Protein AF-0000000087155766 (afdb_homodimer)

Foldseek 3Di:
DDDLVVCVVQEVLSVLFDPVLSVLFRVQKDKDKDFAFDWPDAFQDQDQWWKFWQAAKKWKFAQDPVRQTDTQAMHGRNATDDLVCLVVVGTHHIIMTTNGIIMMMTGGSVSVVVCVVPPPSNVVLVVLQVVLSVVSNVLCVVAVVPADLLLLLLQRVLSNVPCSRHVPDDQKDQDALCRSCVNSVHHSVSSVVSVVVCVVVVQWDDDVRIIGGRNSPCSNVPPD/DDDLVVCVVQEVLSVLFDPVLSVLFRVQKDKDKDFAFDWPDAFQDQDQWWKFWQAAKKWKFAQDPVRQTDTQAMHGRNATDDLVCLVVVGTHHIIMTTNGIIMMMTGGSVSVVVCVVPPPSNVVLVVLQVVLSVVSNVLCVVPVVPADLLLLLLQRVLSNVPCSRHVPDDQKDQDALCRSCVNSVHHSVVSVVSVVVCVVVVQWDDDVRIIGGRNSPCSNVPPD

InterPro domains:
  IPR000595 Cyclic nucleotide-binding domain [PF00027] (32-118)
  IPR000595 Cyclic nucleotide-binding domain [PS50042] (29-133)
  IPR000595 Cyclic nucleotide-binding domain [cd00038] (15-127)
  IPR012318 Crp-type HTH domain [PF13545] (152-222)
  IPR012318 Crp-type HTH domain [PS51063] (147-217)
  IPR012318 Crp-type HTH domain [SM00419] (166-215)
  IPR014710 RmlC-like jelly roll fold [G3DSA:2.60.120.10] (6-143)
  IPR018490 Cyclic nucleotide-binding domain superfamily [SSF51206] (6-141)
  IPR036388 Winged helix-like DNA-binding domain superfamily [G3DSA:1.10.10.10] (147-222)
  IPR036390 Winged helix DNA-binding domain superfamily [SSF46785] (148-223)
  IPR050397 Global Transcriptional Regulators in Environmental Response [PTHR24567] (33-220)

Secondary structure (DSSP, 8-state):
---HHHHHHH-GGGGGS-HHHHHHHHHTEEEEEE-TT-EEE-TT----EEEEEEESEEEEEEE-TTSPEEEEEEEETT-EE-HHHHHHT----SEEEESS-EEEEEEEHHHHHHHHHH-HHHHHHHHHHHHHHHHHHHHHHHHTTT--HHHHHHHHHHHTT-TTTSTT--SEEE--HHHHHHHHTS-HHHHHHHHHHHHHTTSEEEETTEEEES-HHHHHTTT-/---HHHHHHH-GGGGGS-HHHHHHHHHTEEEEEE-TT-EEE-TT----EEEEEEESEEEEEEE-TTSPEEEEEEEETT-EE-HHHHHHT----SEEEESS-EEEEEEEHHHHHHHHHH-HHHHHHHHHHHHHHHHHHHHHHHHTTT--HHHHHHHHHHHTT-TTTSTT--SEEE--HHHHHHHHTS-HHHHHHHHHHHHHTTSEEEETTEEEES-HHHHHTTT-

Radius of gyration: 22.04 Å; Cα contacts (8 Å, |Δi|>4): 868; chains: 2; bounding box: 50×56×55 Å

Organism: NCBI:txid2511166

Solvent-accessible surface area (backbone atoms only — not comparable to full-atom values): 23008 Å² total; per-residue (Å²): 118,54,51,68,72,54,45,45,71,55,32,70,54,52,71,51,43,53,74,73,51,43,56,52,47,29,70,33,35,47,74,52,76,43,49,55,71,34,64,77,43,44,54,66,34,84,67,57,36,39,33,28,28,57,40,46,35,30,39,34,25,43,69,42,94,86,62,53,66,47,53,75,43,66,40,42,43,45,23,70,49,45,60,58,34,37,76,66,71,46,53,35,87,44,28,33,32,19,74,29,61,24,35,32,38,35,29,35,39,69,43,51,52,49,39,58,75,68,32,56,38,47,31,48,43,49,39,53,43,42,44,52,51,37,51,53,52,54,50,48,66,63,38,71,78,70,52,53,73,48,27,45,40,33,32,51,55,36,59,66,60,34,56,79,54,18,60,85,58,61,60,56,44,81,48,47,51,58,55,52,6,56,53,53,66,44,52,44,68,56,33,47,52,33,48,51,51,39,30,73,70,56,34,32,43,84,48,95,60,19,39,32,55,66,32,58,70,57,26,61,48,38,83,112,118,51,51,69,72,56,45,44,71,55,32,70,54,52,69,50,43,52,74,73,51,42,54,50,48,28,69,33,37,48,74,53,74,43,50,56,70,34,63,77,42,44,54,64,35,85,68,58,36,38,34,28,27,58,39,46,36,31,37,32,28,43,69,43,92,86,63,52,66,47,52,75,42,67,40,42,43,44,24,70,49,45,60,59,32,38,75,67,70,47,53,34,85,44,27,33,33,19,72,29,62,22,33,32,37,34,27,35,40,70,44,50,53,50,39,58,73,68,31,58,39,44,32,49,44,50,39,54,41,43,44,52,50,37,52,53,51,53,50,49,66,63,39,70,79,70,52,52,70,49,27,46,40,34,33,50,55,36,60,66,58,34,56,80,54,18,60,84,57,60,60,56,45,79,46,47,52,56,56,50,6,58,52,51,67,44,51,41,69,57,33,46,53,36,49,51,51,41,31,76,73,56,34,34,44,84,48,94,59,20,38,32,56,66,32,58,70,58,25,60,47,40,84,111

Sequence (448 aa):
MIAADYLKRIAVWSRELTEAEIEIARAGVSEKSYRANEFIFARGDNFQYWTGIVTGLARMGIVSRGGKAASFAGLTAGAWFGEGTVLKNELRRYDVVALRDTRLAMMDRRTFVWLFENSVGFNRFLVGQLNERLGQFIALLEYGRTLDATARLARSIASLFNPILYPDLTRHLEITQEEIGALSGISRQNANQCLKRLEREGLLRLEYGGVTIVDLERLRHYGEMIAADYLKRIAVWSRELTEAEIEIARAGVSEKSYRANEFIFARGDNFQYWTGIVTGLARMGIVSRGGKAASFAGLTAGAWFGEGTVLKNELRRYDVVALRDTRLAMMDRRTFVWLFENSVGFNRFLVGQLNERLGQFIALLEYGRTLDATARLARSIASLFNPILYPDLTRHLEITQEEIGALSGISRQNANQCLKRLEREGLLRLEYGGVTIVDLERLRHYGE

pLDDT: mean 90.8, std 8.08, range [59.38, 98.25]

Nearest PDB structures (foldseek):
  4cyd-assembly2_A  TM=7.818E-01  e=1.482E-14  Corynebacterium glutamicum
  7pza-assembly1_A  TM=7.416E-01  e=5.751E-15  Sinorhizobium meliloti 1021
  4cyd-assembly1_D  TM=7.753E-01  e=5.798E-13  Corynebacterium glutamicum
  3fx3-assembly1_A  TM=6.279E-01  e=1.402E-13  Ruegeria pomeroyi
  3h3z-assembly1_A  TM=6.154E-01  e=8.234E-14  Ruegeria pomeroyi DSS-3

Structure (mmCIF, N/CA/C/O backbone):
data_AF-0000000087155766-model_v1
#
loop_
_entity.id
_entity.type
_entity.pdbx_description
1 polymer 'Cyclic AMP receptor protein'
#
loop_
_atom_site.group_PDB
_atom_site.id
_atom_site.type_symbol
_atom_site.label_atom_id
_atom_site.label_alt_id
_atom_site.label_comp_id
_atom_site.label_asym_id
_atom_site.label_entity_id
_atom_site.label_seq_id
_atom_site.pdbx_PDB_ins_code
_atom_site.Cartn_x
_atom_site.Cartn_y
_atom_site.Cartn_z
_atom_site.occupancy
_atom_site.B_iso_or_equiv
_atom_site.auth_seq_id
_atom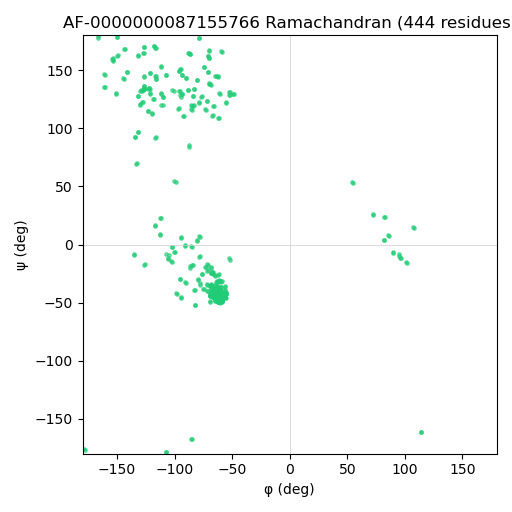_site.auth_comp_id
_atom_site.auth_asym_id
_atom_site.auth_atom_id
_atom_site.pdbx_PDB_model_num
ATOM 1 N N . MET A 1 1 ? 18.203 27.188 -1.888 1 83.5 1 MET A N 1
ATOM 2 C CA . MET A 1 1 ? 18.453 25.812 -1.494 1 83.5 1 MET A CA 1
ATOM 3 C C . MET A 1 1 ? 18.203 25.609 -0.003 1 83.5 1 MET A C 1
ATOM 5 O O . MET A 1 1 ? 18.609 26.438 0.813 1 83.5 1 MET A O 1
ATOM 9 N N . ILE A 1 2 ? 17.438 24.516 0.333 1 90.94 2 ILE A N 1
ATOM 10 C CA . ILE A 1 2 ? 17.062 24.312 1.731 1 90.94 2 ILE A CA 1
ATOM 11 C C . ILE A 1 2 ? 18.312 23.953 2.543 1 90.94 2 ILE A C 1
ATOM 13 O O . ILE A 1 2 ? 19.188 23.25 2.055 1 90.94 2 ILE A O 1
ATOM 17 N N . ALA A 1 3 ? 18.406 24.562 3.723 1 93.44 3 ALA A N 1
ATOM 18 C CA . ALA A 1 3 ? 19.516 24.25 4.609 1 93.44 3 ALA A CA 1
ATOM 19 C C . ALA A 1 3 ? 19.469 22.781 5.059 1 93.44 3 ALA A C 1
ATOM 21 O O . ALA A 1 3 ? 18.375 22.234 5.277 1 93.44 3 ALA A O 1
ATOM 22 N N . ALA A 1 4 ? 20.641 22.219 5.199 1 92.31 4 ALA A N 1
ATOM 23 C CA . ALA A 1 4 ? 20.734 20.797 5.559 1 92.31 4 ALA A CA 1
ATOM 24 C C . ALA A 1 4 ? 20.047 20.531 6.895 1 92.31 4 ALA A C 1
ATOM 26 O O . ALA A 1 4 ? 19.312 19.547 7.039 1 92.31 4 ALA A O 1
ATOM 27 N N . ASP A 1 5 ? 20.297 21.375 7.828 1 93.31 5 ASP A N 1
ATOM 28 C CA . ASP A 1 5 ? 19.703 21.203 9.156 1 93.31 5 ASP A CA 1
ATOM 29 C C . ASP A 1 5 ? 18.188 21.328 9.109 1 93.31 5 ASP A C 1
ATOM 31 O O . ASP A 1 5 ? 17.484 20.625 9.844 1 93.31 5 ASP A O 1
ATOM 35 N N . TYR A 1 6 ? 17.797 22.188 8.266 1 95 6 TYR A N 1
ATOM 36 C CA . TYR A 1 6 ? 16.344 22.344 8.102 1 95 6 TYR A CA 1
ATOM 37 C C . TYR A 1 6 ? 15.734 21.125 7.441 1 95 6 TYR A C 1
ATOM 39 O O . TYR A 1 6 ? 14.672 20.641 7.855 1 95 6 TYR A O 1
ATOM 47 N N . LEU A 1 7 ? 16.359 20.594 6.422 1 95.06 7 LEU A N 1
ATOM 48 C CA . LEU A 1 7 ? 15.891 19.375 5.762 1 95.06 7 LEU A CA 1
ATOM 49 C C . LEU A 1 7 ? 15.75 18.234 6.758 1 95.06 7 LEU A C 1
ATOM 51 O O . LEU A 1 7 ? 14.742 17.531 6.754 1 95.06 7 LEU A O 1
ATOM 55 N N . LYS A 1 8 ? 16.719 18.109 7.637 1 93.38 8 LYS A N 1
ATOM 56 C CA . LYS A 1 8 ? 16.703 17.047 8.625 1 93.38 8 LYS A CA 1
ATOM 57 C C . LYS A 1 8 ? 15.531 17.203 9.594 1 93.38 8 LYS A C 1
ATOM 59 O O . LYS A 1 8 ? 15.016 16.219 10.125 1 93.38 8 LYS A O 1
ATOM 64 N N . ARG A 1 9 ? 15.102 18.438 9.766 1 91.81 9 ARG A N 1
ATOM 65 C CA . ARG A 1 9 ? 13.992 18.719 10.68 1 91.81 9 ARG A CA 1
ATOM 66 C C . ARG A 1 9 ? 12.656 18.375 10.039 1 91.81 9 ARG A C 1
ATOM 68 O O . ARG A 1 9 ? 11.758 17.875 10.719 1 91.81 9 ARG A O 1
ATOM 75 N N . ILE A 1 10 ? 12.555 18.547 8.758 1 92.12 10 ILE A N 1
ATOM 76 C CA . ILE A 1 10 ? 11.242 18.438 8.148 1 92.12 10 ILE A CA 1
ATOM 77 C C . ILE A 1 10 ? 11.125 17.094 7.434 1 92.12 10 ILE A C 1
ATOM 79 O O . ILE A 1 10 ? 10.023 16.672 7.051 1 92.12 10 ILE A O 1
ATOM 83 N N . ALA A 1 11 ? 12.25 16.375 7.203 1 94.25 11 ALA A N 1
ATOM 84 C CA . ALA A 1 11 ? 12.281 15.125 6.445 1 94.25 11 ALA A CA 1
ATOM 85 C C . ALA A 1 11 ? 13.07 14.047 7.191 1 94.25 11 ALA A C 1
ATOM 87 O O . ALA A 1 11 ? 14.297 13.953 7.039 1 94.25 11 ALA A O 1
ATOM 88 N N . VAL A 1 12 ? 12.391 13.25 7.859 1 91.81 12 VAL A N 1
ATOM 89 C CA . VAL A 1 12 ? 13.023 12.258 8.719 1 91.81 12 VAL A CA 1
ATOM 90 C C . VAL A 1 12 ? 13.883 11.312 7.879 1 91.81 12 VAL A C 1
ATOM 92 O O . VAL A 1 12 ? 14.922 10.836 8.336 1 91.81 12 VAL A O 1
ATOM 95 N N . TRP A 1 13 ? 13.492 11.07 6.66 1 93.94 13 TRP A N 1
ATOM 96 C CA . TRP A 1 13 ? 14.242 10.18 5.777 1 93.94 13 TRP A CA 1
ATOM 97 C C . TRP A 1 13 ? 15.648 10.711 5.527 1 93.94 13 TRP A C 1
ATOM 99 O O . TRP A 1 13 ? 16.547 9.953 5.176 1 93.94 13 TRP A O 1
ATOM 109 N N . SER A 1 14 ? 15.859 12.031 5.641 1 95.44 14 SER A N 1
ATOM 110 C CA . SER A 1 14 ? 17.156 12.633 5.359 1 95.44 14 SER A CA 1
ATOM 111 C C . SER A 1 14 ? 18.188 12.227 6.402 1 95.44 14 SER A C 1
ATOM 113 O O . SER A 1 14 ? 19.391 12.281 6.148 1 95.44 14 SER A O 1
ATOM 115 N N . ARG A 1 15 ? 17.703 11.789 7.52 1 92.88 15 ARG A N 1
ATOM 116 C CA . ARG A 1 15 ? 18.594 11.375 8.602 1 92.88 15 ARG A CA 1
ATOM 117 C C . ARG A 1 15 ? 19.297 10.062 8.258 1 92.88 15 ARG A C 1
ATOM 119 O O . ARG A 1 15 ? 20.297 9.703 8.891 1 92.88 15 ARG A O 1
ATOM 126 N N . GLU A 1 16 ? 18.781 9.32 7.285 1 91.06 16 GLU A N 1
ATOM 127 C CA . GLU A 1 16 ? 19.328 8.039 6.855 1 91.06 16 GLU A CA 1
ATOM 128 C C . GLU A 1 16 ? 20.344 8.227 5.727 1 91.06 16 GLU A C 1
ATOM 130 O O . GLU A 1 16 ? 20.953 7.262 5.273 1 91.06 16 GLU A O 1
ATOM 135 N N . LEU A 1 17 ? 20.531 9.469 5.316 1 95.56 17 LEU A N 1
ATOM 136 C CA . LEU A 1 17 ? 21.359 9.734 4.148 1 95.56 17 LEU A CA 1
ATOM 137 C C . LEU A 1 17 ? 22.797 10.062 4.566 1 95.56 17 LEU A C 1
ATOM 139 O O . LEU A 1 17 ? 23.031 10.586 5.656 1 95.56 17 LEU A O 1
ATOM 143 N N . THR A 1 18 ? 23.734 9.734 3.684 1 95.44 18 THR A N 1
ATOM 144 C CA . THR A 1 18 ? 25.109 10.227 3.836 1 95.44 18 THR A CA 1
ATOM 145 C C . THR A 1 18 ? 25.172 11.727 3.564 1 95.44 18 THR A C 1
ATOM 147 O O . THR A 1 18 ? 24.25 12.305 3.004 1 95.44 18 THR A O 1
ATOM 150 N N . GLU A 1 19 ? 26.297 12.305 3.941 1 95.56 19 GLU A N 1
ATOM 151 C CA . GLU A 1 19 ? 26.469 13.734 3.711 1 95.56 19 GLU A CA 1
ATOM 152 C C . GLU A 1 19 ? 26.375 14.07 2.225 1 95.56 19 GLU A C 1
ATOM 154 O O . GLU A 1 19 ? 25.766 15.078 1.845 1 95.56 19 GLU A O 1
ATOM 159 N N . ALA A 1 20 ? 26.953 13.227 1.446 1 96.44 20 ALA A N 1
ATOM 160 C CA . ALA A 1 20 ? 26.906 13.438 0.001 1 96.44 20 ALA A CA 1
ATOM 161 C C . ALA A 1 20 ? 25.484 13.352 -0.52 1 96.44 20 ALA A C 1
ATOM 163 O O . ALA A 1 20 ? 25.078 14.141 -1.374 1 96.44 20 ALA A O 1
ATOM 164 N N . GLU A 1 21 ? 24.672 12.516 -0.028 1 96.69 21 GLU A N 1
ATOM 165 C CA . GLU A 1 21 ? 23.281 12.328 -0.434 1 96.69 21 GLU A CA 1
ATOM 166 C C . GLU A 1 21 ? 22.406 13.492 0.027 1 96.69 21 GLU A C 1
ATOM 168 O O . GLU A 1 21 ? 21.484 13.891 -0.676 1 96.69 21 GLU A O 1
ATOM 173 N N . ILE A 1 22 ? 22.766 14 1.174 1 97.12 22 ILE A N 1
ATOM 174 C CA . ILE A 1 22 ? 22.016 15.141 1.703 1 97.12 22 ILE A CA 1
ATOM 175 C C . ILE A 1 22 ? 22.172 16.344 0.772 1 97.12 22 ILE A C 1
ATOM 177 O O . ILE A 1 22 ? 21.219 17.078 0.529 1 97.12 22 ILE A O 1
ATOM 181 N N . GLU A 1 23 ? 23.344 16.453 0.301 1 96.94 23 GLU A N 1
ATOM 182 C CA . GLU A 1 23 ? 23.609 17.562 -0.606 1 96.94 23 GLU A CA 1
ATOM 183 C C . GLU A 1 23 ? 22.766 17.453 -1.877 1 96.94 23 GLU A C 1
ATOM 185 O O . GLU A 1 23 ? 22.219 18.438 -2.357 1 96.94 23 GLU A O 1
ATOM 190 N N . ILE A 1 24 ? 22.625 16.312 -2.338 1 96.69 24 ILE A N 1
ATOM 191 C CA . ILE A 1 24 ? 21.797 16.078 -3.518 1 96.69 24 ILE A CA 1
ATOM 192 C C . ILE A 1 24 ? 20.344 16.344 -3.188 1 96.69 24 ILE A C 1
ATOM 194 O O . ILE A 1 24 ? 19.641 17.031 -3.943 1 96.69 24 ILE A O 1
ATOM 198 N N . ALA A 1 25 ? 19.906 15.875 -2.059 1 97.69 25 ALA A N 1
ATOM 199 C CA . ALA A 1 25 ? 18.516 16.031 -1.634 1 97.69 25 ALA A CA 1
ATOM 200 C C . ALA A 1 25 ? 18.156 17.5 -1.468 1 97.69 25 ALA A C 1
ATOM 202 O O . ALA A 1 25 ? 17.125 17.953 -1.984 1 97.69 25 ALA A O 1
ATOM 203 N N . ARG A 1 26 ? 19 18.219 -0.761 1 96.75 26 ARG A N 1
ATOM 204 C CA . ARG A 1 26 ? 18.641 19.594 -0.432 1 96.75 26 ARG A CA 1
ATOM 205 C C . ARG A 1 26 ? 18.625 20.469 -1.683 1 96.75 26 ARG A C 1
ATOM 207 O O . ARG A 1 26 ? 17.859 21.438 -1.753 1 96.75 26 ARG A O 1
ATOM 214 N N . ALA A 1 27 ? 19.391 20.047 -2.695 1 96.56 27 ALA A N 1
ATOM 215 C CA . ALA A 1 27 ? 19.438 20.797 -3.947 1 96.56 27 ALA A CA 1
ATOM 216 C C . ALA A 1 27 ? 18.141 20.625 -4.738 1 96.56 27 ALA A C 1
ATOM 218 O O . ALA A 1 27 ? 17.797 21.453 -5.578 1 96.56 27 ALA A O 1
ATOM 219 N N . GLY A 1 28 ? 17.359 19.594 -4.457 1 97.5 28 GLY A N 1
ATOM 220 C CA . GLY A 1 28 ? 16.188 19.266 -5.25 1 97.5 28 GLY A CA 1
ATOM 221 C C . GLY A 1 28 ? 14.883 19.469 -4.5 1 97.5 28 GLY A C 1
ATOM 222 O O . GLY A 1 28 ? 13.812 19.109 -4.988 1 97.5 28 GLY A O 1
ATOM 223 N N . VAL A 1 29 ? 14.938 20.078 -3.309 1 97.88 29 VAL A N 1
ATOM 224 C CA . VAL A 1 29 ? 13.742 20.266 -2.49 1 97.88 29 VAL A CA 1
ATOM 225 C C . VAL A 1 29 ? 13.391 21.75 -2.424 1 97.88 29 VAL A C 1
ATOM 227 O O . VAL A 1 29 ? 14.258 22.594 -2.213 1 97.88 29 VAL A O 1
ATOM 230 N N . SER A 1 30 ? 12.195 22.078 -2.682 1 97.44 30 SER A N 1
ATOM 231 C CA . SER A 1 30 ? 11.633 23.406 -2.512 1 97.44 30 SER A CA 1
ATOM 232 C C . SER A 1 30 ? 10.367 23.375 -1.657 1 97.44 30 SER A C 1
ATOM 234 O O . SER A 1 30 ? 9.859 22.297 -1.335 1 97.44 30 SER A O 1
ATOM 236 N N . GLU A 1 31 ? 9.891 24.531 -1.269 1 97.5 31 GLU A N 1
ATOM 237 C CA . GLU A 1 31 ? 8.68 24.594 -0.447 1 97.5 31 GLU A CA 1
ATOM 238 C C . GLU A 1 31 ? 7.594 25.422 -1.129 1 97.5 31 GLU A C 1
ATOM 240 O O . GLU A 1 31 ? 7.891 26.344 -1.885 1 97.5 31 GLU A O 1
ATOM 245 N N . LYS A 1 32 ? 6.402 25.062 -0.909 1 97.69 32 LYS A N 1
ATOM 246 C CA . LYS A 1 32 ? 5.234 25.75 -1.435 1 97.69 32 LYS A CA 1
ATOM 247 C C . LYS A 1 32 ? 4.082 25.734 -0.436 1 97.69 32 LYS A C 1
ATOM 249 O O . LYS A 1 32 ? 3.869 24.719 0.245 1 97.69 32 LYS A O 1
ATOM 254 N N . SER A 1 33 ? 3.363 26.812 -0.381 1 98.12 33 SER A N 1
ATOM 255 C CA . SER A 1 33 ? 2.234 26.906 0.537 1 98.12 33 SER A CA 1
ATOM 256 C C . SER A 1 33 ? 0.906 26.844 -0.212 1 98.12 33 SER A C 1
ATOM 258 O O . SER A 1 33 ? 0.805 27.312 -1.348 1 98.12 33 SER A O 1
ATOM 260 N N . TYR A 1 34 ? -0.042 26.25 0.423 1 98.19 34 TYR A N 1
ATOM 261 C CA . TYR A 1 34 ? -1.419 26.156 -0.049 1 98.19 34 TYR A CA 1
ATOM 262 C C . TYR A 1 34 ? -2.396 26.656 1.012 1 98.19 34 TYR A C 1
ATOM 264 O O . TYR A 1 34 ? -2.205 26.406 2.203 1 98.19 34 TYR A O 1
ATOM 272 N N . ARG A 1 35 ? -3.457 27.297 0.547 1 97.88 35 ARG A N 1
ATOM 273 C CA . ARG A 1 35 ? -4.5 27.75 1.457 1 97.88 35 ARG A CA 1
ATOM 274 C C . ARG A 1 35 ? -5.527 26.656 1.717 1 97.88 35 ARG A C 1
ATOM 276 O O . ARG A 1 35 ? -5.59 25.672 0.979 1 97.88 35 ARG A O 1
ATOM 283 N N . ALA A 1 36 ? -6.258 26.875 2.721 1 95.38 36 ALA A N 1
ATOM 284 C CA . ALA A 1 36 ? -7.355 25.969 3.037 1 95.38 36 ALA A CA 1
ATOM 285 C C . ALA A 1 36 ? -8.258 25.766 1.826 1 95.38 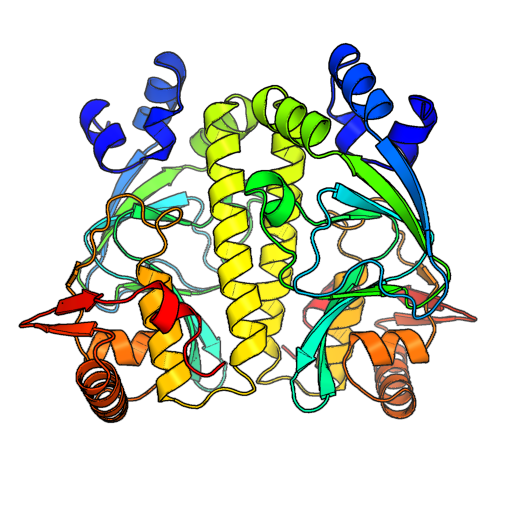36 ALA A C 1
ATOM 287 O O . ALA A 1 36 ? -8.594 26.719 1.123 1 95.38 36 ALA A O 1
ATOM 288 N N . ASN A 1 37 ? -8.469 24.469 1.547 1 93.44 37 ASN A N 1
ATOM 289 C CA . ASN A 1 37 ? -9.414 24.016 0.535 1 93.44 37 ASN A CA 1
ATOM 290 C C . ASN A 1 37 ? -8.82 24.078 -0.867 1 93.44 37 ASN A C 1
ATOM 292 O O . ASN A 1 37 ? -9.5 23.797 -1.853 1 93.44 37 ASN A O 1
ATOM 296 N N . GLU A 1 38 ? -7.562 24.438 -0.925 1 96.81 38 GLU A N 1
ATOM 297 C CA . GLU A 1 38 ? -6.898 24.391 -2.225 1 96.81 38 GLU A CA 1
ATOM 298 C C . GLU A 1 38 ? -6.453 22.969 -2.557 1 96.81 38 GLU A C 1
ATOM 300 O O . GLU A 1 38 ? -5.977 22.234 -1.684 1 96.81 38 GLU A O 1
ATOM 305 N N . PHE A 1 39 ? -6.598 22.625 -3.801 1 96.31 39 PHE A N 1
ATOM 306 C CA . PHE A 1 39 ? -6.031 21.359 -4.289 1 96.31 39 PHE A CA 1
ATOM 307 C C . PHE A 1 39 ? -4.516 21.469 -4.406 1 96.31 39 PHE A C 1
ATOM 309 O O . PHE A 1 39 ? -3.998 22.328 -5.121 1 96.31 39 PHE A O 1
ATOM 316 N N . ILE A 1 40 ? -3.895 20.688 -3.645 1 97.44 40 ILE A N 1
ATOM 317 C CA . ILE A 1 40 ? -2.465 20.531 -3.891 1 97.44 40 ILE A CA 1
ATOM 318 C C . ILE A 1 40 ? -2.242 19.938 -5.281 1 97.44 40 ILE A C 1
ATOM 320 O O . ILE A 1 40 ? -1.464 20.484 -6.074 1 97.44 40 ILE A O 1
ATOM 324 N N . PHE A 1 41 ? -2.963 18.859 -5.543 1 97.06 41 PHE A N 1
ATOM 325 C CA . PHE A 1 41 ? -3.131 18.328 -6.895 1 97.06 41 PHE A CA 1
ATOM 326 C C . PHE A 1 41 ? -4.441 17.562 -7.02 1 97.06 41 PHE A C 1
ATOM 328 O O . PHE A 1 41 ? -5.008 17.125 -6.02 1 97.06 41 PHE A O 1
ATOM 335 N N . ALA A 1 42 ? -4.863 17.469 -8.281 1 94.62 42 ALA A N 1
ATOM 336 C CA . ALA A 1 42 ? -6.066 16.719 -8.602 1 94.62 42 ALA A CA 1
ATOM 337 C C . ALA A 1 42 ? -5.723 15.453 -9.391 1 94.62 42 ALA A C 1
ATOM 339 O O . ALA A 1 42 ? -4.656 15.367 -10 1 94.62 42 ALA A O 1
ATOM 340 N N . ARG A 1 43 ? -6.586 14.523 -9.227 1 90.56 43 ARG A N 1
ATOM 341 C CA . ARG A 1 43 ? -6.453 13.344 -10.078 1 90.56 43 ARG A CA 1
ATOM 342 C C . ARG A 1 43 ? -6.289 13.742 -11.547 1 90.56 43 ARG A C 1
ATOM 344 O O . ARG A 1 43 ? -7.023 14.602 -12.047 1 90.56 43 ARG A O 1
ATOM 351 N N . GLY A 1 44 ? -5.266 13.172 -12.172 1 92.38 44 GLY A N 1
ATOM 352 C CA . GLY A 1 44 ? -5.027 13.469 -13.578 1 92.38 44 GLY A CA 1
ATOM 353 C C . GLY A 1 44 ? -3.994 14.562 -13.789 1 92.38 44 GLY A C 1
ATOM 354 O O . GLY A 1 44 ? -3.537 14.781 -14.914 1 92.38 44 GLY A O 1
ATOM 355 N N . ASP A 1 45 ? -3.615 15.266 -12.766 1 95.81 45 ASP A N 1
ATOM 356 C CA . ASP A 1 45 ? -2.611 16.312 -12.875 1 95.81 45 ASP A CA 1
ATOM 357 C C . ASP A 1 45 ? -1.223 15.727 -13.117 1 95.81 45 ASP A C 1
ATOM 359 O O . ASP A 1 45 ? -0.919 14.625 -12.648 1 95.81 45 ASP A O 1
ATOM 363 N N . ASN A 1 46 ? -0.474 16.484 -13.82 1 96.25 46 ASN A N 1
ATOM 364 C CA . ASN A 1 46 ? 0.956 16.203 -13.914 1 96.25 46 ASN A CA 1
ATOM 365 C C . ASN A 1 46 ? 1.729 16.875 -12.781 1 96.25 46 ASN A C 1
ATOM 367 O O . ASN A 1 46 ? 2.18 18.016 -12.914 1 96.25 46 ASN A O 1
ATOM 371 N N . PHE A 1 47 ? 1.812 16.328 -11.711 1 95.56 47 PHE A N 1
ATOM 372 C CA . PHE A 1 47 ? 2.49 16.781 -10.508 1 95.56 47 PHE A CA 1
ATOM 373 C C . PHE A 1 47 ? 3.637 15.852 -10.141 1 95.56 47 PHE A C 1
ATOM 375 O O . PHE A 1 47 ? 3.451 14.898 -9.383 1 95.56 47 PHE A O 1
ATOM 382 N N . GLN A 1 48 ? 4.855 16.141 -10.602 1 96.62 48 GLN A N 1
ATOM 383 C CA . GLN A 1 48 ? 5.992 15.219 -10.547 1 96.62 48 GLN A CA 1
ATOM 384 C C . GLN A 1 48 ? 6.918 15.562 -9.391 1 96.62 48 GLN A C 1
ATOM 386 O O . GLN A 1 48 ? 8.125 15.719 -9.578 1 96.62 48 GLN A O 1
ATOM 391 N N . TYR A 1 49 ? 6.293 15.617 -8.188 1 97.94 49 TYR A N 1
ATOM 392 C CA . TYR A 1 49 ? 7.043 15.867 -6.957 1 97.94 49 TYR A CA 1
ATOM 393 C C . TYR A 1 49 ? 6.699 14.828 -5.895 1 97.94 49 TYR A C 1
ATOM 395 O O . TYR A 1 49 ? 5.535 14.453 -5.742 1 97.94 49 TYR A O 1
ATOM 403 N N . TRP A 1 50 ? 7.746 14.305 -5.301 1 98.25 50 TRP A N 1
ATOM 404 C CA . TRP A 1 50 ? 7.535 13.648 -4.016 1 98.25 50 TRP A CA 1
ATOM 405 C C . TRP A 1 50 ? 7.371 14.68 -2.902 1 98.25 50 TRP A C 1
ATOM 407 O O . TRP A 1 50 ? 8.203 15.578 -2.756 1 98.25 50 TRP A O 1
ATOM 417 N N . THR A 1 51 ? 6.293 14.594 -2.115 1 97.62 51 THR A N 1
ATOM 418 C CA . THR A 1 51 ? 5.836 15.75 -1.351 1 97.62 51 THR A CA 1
ATOM 419 C C . THR A 1 51 ? 5.699 15.398 0.128 1 97.62 51 THR A C 1
ATOM 421 O O . THR A 1 51 ? 5.168 14.336 0.474 1 97.62 51 THR A O 1
ATOM 424 N N . GLY A 1 52 ? 6.219 16.266 0.932 1 97.06 52 GLY A N 1
ATOM 425 C CA . GLY A 1 52 ? 6.055 16.156 2.373 1 97.06 52 GLY A CA 1
ATOM 426 C C . GLY A 1 52 ? 5.277 17.328 2.969 1 97.06 52 GLY A C 1
ATOM 427 O O . GLY A 1 52 ? 5.41 18.469 2.518 1 97.06 52 GLY A O 1
ATOM 428 N N . ILE A 1 53 ? 4.5 17.031 3.967 1 96.94 53 ILE A N 1
ATOM 429 C CA . ILE A 1 53 ? 3.818 18.094 4.711 1 96.94 53 ILE A CA 1
ATOM 430 C C . ILE A 1 53 ? 4.742 18.625 5.797 1 96.94 53 ILE A C 1
ATOM 432 O O . ILE A 1 53 ? 5.129 17.906 6.715 1 96.94 53 ILE A O 1
ATOM 436 N N . VAL A 1 54 ? 5.082 19.844 5.668 1 96.69 54 VAL A N 1
ATOM 437 C CA . VAL A 1 54 ? 5.895 20.5 6.684 1 96.69 54 VAL A CA 1
ATOM 438 C C . VAL A 1 54 ? 5.008 20.969 7.84 1 96.69 54 VAL A C 1
ATOM 440 O O . VAL A 1 54 ? 5.285 20.656 9 1 96.69 54 VAL A O 1
ATOM 443 N N . THR A 1 55 ? 3.979 21.672 7.559 1 95.12 55 THR A N 1
ATOM 444 C CA . THR A 1 55 ? 2.926 22.078 8.484 1 95.12 55 THR A CA 1
ATOM 445 C C . THR A 1 55 ? 1.56 22.016 7.809 1 95.12 55 THR A C 1
ATOM 447 O O . THR A 1 55 ? 1.458 22.172 6.59 1 95.12 55 THR A O 1
ATOM 450 N N . GLY A 1 56 ? 0.58 21.703 8.672 1 94.75 56 GLY A N 1
ATOM 451 C CA . GLY A 1 56 ? -0.779 21.719 8.156 1 94.75 56 GLY A CA 1
ATOM 452 C C . GLY A 1 56 ? -1.424 20.344 8.141 1 94.75 56 GLY A C 1
ATOM 453 O O . GLY A 1 56 ? -1.081 19.484 8.953 1 94.75 56 GLY A O 1
ATOM 454 N N . LEU A 1 57 ? -2.496 20.266 7.32 1 94.62 57 LEU A N 1
ATOM 455 C CA . LEU A 1 57 ? -3.332 19.078 7.215 1 94.62 57 LEU A CA 1
ATOM 456 C C . LEU A 1 57 ? -3.947 18.969 5.824 1 94.62 57 LEU A C 1
ATOM 458 O O . LEU A 1 57 ? -4.465 19.953 5.289 1 94.62 57 LEU A O 1
ATOM 462 N N . ALA A 1 58 ? -3.785 17.797 5.273 1 95.5 58 ALA A N 1
ATOM 463 C CA . ALA A 1 58 ? -4.383 17.562 3.961 1 95.5 58 ALA A CA 1
ATOM 464 C C . ALA A 1 58 ? -5.152 16.25 3.939 1 95.5 58 ALA A C 1
ATOM 466 O O . ALA A 1 58 ? -5.012 15.422 4.848 1 95.5 58 ALA A O 1
ATOM 467 N N . ARG A 1 59 ? -5.969 16.156 2.975 1 93.31 59 ARG A N 1
ATOM 468 C CA . ARG A 1 59 ? -6.773 14.953 2.781 1 93.31 59 ARG A CA 1
ATOM 469 C C . ARG A 1 59 ? -6.504 14.328 1.415 1 93.31 59 ARG A C 1
ATOM 471 O O . ARG A 1 59 ? -6.469 15.031 0.402 1 93.31 59 ARG A O 1
ATOM 478 N N . MET A 1 60 ? -6.238 13.055 1.504 1 93.5 60 MET A N 1
ATOM 479 C CA . MET A 1 60 ? -6.125 12.25 0.29 1 93.5 60 MET A CA 1
ATOM 480 C C . MET A 1 60 ? -7.441 11.555 -0.023 1 93.5 60 MET A C 1
ATOM 482 O O . MET A 1 60 ? -8.047 10.945 0.859 1 93.5 60 MET A O 1
ATOM 486 N N . GLY A 1 61 ? -7.898 11.641 -1.292 1 89.06 61 GLY A N 1
ATOM 487 C CA . GLY A 1 61 ? -9.148 11 -1.656 1 89.06 61 GLY A CA 1
ATOM 488 C C . GLY A 1 61 ? -9.508 11.164 -3.121 1 89.06 61 GLY A C 1
ATOM 489 O O . GLY A 1 61 ? -8.656 11.539 -3.932 1 89.06 61 GLY A O 1
ATOM 490 N N . ILE A 1 62 ? -10.688 10.648 -3.414 1 82.38 62 ILE A N 1
ATOM 491 C CA . ILE A 1 62 ? -11.227 10.789 -4.762 1 82.38 62 ILE A CA 1
ATOM 492 C C . ILE A 1 62 ? -12.625 11.391 -4.703 1 82.38 62 ILE A C 1
ATOM 494 O O . ILE A 1 62 ? -13.391 11.109 -3.775 1 82.38 62 ILE A O 1
ATOM 498 N N . VAL A 1 63 ? -12.812 12.32 -5.551 1 72.38 63 VAL A N 1
ATOM 499 C CA . VAL A 1 63 ? -14.164 12.844 -5.723 1 72.38 63 VAL A CA 1
ATOM 500 C C . VAL A 1 63 ? -14.875 12.086 -6.844 1 72.38 63 VAL A C 1
ATOM 502 O O . VAL A 1 63 ? -14.367 12.016 -7.969 1 72.38 63 VAL A O 1
ATOM 505 N N . SER A 1 64 ? -15.914 11.258 -6.43 1 62.34 64 SER A N 1
ATOM 506 C CA . SER A 1 64 ? -16.672 10.531 -7.445 1 62.34 64 SER A CA 1
ATOM 507 C C . SER A 1 64 ? -17.328 11.484 -8.438 1 62.34 64 SER A C 1
ATOM 509 O O . SER A 1 64 ? -17.375 12.695 -8.203 1 62.34 64 SER A O 1
ATOM 511 N N . ARG A 1 65 ? -17.766 10.867 -9.555 1 60.19 65 ARG A N 1
ATOM 512 C CA . ARG A 1 65 ? -18.5 11.641 -10.562 1 60.19 65 ARG A CA 1
ATOM 513 C C . ARG A 1 65 ? -19.75 12.273 -9.969 1 60.19 65 ARG A C 1
ATOM 515 O O . ARG A 1 65 ? -20.156 13.352 -10.391 1 60.19 65 ARG A O 1
ATOM 522 N N . GLY A 1 66 ? -20.266 11.594 -9.047 1 61.34 66 GLY A N 1
ATOM 523 C CA . GLY A 1 66 ? -21.469 12.125 -8.43 1 61.34 66 GLY A CA 1
ATOM 524 C C . GLY A 1 66 ? -21.188 13.188 -7.391 1 61.34 66 GLY A C 1
ATOM 525 O O . GLY A 1 66 ? -22.109 13.695 -6.746 1 61.34 66 GLY A O 1
ATOM 526 N N . GLY A 1 67 ? -19.938 13.492 -7.27 1 62.44 67 GLY A N 1
ATOM 527 C CA . GLY A 1 67 ? -19.547 14.562 -6.367 1 62.44 67 GLY A CA 1
ATOM 528 C C . GLY A 1 67 ? -19.266 14.086 -4.957 1 62.44 67 GLY A C 1
ATOM 529 O O . GLY A 1 67 ? -18.906 14.883 -4.086 1 62.44 67 GLY A O 1
ATOM 530 N N . LYS A 1 68 ? -19.562 12.844 -4.742 1 65.81 68 LYS A N 1
ATOM 531 C CA . LYS A 1 68 ? -19.312 12.352 -3.393 1 65.81 68 LYS A CA 1
ATOM 532 C C . LYS A 1 68 ? -17.828 12.047 -3.191 1 65.81 68 LYS A C 1
ATOM 534 O O . LYS A 1 68 ? -17.219 11.305 -3.973 1 65.81 68 LYS A O 1
ATOM 539 N N . ALA A 1 69 ? -17.219 12.789 -2.115 1 65.19 69 ALA A N 1
ATOM 540 C CA . ALA A 1 69 ? -15.797 12.625 -1.84 1 65.19 69 ALA A CA 1
ATOM 541 C C . ALA A 1 69 ? -15.547 11.422 -0.938 1 65.19 69 ALA A C 1
ATOM 543 O O . ALA A 1 69 ? -16.266 11.219 0.052 1 65.19 69 ALA A O 1
ATOM 544 N N . ALA A 1 70 ? -14.812 10.492 -1.423 1 75.19 70 ALA A N 1
ATOM 545 C CA . ALA A 1 70 ? -14.32 9.414 -0.572 1 75.19 70 ALA A CA 1
ATOM 546 C C . ALA A 1 70 ? -12.906 9.703 -0.079 1 75.19 70 ALA A C 1
ATOM 548 O O . ALA A 1 70 ? -12 9.953 -0.88 1 75.19 70 ALA A O 1
ATOM 549 N N . SER A 1 71 ? -12.773 9.82 1.242 1 79.94 71 SER A N 1
ATOM 550 C CA . SER A 1 71 ? -11.469 10.07 1.852 1 79.94 71 SER A CA 1
ATOM 551 C C . SER A 1 71 ? -10.734 8.773 2.146 1 79.94 71 SER A C 1
ATOM 553 O O . SER A 1 71 ? -11.32 7.832 2.697 1 79.94 71 SER A O 1
ATOM 555 N N . PHE A 1 72 ? -9.484 8.781 1.749 1 81.81 72 PHE A N 1
ATOM 556 C CA . PHE A 1 72 ? -8.648 7.609 1.995 1 81.81 72 PHE A CA 1
ATOM 557 C C . PHE A 1 72 ? -7.793 7.809 3.242 1 81.81 72 PHE A C 1
ATOM 559 O O . PHE A 1 72 ? -7.633 6.887 4.043 1 81.81 72 PHE A O 1
ATOM 566 N N . ALA A 1 73 ? -7.254 9.008 3.33 1 87.75 73 ALA A N 1
ATOM 567 C CA . ALA A 1 73 ? -6.277 9.219 4.395 1 87.75 73 ALA A CA 1
ATOM 568 C C . ALA A 1 73 ? -6.094 10.703 4.688 1 87.75 73 ALA A C 1
ATOM 570 O O . ALA A 1 73 ? -6.176 11.539 3.783 1 87.75 73 ALA A O 1
ATOM 571 N N . GLY A 1 74 ? -5.848 10.969 5.965 1 92.19 74 GLY A N 1
ATOM 572 C CA . GLY A 1 74 ? -5.332 12.266 6.352 1 92.19 74 GLY A CA 1
ATOM 573 C C . GLY A 1 74 ? -3.814 12.336 6.355 1 92.19 74 GLY A C 1
ATOM 574 O O . GLY A 1 74 ? -3.146 11.352 6.695 1 92.19 74 GLY A O 1
ATOM 575 N N . LEU A 1 75 ? -3.35 13.453 5.953 1 94.44 75 LEU A N 1
ATOM 576 C CA . LEU A 1 75 ? -1.912 13.695 5.906 1 94.44 75 LEU A CA 1
ATOM 577 C C . LEU A 1 75 ? -1.529 14.875 6.801 1 94.44 75 LEU A C 1
ATOM 579 O O . LEU A 1 75 ? -1.948 16 6.555 1 94.44 75 LEU A O 1
ATOM 583 N N . THR A 1 76 ? -0.81 14.562 7.844 1 93.38 76 THR A N 1
ATOM 584 C CA . THR A 1 76 ? -0.367 15.609 8.758 1 93.38 76 THR A CA 1
ATOM 585 C C . THR A 1 76 ? 1.129 15.867 8.602 1 93.38 76 THR A C 1
ATOM 587 O O . THR A 1 76 ? 1.781 15.266 7.742 1 93.38 76 THR A O 1
ATOM 590 N N . ALA A 1 77 ? 1.629 16.781 9.406 1 92.94 77 ALA A N 1
ATOM 591 C CA . ALA A 1 77 ? 3.053 17.094 9.367 1 92.94 77 ALA A CA 1
ATOM 592 C C . ALA A 1 77 ? 3.904 15.844 9.492 1 92.94 77 ALA A C 1
ATOM 594 O O . ALA A 1 77 ? 3.635 14.977 10.328 1 92.94 77 ALA A O 1
ATOM 595 N N . GLY A 1 78 ? 4.906 15.758 8.547 1 92.5 78 GLY A N 1
ATOM 596 C CA . GLY A 1 78 ? 5.777 14.594 8.547 1 92.5 78 GLY A CA 1
ATOM 597 C C . GLY A 1 78 ? 5.418 13.578 7.473 1 92.5 78 GLY A C 1
ATOM 598 O O . GLY A 1 78 ? 6.227 12.711 7.141 1 92.5 78 GLY A O 1
ATOM 599 N N . ALA A 1 79 ? 4.273 13.727 6.965 1 94.19 79 ALA A N 1
ATOM 600 C CA . ALA A 1 79 ? 3.844 12.812 5.91 1 94.19 79 ALA A CA 1
ATOM 601 C C . ALA A 1 79 ? 4.613 13.062 4.617 1 94.19 79 ALA A C 1
ATOM 603 O O . ALA A 1 79 ? 4.867 14.211 4.25 1 94.19 79 ALA A O 1
ATOM 604 N N . TRP A 1 80 ? 4.992 12.031 3.963 1 96.12 80 TRP A N 1
ATOM 605 C CA . TRP A 1 80 ? 5.543 12.07 2.613 1 96.12 80 TRP A CA 1
ATOM 606 C C . TRP A 1 80 ? 4.781 11.133 1.685 1 96.12 80 TRP A C 1
ATOM 608 O O . TRP A 1 80 ? 4.43 10.016 2.074 1 96.12 80 TRP A O 1
ATOM 618 N N . PHE A 1 81 ? 4.492 11.633 0.45 1 95.38 81 PHE A N 1
ATOM 619 C CA . PHE A 1 81 ? 3.629 10.859 -0.436 1 95.38 81 PHE A CA 1
ATOM 620 C C . PHE A 1 81 ? 3.91 11.203 -1.896 1 95.38 81 PHE A C 1
ATOM 622 O O . PHE A 1 81 ? 4.504 12.234 -2.195 1 95.38 81 PHE A O 1
ATOM 629 N N . GLY A 1 82 ? 3.479 10.234 -2.791 1 95.31 82 GLY A N 1
ATOM 630 C CA . GLY A 1 82 ? 3.564 10.469 -4.223 1 95.31 82 GLY A CA 1
ATOM 631 C C . GLY A 1 82 ? 4.656 9.648 -4.895 1 95.31 82 GLY A C 1
ATOM 632 O O . GLY A 1 82 ? 5.012 9.914 -6.047 1 95.31 82 GLY A O 1
ATOM 633 N N . GLU A 1 83 ? 5.172 8.648 -4.215 1 94.94 83 GLU A N 1
ATOM 634 C CA . GLU A 1 83 ? 6.285 7.84 -4.711 1 94.94 83 GLU A CA 1
ATOM 635 C C . GLU A 1 83 ? 5.938 7.176 -6.039 1 94.94 83 GLU A C 1
ATOM 637 O O . GLU A 1 83 ? 6.742 7.188 -6.973 1 94.94 83 GLU A O 1
ATOM 642 N N . GLY A 1 84 ? 4.777 6.629 -6.039 1 92.81 84 GLY A N 1
ATOM 643 C CA . GLY A 1 84 ? 4.383 5.887 -7.227 1 92.81 84 GLY A CA 1
ATOM 644 C C . GLY A 1 84 ? 4.359 6.738 -8.484 1 92.81 84 GLY A C 1
ATOM 645 O O . GLY A 1 84 ? 4.906 6.348 -9.516 1 92.81 84 GLY A O 1
ATOM 646 N N . THR A 1 85 ? 3.764 7.879 -8.414 1 93.19 85 THR A N 1
ATOM 647 C CA . THR A 1 85 ? 3.664 8.812 -9.531 1 93.19 85 THR A CA 1
ATOM 648 C C . THR A 1 85 ? 5.051 9.227 -10.008 1 93.19 85 THR A C 1
ATOM 650 O O . THR A 1 85 ? 5.332 9.203 -11.211 1 93.19 85 THR A O 1
ATOM 653 N N . VAL A 1 86 ? 5.871 9.562 -9.102 1 95.75 86 VAL A N 1
ATOM 654 C CA . VAL A 1 86 ? 7.195 10.07 -9.445 1 95.75 86 VAL A CA 1
ATOM 655 C C . VAL A 1 86 ? 8.039 8.953 -10.047 1 95.75 86 VAL A C 1
ATOM 657 O O . VAL A 1 86 ? 8.758 9.172 -11.031 1 95.75 86 VAL A O 1
ATOM 660 N N . LEU A 1 87 ? 7.973 7.793 -9.461 1 93 87 LEU A N 1
ATOM 661 C CA . LEU A 1 87 ? 8.742 6.648 -9.93 1 93 87 LEU A CA 1
ATOM 662 C C . LEU A 1 87 ? 8.336 6.266 -11.352 1 93 87 LEU A C 1
ATOM 664 O O . LEU A 1 87 ? 9.195 5.977 -12.188 1 93 87 LEU A O 1
ATOM 668 N N . LYS A 1 88 ? 7.094 6.348 -11.656 1 90.88 88 LYS A N 1
ATOM 669 C CA . LYS A 1 88 ? 6.562 5.836 -12.914 1 90.88 88 LYS A CA 1
ATOM 670 C C . LYS A 1 88 ? 6.359 6.965 -13.922 1 90.88 88 LYS A C 1
ATOM 672 O O . LYS A 1 88 ? 6.031 6.715 -15.086 1 90.88 88 LYS A O 1
ATOM 677 N N . ASN A 1 89 ? 6.555 8.141 -13.445 1 94.06 89 ASN A N 1
ATOM 678 C CA . ASN A 1 89 ? 6.305 9.312 -14.281 1 94.06 89 ASN A CA 1
ATOM 679 C C . ASN A 1 89 ? 4.895 9.289 -14.867 1 94.06 89 ASN A C 1
ATOM 681 O O . ASN A 1 89 ? 4.719 9.414 -16.078 1 94.06 89 ASN A O 1
ATOM 685 N N . GLU A 1 90 ? 3.9 9.141 -14.008 1 92.38 90 GLU A N 1
ATOM 686 C CA . GLU A 1 90 ? 2.5 9.07 -14.414 1 92.38 90 GLU A CA 1
ATOM 687 C C . GLU A 1 90 ? 1.693 10.219 -13.82 1 92.38 90 GLU A C 1
ATOM 689 O O . GLU A 1 90 ? 2.205 10.984 -13 1 92.38 90 GLU A O 1
ATOM 694 N N . LEU A 1 91 ? 0.469 10.336 -14.281 1 94.25 91 LEU A N 1
ATOM 695 C CA . LEU A 1 91 ? -0.442 11.336 -13.734 1 94.25 91 LEU A CA 1
ATOM 696 C C . LEU A 1 91 ? -0.947 10.914 -12.359 1 94.25 91 LEU A C 1
ATOM 698 O O . LEU A 1 91 ? -0.987 9.727 -12.047 1 94.25 91 LEU A O 1
ATOM 702 N N . ARG A 1 92 ? -1.279 11.914 -11.562 1 94.44 92 ARG A N 1
ATOM 703 C CA . ARG A 1 92 ? -1.774 11.633 -10.219 1 94.44 92 ARG A CA 1
ATOM 704 C C . ARG A 1 92 ? -3.074 10.836 -10.273 1 94.44 92 ARG A C 1
ATOM 706 O O . ARG A 1 92 ? -3.938 11.102 -11.109 1 94.44 92 ARG A O 1
ATOM 713 N N . ARG A 1 93 ? -3.26 9.922 -9.328 1 86.38 93 ARG A N 1
ATOM 714 C CA . ARG A 1 93 ? -4.379 8.992 -9.352 1 86.38 93 ARG A CA 1
ATOM 715 C C . ARG A 1 93 ? -5.441 9.375 -8.32 1 86.38 93 ARG A C 1
ATOM 717 O O . ARG A 1 93 ? -6.527 8.797 -8.297 1 86.38 93 ARG A O 1
ATOM 724 N N . TYR A 1 94 ? -5.164 10.227 -7.488 1 89.88 94 TYR A N 1
ATOM 725 C CA . TYR A 1 94 ? -6.074 10.695 -6.449 1 89.88 94 TYR A CA 1
ATOM 726 C C . TYR A 1 94 ? -5.887 12.188 -6.195 1 89.88 94 TYR A C 1
ATOM 728 O O . TYR A 1 94 ? -4.941 12.797 -6.699 1 89.88 94 TYR A O 1
ATOM 736 N N . ASP A 1 95 ? -6.828 12.727 -5.449 1 93.38 95 ASP A N 1
ATOM 737 C CA . ASP A 1 95 ? -6.77 14.133 -5.074 1 93.38 95 ASP A CA 1
ATOM 738 C C . ASP A 1 95 ? -6.09 14.312 -3.719 1 93.38 95 ASP A C 1
ATOM 740 O O . ASP A 1 95 ? -6.211 13.461 -2.84 1 93.38 95 ASP A O 1
ATOM 744 N N . VAL A 1 96 ? -5.406 15.375 -3.594 1 96.12 96 VAL A N 1
ATOM 745 C CA . VAL A 1 96 ? -4.977 15.852 -2.281 1 96.12 96 VAL A CA 1
ATOM 746 C C . VAL A 1 96 ? -5.375 17.312 -2.1 1 96.12 96 VAL A C 1
ATOM 748 O O . VAL A 1 96 ? -5.02 18.156 -2.918 1 96.12 96 VAL A O 1
ATOM 751 N N . VAL A 1 97 ? -6.125 17.531 -1.058 1 95.44 97 VAL A N 1
ATOM 752 C CA . VAL A 1 97 ? -6.66 18.859 -0.778 1 95.44 97 VAL A CA 1
ATOM 753 C C . VAL A 1 97 ? -6.203 19.328 0.604 1 95.44 97 VAL A C 1
ATOM 755 O O . VAL A 1 97 ? -6.223 18.547 1.562 1 95.44 97 VAL A O 1
ATOM 758 N N . ALA A 1 98 ? -5.75 20.609 0.646 1 96.81 98 ALA A N 1
ATOM 759 C CA . ALA A 1 98 ? -5.422 21.188 1.947 1 96.81 98 ALA A CA 1
ATOM 760 C C . ALA A 1 98 ? -6.684 21.469 2.754 1 96.81 98 ALA A C 1
ATOM 762 O O . ALA A 1 98 ? -7.586 22.172 2.279 1 96.81 98 ALA A O 1
ATOM 763 N N . LEU A 1 99 ? -6.746 20.906 3.943 1 93.5 99 LEU A N 1
ATOM 764 C CA . LEU A 1 99 ? -7.898 21.172 4.793 1 93.5 99 LEU A CA 1
ATOM 765 C C . LEU A 1 99 ? -7.707 22.469 5.582 1 93.5 99 LEU A C 1
ATOM 767 O O . LEU A 1 99 ? -8.672 23.031 6.117 1 93.5 99 LEU A O 1
ATOM 771 N N . ARG A 1 100 ? -6.508 22.953 5.688 1 95.44 100 ARG A N 1
ATOM 772 C CA . ARG A 1 100 ? -6.082 24.234 6.238 1 95.44 100 ARG A CA 1
ATOM 773 C C . ARG A 1 100 ? -4.812 24.734 5.555 1 95.44 100 ARG A C 1
ATOM 775 O O . ARG A 1 100 ? -4.281 24.078 4.664 1 95.44 100 ARG A O 1
ATOM 782 N N . ASP A 1 101 ? -4.402 25.922 6.02 1 97.56 101 ASP A N 1
ATOM 783 C CA . ASP A 1 101 ? -3.139 26.391 5.461 1 97.56 101 ASP A CA 1
ATOM 784 C C . ASP A 1 101 ? -2.033 25.344 5.664 1 97.56 101 ASP A C 1
ATOM 786 O O . ASP A 1 101 ? -1.781 24.922 6.789 1 97.56 101 ASP A O 1
ATOM 790 N N . THR A 1 102 ? -1.426 24.906 4.527 1 97.81 102 THR A N 1
ATOM 791 C CA . THR A 1 102 ? -0.491 23.781 4.527 1 97.81 102 THR A CA 1
ATOM 792 C C . THR A 1 102 ? 0.782 24.141 3.766 1 97.81 102 THR A C 1
ATOM 794 O O . THR A 1 102 ? 0.718 24.703 2.672 1 97.81 102 THR A O 1
ATOM 797 N N . ARG A 1 103 ? 1.865 23.938 4.41 1 98.25 103 ARG A N 1
ATOM 798 C CA . ARG A 1 103 ? 3.17 24.094 3.779 1 98.25 103 ARG A CA 1
ATOM 799 C C . ARG A 1 103 ? 3.764 22.75 3.389 1 98.25 103 ARG A C 1
ATOM 801 O O . ARG A 1 103 ? 3.807 21.828 4.203 1 98.25 103 ARG A O 1
ATOM 808 N N . LEU A 1 104 ? 4.262 22.672 2.121 1 98.12 104 LEU A N 1
ATOM 809 C CA . LEU A 1 104 ? 4.785 21.422 1.586 1 98.12 104 LEU A CA 1
ATOM 810 C C . LEU A 1 104 ? 6.277 21.547 1.288 1 98.12 104 LEU A C 1
ATOM 812 O O . LEU A 1 104 ? 6.75 22.609 0.888 1 98.12 104 LEU A O 1
ATOM 816 N N . ALA A 1 105 ? 6.98 20.516 1.546 1 98.06 105 ALA A N 1
ATOM 817 C CA . ALA A 1 105 ? 8.273 20.281 0.917 1 98.06 105 ALA A CA 1
ATOM 818 C C . ALA A 1 105 ? 8.133 19.422 -0.336 1 98.06 105 ALA A C 1
ATOM 820 O O . ALA A 1 105 ? 7.488 18.359 -0.303 1 98.06 105 ALA A O 1
ATOM 821 N N . MET A 1 106 ? 8.703 19.859 -1.415 1 98 106 MET A N 1
ATOM 822 C CA . MET A 1 106 ? 8.555 19.188 -2.707 1 98 106 MET A CA 1
ATOM 823 C C . MET A 1 106 ? 9.906 18.797 -3.283 1 98 106 MET A C 1
ATOM 825 O O . MET A 1 106 ? 10.75 19.656 -3.543 1 98 106 MET A O 1
ATOM 829 N N . MET A 1 107 ? 10.125 17.547 -3.398 1 98.19 107 MET A N 1
ATOM 830 C CA . MET A 1 107 ? 11.328 17.047 -4.062 1 98.19 107 MET A CA 1
ATOM 831 C C . MET A 1 107 ? 11.055 16.75 -5.531 1 98.19 107 MET A C 1
ATOM 833 O O . MET A 1 107 ? 10.117 16 -5.852 1 98.19 107 MET A O 1
ATOM 837 N N . ASP A 1 108 ? 11.836 17.281 -6.395 1 97.88 108 ASP A N 1
ATOM 838 C CA . ASP A 1 108 ? 11.617 17.047 -7.82 1 97.88 108 ASP A CA 1
ATOM 839 C C . ASP A 1 108 ? 11.961 15.609 -8.203 1 97.88 108 ASP A C 1
ATOM 841 O O . ASP A 1 108 ? 12.68 14.922 -7.48 1 97.88 108 ASP A O 1
ATOM 845 N N . ARG A 1 109 ? 11.469 15.172 -9.344 1 97.81 109 ARG A N 1
ATOM 846 C CA . ARG A 1 109 ? 11.578 13.789 -9.805 1 97.81 109 ARG A CA 1
ATOM 847 C C . ARG A 1 109 ? 13.039 13.391 -10 1 97.81 109 ARG A C 1
ATOM 849 O O . ARG A 1 109 ? 13.438 12.289 -9.633 1 97.81 109 ARG A O 1
ATOM 856 N N . ARG A 1 110 ? 13.812 14.266 -10.547 1 97.56 110 ARG A N 1
ATOM 857 C CA . ARG A 1 110 ? 15.211 13.953 -10.82 1 97.56 110 ARG A CA 1
ATOM 858 C C . ARG A 1 110 ? 15.945 13.578 -9.539 1 97.56 110 ARG A C 1
ATOM 860 O O . ARG A 1 110 ? 16.656 12.562 -9.492 1 97.56 110 ARG A O 1
ATOM 867 N N . THR A 1 111 ? 15.781 14.391 -8.555 1 98.06 111 THR A N 1
ATOM 868 C CA . THR A 1 111 ? 16.422 14.148 -7.266 1 98.06 111 THR A CA 1
ATOM 869 C C . THR A 1 111 ? 15.891 12.867 -6.637 1 98.06 111 THR A C 1
ATOM 871 O O . THR A 1 111 ? 16.672 12.055 -6.137 1 98.06 111 THR A O 1
ATOM 874 N N . PHE A 1 112 ? 14.586 12.648 -6.684 1 98 112 PHE A N 1
ATOM 875 C CA . PHE A 1 112 ? 13.953 11.453 -6.129 1 98 112 PHE A CA 1
ATOM 876 C C . PHE A 1 112 ? 14.523 10.195 -6.777 1 98 112 PHE A C 1
ATOM 878 O O . PHE A 1 112 ? 14.938 9.266 -6.078 1 98 112 PHE A O 1
ATOM 885 N N . VAL A 1 113 ? 14.586 10.211 -8.094 1 96.88 113 VAL A N 1
ATOM 886 C CA . VAL A 1 113 ? 15.039 9.039 -8.836 1 96.88 113 VAL A CA 1
ATOM 887 C C . VAL A 1 113 ? 16.516 8.773 -8.531 1 96.88 113 VAL A C 1
ATOM 889 O O . VAL A 1 113 ? 16.922 7.621 -8.383 1 96.88 113 VAL A O 1
ATOM 892 N N . TRP A 1 114 ? 17.266 9.805 -8.422 1 97.25 114 TRP A N 1
ATOM 893 C CA . TRP A 1 114 ? 18.672 9.617 -8.086 1 97.25 114 TRP A CA 1
ATOM 894 C C . TRP A 1 114 ? 18.828 8.938 -6.734 1 97.25 114 TRP A C 1
ATOM 896 O O . TRP A 1 114 ? 19.578 7.965 -6.602 1 97.25 114 TRP A O 1
ATOM 906 N N . LEU A 1 115 ? 18.125 9.469 -5.723 1 96.75 115 LEU A N 1
ATOM 907 C CA . LEU A 1 115 ? 18.203 8.883 -4.387 1 96.75 115 LEU A CA 1
ATOM 908 C C . LEU A 1 115 ? 17.688 7.445 -4.402 1 96.75 115 LEU A C 1
ATOM 910 O O . LEU A 1 115 ? 18.281 6.566 -3.768 1 96.75 115 LEU A O 1
ATOM 914 N N . PHE A 1 116 ? 16.656 7.23 -5.133 1 96.06 116 PHE A N 1
ATOM 915 C CA . PHE A 1 116 ? 16.062 5.91 -5.27 1 96.06 116 PHE A CA 1
ATOM 916 C C . PHE A 1 116 ? 17.078 4.918 -5.844 1 96.06 116 PHE A C 1
ATOM 918 O O . PHE A 1 116 ? 17.141 3.771 -5.402 1 96.06 116 PHE A O 1
ATOM 925 N N . GLU A 1 117 ? 17.859 5.355 -6.707 1 93.62 117 GLU A N 1
ATOM 926 C CA . GLU A 1 117 ? 18.781 4.48 -7.418 1 93.62 117 GLU A CA 1
ATOM 927 C C . GLU A 1 117 ? 20.094 4.309 -6.645 1 93.62 117 GLU A C 1
ATOM 929 O O . GLU A 1 117 ? 20.812 3.322 -6.836 1 93.62 117 GLU A O 1
ATOM 934 N N . ASN A 1 118 ? 20.344 5.223 -5.715 1 93.12 118 ASN A N 1
ATOM 935 C CA . ASN A 1 118 ? 21.719 5.242 -5.227 1 93.12 118 ASN A CA 1
ATOM 936 C C . ASN A 1 118 ? 21.781 5.133 -3.705 1 93.12 118 ASN A C 1
ATOM 938 O O . ASN A 1 118 ? 22.828 4.84 -3.135 1 93.12 118 ASN A O 1
ATOM 942 N N . SER A 1 119 ? 20.703 5.387 -3.055 1 94.19 119 SER A N 1
ATOM 943 C CA . SER A 1 119 ? 20.766 5.5 -1.602 1 94.19 119 SER A CA 1
ATOM 944 C C . SER A 1 119 ? 20.062 4.332 -0.925 1 94.19 119 SER A C 1
ATOM 946 O O . SER A 1 119 ? 18.844 4.195 -1.027 1 94.19 119 SER A O 1
ATOM 948 N N . VAL A 1 120 ? 20.75 3.582 -0.143 1 90.25 120 VAL A N 1
ATOM 949 C CA . VAL A 1 120 ? 20.172 2.477 0.615 1 90.25 120 VAL A CA 1
ATOM 950 C C . VAL A 1 120 ? 19.266 3.023 1.715 1 90.25 120 VAL A C 1
ATOM 952 O O . VAL A 1 120 ? 18.156 2.525 1.917 1 90.25 120 VAL A O 1
ATOM 955 N N . GLY A 1 121 ? 19.797 4.047 2.365 1 93.06 121 GLY A N 1
ATOM 956 C CA . GLY A 1 121 ? 19.016 4.652 3.434 1 93.06 121 GLY A CA 1
ATOM 957 C C . GLY A 1 121 ? 17.688 5.219 2.961 1 93.06 121 GLY A C 1
ATOM 958 O O . GLY A 1 121 ? 16.672 5.051 3.625 1 93.06 121 GLY A O 1
ATOM 959 N N . PHE A 1 122 ? 17.719 5.812 1.798 1 95.81 122 PHE A N 1
ATOM 960 C CA . PHE A 1 122 ? 16.5 6.379 1.221 1 95.81 122 PHE A CA 1
ATOM 961 C C . PHE A 1 122 ? 15.492 5.285 0.909 1 95.81 122 PHE A C 1
ATOM 963 O O . PHE A 1 122 ? 14.312 5.41 1.246 1 95.81 122 PHE A O 1
ATOM 970 N N . ASN A 1 123 ? 15.945 4.215 0.383 1 94.75 123 ASN A N 1
ATOM 971 C CA . ASN A 1 123 ? 15.055 3.113 0.016 1 94.75 123 ASN A CA 1
ATOM 972 C C . ASN A 1 123 ? 14.484 2.422 1.25 1 94.75 123 ASN A C 1
ATOM 974 O O . ASN A 1 123 ? 13.344 1.966 1.234 1 94.75 123 ASN A O 1
ATOM 978 N N . ARG A 1 124 ? 15.273 2.34 2.246 1 92.38 124 ARG A N 1
ATOM 979 C CA . ARG A 1 124 ? 14.773 1.751 3.486 1 92.38 124 ARG A CA 1
ATOM 980 C C . ARG A 1 124 ? 13.602 2.559 4.043 1 92.38 124 ARG A C 1
ATOM 982 O O . ARG A 1 124 ? 12.602 1.99 4.48 1 92.38 124 ARG A O 1
ATOM 989 N N . PHE A 1 125 ? 13.766 3.844 3.986 1 93.62 125 PHE A N 1
ATOM 990 C CA . PHE A 1 125 ? 12.672 4.711 4.426 1 93.62 125 PHE A CA 1
ATOM 991 C C . PHE A 1 125 ? 11.438 4.504 3.561 1 93.62 125 PHE A C 1
ATOM 993 O O . PHE A 1 125 ? 10.328 4.367 4.082 1 93.62 125 PHE A O 1
ATOM 1000 N N . LEU A 1 126 ? 11.617 4.457 2.25 1 95.5 126 LEU A N 1
ATOM 1001 C CA . LEU A 1 126 ? 10.5 4.301 1.323 1 95.5 126 LEU A CA 1
ATOM 1002 C C . LEU A 1 126 ? 9.758 2.998 1.586 1 95.5 126 LEU A C 1
ATOM 1004 O O . LEU A 1 126 ? 8.523 2.973 1.586 1 95.5 126 LEU A O 1
ATOM 1008 N N . VAL A 1 127 ? 10.508 1.965 1.813 1 95 127 VAL A N 1
ATOM 1009 C CA . VAL A 1 127 ? 9.891 0.665 2.061 1 95 127 VAL A CA 1
ATOM 1010 C C . VAL A 1 127 ? 9.047 0.727 3.326 1 95 127 VAL A C 1
ATOM 1012 O O . VAL A 1 127 ? 7.891 0.284 3.332 1 95 127 VAL A O 1
ATOM 1015 N N . GLY A 1 128 ? 9.617 1.31 4.379 1 92.44 128 GLY A N 1
ATOM 1016 C CA . GLY A 1 128 ? 8.875 1.461 5.617 1 92.44 128 GLY A CA 1
ATOM 1017 C C . GLY A 1 128 ? 7.609 2.283 5.457 1 92.44 128 GLY A C 1
ATOM 1018 O O . GLY A 1 128 ? 6.543 1.89 5.938 1 92.44 128 GLY A O 1
ATOM 1019 N N . GLN A 1 129 ? 7.734 3.309 4.777 1 93.19 129 GLN A N 1
ATOM 1020 C CA . GLN A 1 129 ? 6.613 4.215 4.551 1 93.19 129 GLN A CA 1
ATOM 1021 C C . GLN A 1 129 ? 5.512 3.537 3.738 1 93.19 129 GLN A C 1
ATOM 1023 O O . GLN A 1 129 ? 4.336 3.594 4.105 1 93.19 129 GLN A O 1
ATOM 1028 N N . LEU A 1 130 ? 5.875 2.898 2.664 1 94.81 130 LEU A N 1
ATOM 1029 C CA . LEU A 1 130 ? 4.918 2.242 1.78 1 94.81 130 LEU A CA 1
ATOM 1030 C C . LEU A 1 130 ? 4.227 1.085 2.494 1 94.81 130 LEU A C 1
ATOM 1032 O O . LEU A 1 130 ? 3.021 0.88 2.328 1 94.81 130 LEU A O 1
ATOM 1036 N N . ASN A 1 131 ? 5.004 0.392 3.246 1 93.25 131 ASN A N 1
ATOM 1037 C CA . ASN A 1 131 ? 4.43 -0.713 4.004 1 93.25 131 ASN A CA 1
ATOM 1038 C C . ASN A 1 131 ? 3.373 -0.224 4.992 1 93.25 131 ASN A C 1
ATOM 1040 O O . ASN A 1 131 ? 2.307 -0.828 5.117 1 93.25 131 ASN A O 1
ATOM 1044 N N . GLU A 1 132 ? 3.701 0.83 5.68 1 92 132 GLU A N 1
ATOM 1045 C CA . GLU A 1 132 ? 2.76 1.362 6.66 1 92 132 GLU A CA 1
ATOM 1046 C C . GLU A 1 132 ? 1.517 1.931 5.98 1 92 132 GLU A C 1
ATOM 1048 O O . GLU A 1 132 ? 0.399 1.751 6.469 1 92 132 GLU A O 1
ATOM 1053 N N . ARG A 1 133 ? 1.717 2.586 4.934 1 92.81 133 ARG A N 1
ATOM 1054 C CA . ARG A 1 133 ? 0.59 3.123 4.18 1 92.81 133 ARG A CA 1
ATOM 1055 C C . ARG A 1 133 ? -0.291 2.004 3.639 1 92.81 133 ARG A C 1
ATOM 1057 O O . ARG A 1 133 ? -1.52 2.094 3.688 1 92.81 133 ARG A O 1
ATOM 1064 N N . LEU A 1 134 ? 0.32 1.021 3.117 1 91.5 134 LEU A N 1
ATOM 1065 C CA . LEU A 1 134 ? -0.422 -0.144 2.65 1 91.5 134 LEU A CA 1
ATOM 1066 C C . LEU A 1 134 ? -1.259 -0.743 3.777 1 91.5 134 LEU A C 1
ATOM 1068 O O . LEU A 1 134 ? -2.434 -1.062 3.58 1 91.5 134 LEU A O 1
ATOM 1072 N N . GLY A 1 135 ? -0.618 -0.877 4.961 1 88.25 135 GLY A N 1
ATOM 1073 C CA . GLY A 1 135 ? -1.361 -1.348 6.121 1 88.25 135 GLY A CA 1
ATOM 1074 C C . GLY A 1 135 ? -2.59 -0.509 6.422 1 88.25 135 GLY A C 1
ATOM 1075 O O . GLY A 1 135 ? -3.646 -1.047 6.758 1 88.25 135 GLY A O 1
ATOM 1076 N N . GLN A 1 136 ? -2.473 0.732 6.32 1 86.94 136 GLN A N 1
ATOM 1077 C CA . GLN A 1 136 ? -3.596 1.637 6.543 1 86.94 136 GLN A CA 1
ATOM 1078 C C . GLN A 1 136 ? -4.715 1.381 5.539 1 86.94 136 GLN A C 1
ATOM 1080 O O . GLN A 1 136 ? -5.895 1.366 5.906 1 86.94 136 GLN A O 1
ATOM 1085 N N . PHE A 1 137 ? -4.398 1.158 4.336 1 86.56 137 PHE A N 1
ATOM 1086 C CA . PHE A 1 137 ? -5.406 0.971 3.301 1 86.56 137 PHE A CA 1
ATOM 1087 C C . PHE A 1 137 ? -6.055 -0.403 3.418 1 86.56 137 PHE A C 1
ATOM 1089 O O . PHE A 1 137 ? -7.254 -0.553 3.166 1 86.56 137 PHE A O 1
ATOM 1096 N N . ILE A 1 138 ? -5.281 -1.391 3.752 1 84.31 138 ILE A N 1
ATOM 1097 C CA . ILE A 1 138 ? -5.84 -2.711 4.016 1 84.31 138 ILE A CA 1
ATOM 1098 C C . ILE A 1 138 ? -6.871 -2.621 5.145 1 84.31 138 ILE A C 1
ATOM 1100 O O . ILE A 1 138 ? -7.957 -3.197 5.051 1 84.31 138 ILE A O 1
ATOM 1104 N N . ALA A 1 139 ? -6.523 -1.842 6.148 1 82 139 ALA A N 1
ATOM 1105 C CA .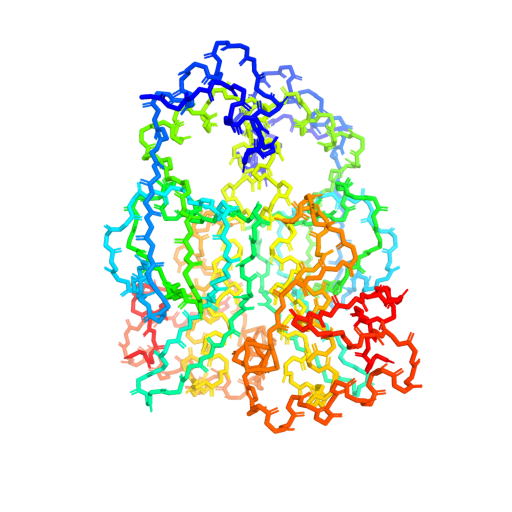 ALA A 1 139 ? -7.438 -1.659 7.277 1 82 139 ALA A CA 1
ATOM 1106 C C . ALA A 1 139 ? -8.727 -0.973 6.832 1 82 139 ALA A C 1
ATOM 1108 O O . ALA A 1 139 ? -9.812 -1.32 7.297 1 82 139 ALA A O 1
ATOM 1109 N N . LEU A 1 140 ? -8.648 -0.06 5.984 1 80.81 140 LEU A N 1
ATOM 1110 C CA . LEU A 1 140 ? -9.805 0.66 5.473 1 80.81 140 LEU A CA 1
ATOM 1111 C C . LEU A 1 140 ? -10.727 -0.275 4.695 1 80.81 140 LEU A C 1
ATOM 1113 O O . LEU A 1 140 ? -11.953 -0.129 4.742 1 80.81 140 LEU A O 1
ATOM 1117 N N . LEU A 1 141 ? -10.164 -1.146 3.945 1 78 141 LEU A N 1
ATOM 1118 C CA . LEU A 1 141 ? -10.945 -2.104 3.172 1 78 141 LEU A CA 1
ATOM 1119 C C . LEU A 1 141 ? -11.656 -3.094 4.09 1 78 141 LEU A C 1
ATOM 1121 O O . LEU A 1 141 ? -12.758 -3.545 3.787 1 78 141 LEU A O 1
ATOM 1125 N N . GLU A 1 142 ? -11.031 -3.426 5.156 1 72.75 142 GLU A N 1
ATOM 1126 C CA . GLU A 1 142 ? -11.602 -4.363 6.117 1 72.75 142 GLU A CA 1
ATOM 1127 C C . GLU A 1 142 ? -12.797 -3.756 6.84 1 72.75 142 GLU A C 1
ATOM 1129 O O . GLU A 1 142 ? -13.828 -4.414 7.016 1 72.75 142 GLU A O 1
ATOM 1134 N N . TYR A 1 143 ? -12.672 -2.555 7.352 1 65.44 143 TYR A N 1
ATOM 1135 C CA . TYR A 1 143 ? -13.641 -1.986 8.273 1 65.44 143 TYR A CA 1
ATOM 1136 C C . TYR A 1 143 ? -14.727 -1.221 7.527 1 65.44 143 TYR A C 1
ATOM 1138 O O . TYR A 1 143 ? -15.836 -1.04 8.039 1 65.44 143 TYR A O 1
ATOM 1146 N N . GLY A 1 144 ? -14.359 -0.651 6.484 1 59.41 144 GLY A N 1
ATOM 1147 C CA . GLY A 1 144 ? -15.352 0.176 5.809 1 59.41 144 GLY A CA 1
ATOM 1148 C C . GLY A 1 144 ? -16.656 -0.55 5.535 1 59.41 144 GLY A C 1
ATOM 1149 O O . GLY A 1 144 ? -17.719 0.065 5.516 1 59.41 144 GLY A O 1
ATOM 1150 N N . ARG A 1 145 ? -16.656 -1.781 5.703 1 60.84 145 ARG A N 1
ATOM 1151 C CA . ARG A 1 145 ? -17.875 -2.496 5.348 1 60.84 145 ARG A CA 1
ATOM 1152 C C . ARG A 1 145 ? -18.625 -2.953 6.594 1 60.84 145 ARG A C 1
ATOM 1154 O O . ARG A 1 145 ? -19.828 -3.23 6.539 1 60.84 145 ARG A O 1
ATOM 1161 N N . THR A 1 146 ? -17.938 -2.764 7.676 1 67.56 146 THR A N 1
ATOM 1162 C CA . THR A 1 146 ? -18.594 -3.463 8.773 1 67.56 146 THR A CA 1
ATOM 1163 C C . THR A 1 146 ? -18.656 -2.584 10.023 1 67.56 146 THR A C 1
ATOM 1165 O O . THR A 1 146 ? -19.406 -2.865 10.953 1 67.56 146 THR A O 1
ATOM 1168 N N . LEU A 1 147 ? -17.984 -1.475 10 1 78.62 147 LEU A N 1
ATOM 1169 C CA . LEU A 1 147 ? -17.875 -0.7 11.227 1 78.62 147 LEU A CA 1
ATOM 1170 C C . LEU A 1 147 ? -18.922 0.403 11.273 1 78.62 147 LEU A C 1
ATOM 1172 O O . LEU A 1 147 ? -19.328 0.925 10.234 1 78.62 147 LEU A O 1
ATOM 1176 N N . ASP A 1 148 ? -19.312 0.687 12.461 1 87.12 148 ASP A N 1
ATOM 1177 C CA . ASP A 1 148 ? -20.188 1.842 12.625 1 87.12 148 ASP A CA 1
ATOM 1178 C C . ASP A 1 148 ? -19.406 3.146 12.578 1 87.12 148 ASP A C 1
ATOM 1180 O O . ASP A 1 148 ? -18.172 3.129 12.453 1 87.12 148 ASP A O 1
ATOM 1184 N N . ALA A 1 149 ? -20.094 4.258 12.672 1 87.06 149 ALA A N 1
ATOM 1185 C CA . ALA A 1 149 ? -19.5 5.578 12.492 1 87.06 149 ALA A CA 1
ATOM 1186 C C . ALA A 1 149 ? -18.453 5.855 13.562 1 87.06 149 ALA A C 1
ATOM 1188 O O . ALA A 1 149 ? -17.391 6.422 13.273 1 87.06 149 ALA A O 1
ATOM 1189 N N . THR A 1 150 ? -18.75 5.43 14.781 1 93.31 150 THR A N 1
ATOM 1190 C CA . THR A 1 150 ? -17.812 5.684 15.875 1 93.31 150 THR A CA 1
ATOM 1191 C C . THR A 1 150 ? -16.531 4.895 15.688 1 93.31 150 THR A C 1
ATOM 1193 O O . THR A 1 150 ? -15.43 5.426 15.883 1 93.31 150 THR A O 1
ATOM 1196 N N . ALA A 1 151 ? -16.703 3.699 15.297 1 91.12 151 ALA A N 1
ATOM 1197 C CA . ALA A 1 151 ? -15.539 2.85 15.055 1 91.12 151 ALA A CA 1
ATOM 1198 C C . ALA A 1 151 ? -14.711 3.373 13.883 1 91.12 151 ALA A C 1
ATOM 1200 O O . ALA A 1 151 ? -13.477 3.389 13.945 1 91.12 151 ALA A O 1
ATOM 1201 N N . ARG A 1 152 ? -15.367 3.797 12.867 1 86.38 152 ARG A N 1
ATOM 1202 C CA . ARG A 1 152 ? -14.664 4.344 11.711 1 86.38 152 ARG A CA 1
ATOM 1203 C C . ARG A 1 152 ? -13.891 5.602 12.086 1 86.38 152 ARG A C 1
ATOM 1205 O O . ARG A 1 152 ? -12.734 5.773 11.68 1 86.38 152 ARG A O 1
ATOM 1212 N N . LEU A 1 153 ? -14.516 6.426 12.828 1 91.38 153 LEU A N 1
ATOM 1213 C CA . LEU A 1 153 ? -13.859 7.652 13.258 1 91.38 153 LEU A CA 1
ATOM 1214 C C . LEU A 1 153 ? -12.664 7.344 14.164 1 91.38 153 LEU A C 1
ATOM 1216 O O . LEU A 1 153 ? -11.602 7.949 14.023 1 91.38 153 LEU A O 1
ATOM 1220 N N . ALA A 1 154 ? -12.867 6.402 15.07 1 93.25 154 ALA A N 1
ATOM 1221 C CA . ALA A 1 154 ? -11.789 6.004 15.977 1 93.25 154 ALA A CA 1
ATOM 1222 C C . ALA A 1 154 ? -10.562 5.531 15.203 1 93.25 154 ALA A C 1
ATOM 1224 O O . ALA A 1 154 ? -9.445 5.961 15.477 1 93.25 154 ALA A O 1
ATOM 1225 N N . ARG A 1 155 ? -10.797 4.777 14.25 1 89.25 155 ARG A N 1
ATOM 1226 C CA . ARG A 1 155 ? -9.711 4.227 13.453 1 89.25 155 ARG A CA 1
ATOM 1227 C C . ARG A 1 155 ? -9.07 5.305 12.586 1 89.25 155 ARG A C 1
ATOM 1229 O O . ARG A 1 155 ? -7.855 5.297 12.375 1 89.25 155 ARG A O 1
ATOM 1236 N N . SER A 1 156 ? -9.906 6.152 12.047 1 88.25 156 SER A N 1
ATOM 1237 C CA . SER A 1 156 ? -9.391 7.266 11.258 1 88.25 156 SER A CA 1
ATOM 1238 C C . SER A 1 156 ? -8.461 8.141 12.086 1 88.25 156 SER A C 1
ATOM 1240 O O . SER A 1 156 ? -7.375 8.516 11.625 1 88.25 156 SER A O 1
ATOM 1242 N N . ILE A 1 157 ? -8.859 8.414 13.281 1 91.44 157 ILE A N 1
ATOM 1243 C CA . ILE A 1 157 ? -8.047 9.242 14.164 1 91.44 157 ILE A CA 1
ATOM 1244 C C . ILE A 1 157 ? -6.754 8.508 14.508 1 91.44 157 ILE A C 1
ATOM 1246 O O . ILE A 1 157 ? -5.668 9.094 14.477 1 91.44 157 ILE A O 1
ATOM 1250 N N . ALA A 1 158 ? -6.902 7.242 14.828 1 91.62 158 ALA A N 1
ATOM 1251 C CA . ALA A 1 158 ? -5.727 6.449 15.18 1 91.62 158 ALA A CA 1
ATOM 1252 C C . ALA A 1 158 ? -4.691 6.473 14.062 1 91.62 158 ALA A C 1
ATOM 1254 O O . ALA A 1 158 ? -3.488 6.527 14.32 1 91.62 158 ALA A O 1
ATOM 1255 N N . SER A 1 159 ? -5.168 6.492 12.836 1 90.06 159 SER A N 1
ATOM 1256 C CA . SER A 1 159 ? -4.277 6.43 11.68 1 90.06 159 SER A CA 1
ATOM 1257 C C . SER A 1 159 ? -3.428 7.688 11.57 1 90.06 159 SER A C 1
ATOM 1259 O O . SER A 1 159 ? -2.318 7.652 11.031 1 90.06 159 SER A O 1
ATOM 1261 N N . LEU A 1 160 ? -3.875 8.781 12.141 1 90.12 160 LEU A N 1
ATOM 1262 C CA . LEU A 1 160 ? -3.152 10.047 12.078 1 90.12 160 LEU A CA 1
ATOM 1263 C C . LEU A 1 160 ? -1.991 10.055 13.07 1 90.12 160 LEU A C 1
ATOM 1265 O O . LEU A 1 160 ? -1.118 10.93 13 1 90.12 160 LEU A O 1
ATOM 1269 N N . PHE A 1 161 ? -1.988 9.047 13.914 1 89.06 161 PHE A N 1
ATOM 1270 C CA . PHE A 1 161 ? -0.946 8.992 14.93 1 89.06 161 PHE A CA 1
ATOM 1271 C C . PHE A 1 161 ? -0.002 7.82 14.672 1 89.06 161 PHE A C 1
ATOM 1273 O O . PHE A 1 161 ? 0.655 7.336 15.594 1 89.06 161 PHE A O 1
ATOM 1280 N N . ASN A 1 162 ? 0.025 7.387 13.43 1 87.12 162 ASN A N 1
ATOM 1281 C CA . ASN A 1 162 ? 0.969 6.344 13.047 1 87.12 162 ASN A CA 1
ATOM 1282 C C . ASN A 1 162 ? 2.414 6.824 13.156 1 87.12 162 ASN A C 1
ATOM 1284 O O . ASN A 1 162 ? 2.814 7.758 12.461 1 87.12 162 ASN A O 1
ATOM 1288 N N . PRO A 1 163 ? 3.225 6.215 13.961 1 83.38 163 PRO A N 1
ATOM 1289 C CA . PRO A 1 163 ? 4.555 6.758 14.234 1 83.38 163 PRO A CA 1
ATOM 1290 C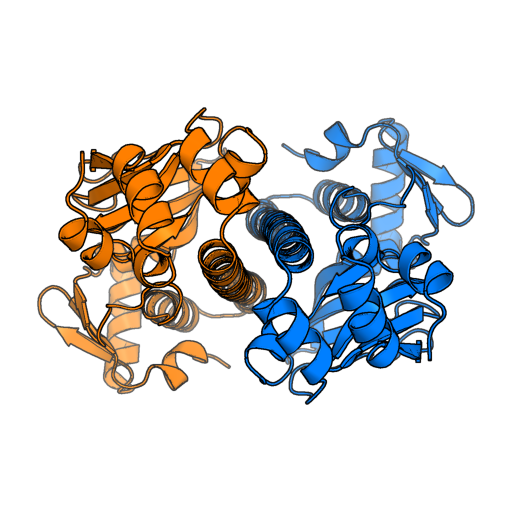 C . PRO A 1 163 ? 5.508 6.625 13.047 1 83.38 163 PRO A C 1
ATOM 1292 O O . PRO A 1 163 ? 6.512 7.336 12.969 1 83.38 163 PRO A O 1
ATOM 1295 N N . ILE A 1 164 ? 5.273 5.758 12.195 1 83.62 164 ILE A N 1
ATOM 1296 C CA . ILE A 1 164 ? 6.145 5.578 11.031 1 83.62 164 ILE A CA 1
ATOM 1297 C C . ILE A 1 164 ? 5.777 6.59 9.953 1 83.62 164 ILE A C 1
ATOM 1299 O O . ILE A 1 164 ? 6.656 7.223 9.359 1 83.62 164 ILE A O 1
ATOM 1303 N N . LEU A 1 165 ? 4.523 6.824 9.789 1 88.25 165 LEU A N 1
ATOM 1304 C CA . LEU A 1 165 ? 4.062 7.746 8.758 1 88.25 165 LEU A CA 1
ATOM 1305 C C . LEU A 1 165 ? 4.211 9.195 9.219 1 88.25 165 LEU A C 1
ATOM 1307 O O . LEU A 1 165 ? 4.426 10.086 8.398 1 88.25 165 LEU A O 1
ATOM 1311 N N . TYR A 1 166 ? 4.086 9.297 10.609 1 87.5 166 TYR A N 1
ATOM 1312 C CA . TYR A 1 166 ? 4.156 10.625 11.211 1 87.5 166 TYR A CA 1
ATOM 1313 C C . TYR A 1 166 ? 5.078 10.625 12.422 1 87.5 166 TYR A C 1
ATOM 1315 O O . TYR A 1 166 ? 4.621 10.766 13.555 1 87.5 166 TYR A O 1
ATOM 1323 N N . PRO A 1 167 ? 6.344 10.469 12.242 1 77.31 167 PRO A N 1
ATOM 1324 C CA . PRO A 1 167 ? 7.297 10.18 13.32 1 77.31 167 PRO A CA 1
ATOM 1325 C C . PRO A 1 167 ? 7.367 11.305 14.359 1 77.31 167 PRO A C 1
ATOM 1327 O O . PRO A 1 167 ? 7.707 11.055 15.516 1 77.31 167 PRO A O 1
ATOM 1330 N N . ASP A 1 168 ? 7.18 12.523 14.086 1 76.81 168 ASP A N 1
ATOM 1331 C CA . ASP A 1 168 ? 7.398 13.594 15.047 1 76.81 168 ASP A CA 1
ATOM 1332 C C . ASP A 1 168 ? 6.105 13.961 15.773 1 76.81 168 ASP A C 1
ATOM 1334 O O . ASP A 1 168 ? 6.09 14.859 16.609 1 76.81 168 ASP A O 1
ATOM 1338 N N . LEU A 1 169 ? 5.16 13.172 15.477 1 75.38 169 LEU A N 1
ATOM 1339 C CA . LEU A 1 169 ? 3.887 13.484 16.125 1 75.38 169 LEU A CA 1
ATOM 1340 C C . LEU A 1 169 ? 3.826 12.898 17.531 1 75.38 169 LEU A C 1
ATOM 1342 O O . LEU A 1 169 ? 4.273 11.766 17.75 1 75.38 169 LEU A O 1
ATOM 1346 N N . THR A 1 170 ? 3.377 13.781 18.406 1 80.38 170 THR A N 1
ATOM 1347 C CA . THR A 1 170 ? 3.111 13.367 19.781 1 80.38 170 THR A CA 1
ATOM 1348 C C . THR A 1 170 ? 1.712 12.766 19.906 1 80.38 170 THR A C 1
ATOM 1350 O O . THR A 1 170 ? 1.08 12.438 18.891 1 80.38 170 THR A O 1
ATOM 1353 N N . ARG A 1 171 ? 1.262 12.586 21.094 1 85.94 171 ARG A N 1
ATOM 1354 C CA . ARG A 1 171 ? -0.078 12.07 21.344 1 85.94 171 ARG A CA 1
ATOM 1355 C C . ARG A 1 171 ? -1.131 13.156 21.156 1 85.94 171 ARG A C 1
ATOM 1357 O O . ARG A 1 171 ? -2.314 12.93 21.406 1 85.94 171 ARG A O 1
ATOM 1364 N N . HIS A 1 172 ? -0.667 14.297 20.688 1 89.81 172 HIS A N 1
ATOM 1365 C CA . HIS A 1 172 ? -1.58 15.414 20.469 1 89.81 172 HIS A CA 1
ATOM 1366 C C . HIS A 1 172 ? -1.566 15.875 19.016 1 89.81 172 HIS A C 1
ATOM 1368 O O . HIS A 1 172 ? -0.501 15.969 18.406 1 89.81 172 HIS A O 1
ATOM 1374 N N . LEU A 1 173 ? -2.748 16.047 18.547 1 89.31 173 LEU A N 1
ATOM 1375 C CA . LEU A 1 173 ? -2.895 16.578 17.188 1 89.31 173 LEU A CA 1
ATOM 1376 C C . LEU A 1 173 ? -3.865 17.75 17.156 1 89.31 173 LEU A C 1
ATOM 1378 O O . LEU A 1 173 ? -4.98 17.656 17.688 1 89.31 173 LEU A O 1
ATOM 1382 N N . GLU A 1 174 ? -3.352 18.875 16.719 1 90.31 174 GLU A N 1
ATOM 1383 C CA . GLU A 1 174 ? -4.25 19.984 16.453 1 90.31 174 GLU A CA 1
ATOM 1384 C C . GLU A 1 174 ? -5.176 19.688 15.281 1 90.31 174 GLU A C 1
ATOM 1386 O O . GLU A 1 174 ? -4.723 19.594 14.141 1 90.31 174 GLU A O 1
ATOM 1391 N N . ILE A 1 175 ? -6.449 19.531 15.594 1 90.56 175 ILE A N 1
ATOM 1392 C CA . ILE A 1 175 ? -7.426 19.188 14.57 1 90.56 175 ILE A CA 1
ATOM 1393 C C . ILE A 1 175 ? -8.828 19.516 15.055 1 90.56 175 ILE A C 1
ATOM 1395 O O . ILE A 1 175 ? -9.164 19.281 16.219 1 90.56 175 ILE A O 1
ATOM 1399 N N . THR A 1 176 ? -9.594 20.109 14.219 1 90.12 176 THR A N 1
ATOM 1400 C CA . THR A 1 176 ? -10.953 20.5 14.586 1 90.12 176 THR A CA 1
ATOM 1401 C C . THR A 1 176 ? -11.93 19.344 14.328 1 90.12 176 THR A C 1
ATOM 1403 O O . THR A 1 176 ? -11.594 18.391 13.633 1 90.12 176 THR A O 1
ATOM 1406 N N . GLN A 1 177 ? -13.078 19.438 14.883 1 89.62 177 GLN A N 1
ATOM 1407 C CA . GLN A 1 177 ? -14.125 18.453 14.648 1 89.62 177 GLN A CA 1
ATOM 1408 C C . GLN A 1 177 ? -14.555 18.453 13.18 1 89.62 177 GLN A C 1
ATOM 1410 O O . GLN A 1 177 ? -14.922 17.406 12.641 1 89.62 177 GLN A O 1
ATOM 1415 N N . GLU A 1 178 ? -14.461 19.609 12.648 1 89.38 178 GLU A N 1
ATOM 1416 C CA . GLU A 1 178 ? -14.773 19.719 11.227 1 89.38 178 GLU A CA 1
ATOM 1417 C C . GLU A 1 178 ? -13.766 18.953 10.375 1 89.38 178 GLU A C 1
ATOM 1419 O O . GLU A 1 178 ? -14.148 18.219 9.461 1 89.38 178 GLU A O 1
ATOM 1424 N N . GLU A 1 179 ? -12.578 19.109 10.688 1 90.31 179 GLU A N 1
ATOM 1425 C CA . GLU A 1 179 ? -11.516 18.406 9.969 1 90.31 179 GLU A CA 1
ATOM 1426 C C . GLU A 1 179 ? -11.586 16.906 10.188 1 90.31 179 GLU A C 1
ATOM 1428 O O . GLU A 1 179 ? -11.406 16.125 9.242 1 90.31 179 GLU A O 1
ATOM 1433 N N . ILE A 1 180 ? -11.883 16.469 11.367 1 89.75 180 ILE A N 1
ATOM 1434 C CA . ILE A 1 180 ? -12.039 15.055 11.672 1 89.75 180 ILE A CA 1
ATOM 1435 C C . ILE A 1 180 ? -13.211 14.484 10.875 1 89.75 180 ILE A C 1
ATOM 1437 O O . ILE A 1 180 ? -13.109 13.391 10.312 1 89.75 180 ILE A O 1
ATOM 1441 N N . GLY A 1 181 ? -14.266 15.203 10.898 1 88 181 GLY A N 1
ATOM 1442 C CA . GLY A 1 181 ? -15.406 14.797 10.102 1 88 181 GLY A CA 1
ATOM 1443 C C . GLY A 1 181 ? -15.07 14.617 8.625 1 88 181 GLY A C 1
ATOM 1444 O O . GLY A 1 181 ? -15.43 13.609 8.023 1 88 181 GLY A O 1
ATOM 1445 N N . ALA A 1 182 ? -14.367 15.578 8.094 1 85.56 182 ALA A N 1
ATOM 1446 C CA . ALA A 1 182 ? -13.969 15.539 6.691 1 85.56 182 ALA A CA 1
ATOM 1447 C C . ALA A 1 182 ? -13.102 14.32 6.402 1 85.56 182 ALA A C 1
ATOM 1449 O O . ALA A 1 182 ? -13.273 13.656 5.375 1 85.56 182 ALA A O 1
ATOM 1450 N N . LEU A 1 183 ? -12.266 13.953 7.301 1 85.94 183 LEU A N 1
ATOM 1451 C CA . LEU A 1 183 ? -11.344 12.828 7.113 1 85.94 183 LEU A CA 1
ATOM 1452 C C . LEU A 1 183 ? -12.07 11.5 7.266 1 85.94 183 LEU A C 1
ATOM 1454 O O . LEU A 1 183 ? -11.68 10.5 6.664 1 85.94 183 LEU A O 1
ATOM 1458 N N . SER A 1 184 ? -13.141 11.508 7.984 1 84.69 184 SER A N 1
ATOM 1459 C CA . SER A 1 184 ? -13.844 10.266 8.281 1 84.69 184 SER A CA 1
ATOM 1460 C C . SER A 1 184 ? -15.086 10.109 7.406 1 84.69 184 SER A C 1
ATOM 1462 O O . SER A 1 184 ? -15.812 9.125 7.523 1 84.69 184 SER A O 1
ATOM 1464 N N . GLY A 1 185 ? -15.312 11.094 6.621 1 80.38 185 GLY A N 1
ATOM 1465 C CA . GLY A 1 185 ? -16.453 11.031 5.719 1 80.38 185 GLY A CA 1
ATOM 1466 C C . GLY A 1 185 ? -17.781 11.195 6.422 1 80.38 185 GLY A C 1
ATOM 1467 O O . GLY A 1 185 ? -18.781 10.578 6.035 1 80.38 185 GLY A O 1
ATOM 1468 N N . ILE A 1 186 ? -17.828 11.836 7.523 1 85.38 186 ILE A N 1
ATOM 1469 C CA . ILE A 1 186 ? -19.062 12.086 8.25 1 85.38 186 ILE A CA 1
ATOM 1470 C C . ILE A 1 186 ? -19.188 13.578 8.547 1 85.38 186 ILE A C 1
ATOM 1472 O O . ILE A 1 186 ? -18.234 14.344 8.352 1 85.38 186 ILE A O 1
ATOM 1476 N N . SER A 1 187 ? -20.406 13.938 8.914 1 89.69 187 SER A N 1
ATOM 1477 C CA . SER A 1 187 ? -20.641 15.344 9.219 1 89.69 187 SER A CA 1
ATOM 1478 C C . SER A 1 187 ? -19.953 15.758 10.516 1 89.69 187 SER A C 1
ATOM 1480 O O . SER A 1 187 ? -19.641 14.906 11.352 1 89.69 187 SER A O 1
ATOM 1482 N N . ARG A 1 188 ? -19.766 17.062 10.672 1 90.5 188 ARG A N 1
ATOM 1483 C CA . ARG A 1 188 ? -19.188 17.625 11.898 1 90.5 188 ARG A CA 1
ATOM 1484 C C . ARG A 1 188 ? -20.016 17.219 13.117 1 90.5 188 ARG A C 1
ATOM 1486 O O . ARG A 1 188 ? -19.453 16.891 14.164 1 90.5 188 ARG A O 1
ATOM 1493 N N . GLN A 1 189 ? -21.266 17.234 12.938 1 93.31 189 GLN A N 1
ATOM 1494 C CA . GLN A 1 189 ? -22.172 16.891 14.039 1 93.31 189 GLN A CA 1
ATOM 1495 C C . GLN A 1 189 ? -21.984 15.445 14.477 1 93.31 189 GLN A C 1
ATOM 1497 O O . GLN A 1 189 ? -21.891 15.156 15.664 1 93.31 189 GLN A O 1
ATOM 1502 N N . ASN A 1 190 ? -21.969 14.594 13.555 1 93.94 190 ASN A N 1
ATOM 1503 C CA . ASN A 1 190 ? -21.734 13.18 13.844 1 93.94 190 ASN A CA 1
ATOM 1504 C C . ASN A 1 190 ? -20.359 12.938 14.438 1 93.94 190 ASN A C 1
ATOM 1506 O O . ASN A 1 190 ? -20.203 12.148 15.367 1 93.94 190 ASN A O 1
ATOM 1510 N N . ALA A 1 191 ? -19.438 13.648 13.891 1 94.12 191 ALA A N 1
ATOM 1511 C CA . ALA A 1 191 ? -18.078 13.539 14.406 1 94.12 191 ALA A CA 1
ATOM 1512 C C . ALA A 1 191 ? -18.016 13.93 15.883 1 94.12 191 ALA A C 1
ATOM 1514 O O . ALA A 1 191 ? -17.359 13.25 16.672 1 94.12 191 ALA A O 1
ATOM 1515 N N . ASN A 1 192 ? -18.703 14.969 16.188 1 94.5 192 ASN A N 1
ATOM 1516 C CA . ASN A 1 192 ? -18.734 15.43 17.578 1 94.5 192 ASN A CA 1
ATOM 1517 C C . ASN A 1 192 ? -19.328 14.375 18.5 1 94.5 192 ASN A C 1
ATOM 1519 O O . ASN A 1 192 ? -18.812 14.156 19.594 1 94.5 192 ASN A O 1
ATOM 1523 N N . GLN A 1 193 ? -20.328 13.773 18.016 1 96.38 193 GLN A N 1
ATOM 1524 C CA . GLN A 1 193 ? -20.969 12.734 18.828 1 96.38 193 GLN A CA 1
ATOM 1525 C C . GLN A 1 193 ? -20.031 11.547 19.016 1 96.38 193 GLN A C 1
ATOM 1527 O O . GLN A 1 193 ? -19.922 11.023 20.141 1 96.38 193 GLN A O 1
ATOM 1532 N N . CYS A 1 194 ? -19.438 11.164 18 1 96.81 194 CYS A N 1
ATOM 1533 C CA . CYS A 1 194 ? -18.5 10.047 18.062 1 96.81 194 CYS A CA 1
ATOM 1534 C C . CYS A 1 194 ? -17.328 10.375 18.984 1 96.81 194 CYS A C 1
ATOM 1536 O O . CYS A 1 194 ? -16.922 9.539 19.797 1 96.81 194 CYS A O 1
ATOM 1538 N N . LEU A 1 195 ? -16.875 11.562 18.875 1 96.19 195 LEU A N 1
ATOM 1539 C CA . LEU A 1 195 ? -15.727 11.992 19.672 1 96.19 195 LEU A CA 1
ATOM 1540 C C . LEU A 1 195 ? -16.078 12.016 21.156 1 96.19 195 LEU A C 1
ATOM 1542 O O . LEU A 1 195 ? -15.266 11.602 22 1 96.19 195 LEU A O 1
ATOM 1546 N N . LYS A 1 196 ? -17.219 12.477 21.469 1 96.81 196 LYS A N 1
ATOM 1547 C CA . LYS A 1 196 ? -17.656 12.508 22.859 1 96.81 196 LYS A CA 1
ATOM 1548 C C . LYS A 1 196 ? -17.766 11.102 23.422 1 96.81 196 LYS A C 1
ATOM 1550 O O . LYS A 1 196 ? -17.406 10.867 24.578 1 96.81 196 LYS A O 1
ATOM 1555 N N . ARG A 1 197 ? -18.25 10.266 22.641 1 97.31 197 ARG A N 1
ATOM 1556 C CA . ARG A 1 197 ? -18.344 8.867 23.062 1 97.31 197 ARG A CA 1
ATOM 1557 C C . ARG A 1 197 ? -16.953 8.289 23.344 1 97.31 197 ARG A C 1
ATOM 1559 O O . ARG A 1 197 ? -16.734 7.668 24.391 1 97.31 197 ARG A O 1
ATOM 1566 N N . LEU A 1 198 ? -16.062 8.508 22.438 1 97.19 198 LEU A N 1
ATOM 1567 C CA . LEU A 1 198 ? -14.703 8 22.578 1 97.19 198 LEU A CA 1
ATOM 1568 C C . LEU A 1 198 ? -14.016 8.617 23.797 1 97.19 198 LEU A C 1
ATOM 1570 O O . LEU A 1 198 ? -13.234 7.945 24.484 1 97.19 198 LEU A O 1
ATOM 1574 N N . GLU A 1 199 ? -14.328 9.867 24.047 1 97.38 199 GLU A N 1
ATOM 1575 C CA . GLU A 1 199 ? -13.789 10.539 25.234 1 97.38 199 GLU A CA 1
ATOM 1576 C C . GLU A 1 199 ? -14.344 9.938 26.516 1 97.38 199 GLU A C 1
ATOM 1578 O O . GLU A 1 199 ? -13.602 9.68 27.469 1 97.38 199 GLU A O 1
ATOM 1583 N N . ARG A 1 200 ? -15.609 9.688 26.547 1 97.31 200 ARG A N 1
ATOM 1584 C CA . ARG A 1 200 ? -16.25 9.078 27.703 1 97.31 200 ARG A CA 1
ATOM 1585 C C . ARG A 1 200 ? -15.68 7.699 28 1 97.31 200 ARG A C 1
ATOM 1587 O O . ARG A 1 200 ? -15.547 7.297 29.156 1 97.31 200 ARG A O 1
ATOM 1594 N N . GLU A 1 201 ? -15.281 7.066 26.953 1 97.25 201 GLU A N 1
ATOM 1595 C CA . GLU A 1 201 ? -14.734 5.719 27.078 1 97.25 201 GLU A CA 1
ATOM 1596 C C . GLU A 1 201 ? -13.242 5.758 27.406 1 97.25 201 GLU A C 1
ATOM 1598 O O . GLU A 1 201 ? -12.602 4.711 27.531 1 97.25 201 GLU A O 1
ATOM 1603 N N . GLY A 1 202 ? -12.688 6.961 27.5 1 96.81 202 GLY A N 1
ATOM 1604 C CA . GLY A 1 202 ? -11.32 7.148 27.969 1 96.81 202 GLY A CA 1
ATOM 1605 C C . GLY A 1 202 ? -10.281 6.926 26.875 1 96.81 202 GLY A C 1
ATOM 1606 O O . GLY A 1 202 ? -9.125 6.617 27.172 1 96.81 202 GLY A O 1
ATOM 1607 N N . LEU A 1 203 ? -10.641 7.062 25.609 1 96.94 203 LEU A N 1
ATOM 1608 C CA . LEU A 1 203 ? -9.719 6.746 24.531 1 96.94 203 LEU A CA 1
ATOM 1609 C C . LEU A 1 203 ? -8.984 7.996 24.047 1 96.94 203 LEU A C 1
ATOM 1611 O O . LEU A 1 203 ? -7.879 7.902 23.516 1 96.94 203 LEU A O 1
ATOM 1615 N N . LEU A 1 204 ? -9.664 9.109 24.188 1 96.81 204 LEU A N 1
ATOM 1616 C CA . LEU A 1 204 ? -9.062 10.383 23.797 1 96.81 204 LEU A CA 1
ATOM 1617 C C . LEU A 1 204 ? -9.602 11.523 24.656 1 96.81 204 LEU A C 1
ATOM 1619 O O . LEU A 1 204 ? -10.531 11.336 25.438 1 96.81 204 LEU A O 1
ATOM 1623 N N . ARG A 1 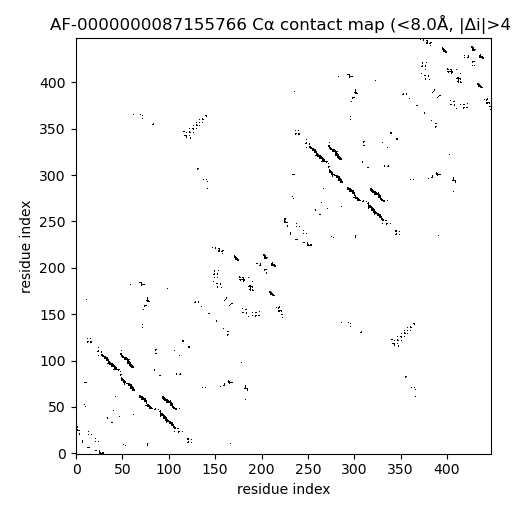205 ? -8.883 12.648 24.656 1 96.25 205 ARG A N 1
ATOM 1624 C CA . ARG A 1 205 ? -9.312 13.891 25.297 1 96.25 205 ARG A CA 1
ATOM 1625 C C . ARG A 1 205 ? -9.461 15.008 24.281 1 96.25 205 ARG A C 1
ATOM 1627 O O . ARG A 1 205 ? -8.57 15.234 23.453 1 96.25 205 ARG A O 1
ATOM 1634 N N . LEU A 1 206 ? -10.641 15.555 24.312 1 93.56 206 LEU A N 1
ATOM 1635 C CA . LEU A 1 206 ? -10.883 16.719 23.453 1 93.56 206 LEU A CA 1
ATOM 1636 C C . LEU A 1 206 ? -10.383 18 24.125 1 93.56 206 LEU A C 1
ATOM 1638 O O . LEU A 1 206 ? -10.688 18.25 25.297 1 93.56 206 LEU A O 1
ATOM 1642 N N . GLU A 1 207 ? -9.508 18.609 23.484 1 89.44 207 GLU A N 1
ATOM 1643 C CA . GLU A 1 207 ? -8.977 19.875 23.953 1 89.44 207 GLU A CA 1
ATOM 1644 C C . GLU A 1 207 ? -9.281 21 22.969 1 89.44 207 GLU A C 1
ATOM 1646 O O . GLU A 1 207 ? -9.781 20.75 21.859 1 89.44 207 GLU A O 1
ATOM 1651 N N . TYR A 1 208 ? -9.023 22.188 23.469 1 84.75 208 TYR A N 1
ATOM 1652 C CA . TYR A 1 208 ? -9.242 23.328 22.562 1 84.75 208 TYR A CA 1
ATOM 1653 C C . TYR A 1 208 ? -8.344 23.234 21.344 1 84.75 208 TYR A C 1
ATOM 1655 O O . TYR A 1 208 ? -7.113 23.297 21.469 1 84.75 208 TYR A O 1
ATOM 1663 N N . GLY A 1 209 ? -8.93 22.969 20.312 1 83 209 GLY A N 1
ATOM 1664 C CA . GLY A 1 209 ? -8.25 23 19.031 1 83 209 GLY A CA 1
ATOM 1665 C C . GLY A 1 209 ? -7.523 21.703 18.703 1 83 209 GLY A C 1
ATOM 1666 O O . GLY A 1 209 ? -6.703 21.656 17.781 1 83 209 GLY A O 1
ATOM 1667 N N . GLY A 1 210 ? -7.809 20.719 19.594 1 91.88 210 GLY A N 1
ATOM 1668 C CA . GLY A 1 210 ? -7.062 19.516 19.25 1 91.88 210 GLY A CA 1
ATOM 1669 C C . GLY A 1 210 ? -7.562 18.281 19.984 1 91.88 210 GLY A C 1
ATOM 1670 O O . GLY A 1 210 ? -8.586 18.328 20.672 1 91.88 210 GLY A O 1
ATOM 1671 N N . VAL A 1 211 ? -6.926 17.172 19.656 1 93.62 211 VAL A N 1
ATOM 1672 C CA . VAL A 1 211 ? -7.258 15.883 20.266 1 93.62 211 VAL A CA 1
ATOM 1673 C C . VAL A 1 211 ? -5.996 15.234 20.828 1 93.62 211 VAL A C 1
ATOM 1675 O O . VAL A 1 211 ? -4.934 15.281 20.203 1 93.62 211 VAL A O 1
ATOM 1678 N N . THR A 1 212 ? -6.109 14.766 22.047 1 95 212 THR A N 1
ATOM 1679 C CA . THR A 1 212 ? -5.035 14 22.672 1 95 212 THR A CA 1
ATOM 1680 C C . THR A 1 212 ? -5.434 12.539 22.828 1 95 212 THR A C 1
ATOM 1682 O O . THR A 1 212 ? -6.5 12.234 23.375 1 95 212 THR A O 1
ATOM 1685 N N . ILE A 1 213 ? -4.57 11.68 22.328 1 94.44 213 ILE A N 1
ATOM 1686 C CA . ILE A 1 213 ? -4.875 10.258 22.391 1 94.44 213 ILE A CA 1
ATOM 1687 C C . ILE A 1 213 ? -4.465 9.703 23.75 1 94.44 213 ILE A C 1
ATOM 1689 O O . ILE A 1 213 ? -3.342 9.93 24.203 1 94.44 213 ILE A O 1
ATOM 1693 N N . VAL A 1 214 ? -5.336 9.062 24.375 1 95.69 214 VAL A N 1
ATOM 1694 C CA . VAL A 1 214 ? -5.094 8.445 25.688 1 95.69 214 VAL A CA 1
ATOM 1695 C C . VAL A 1 214 ? -4.695 6.984 25.5 1 95.69 214 VAL A C 1
ATOM 1697 O O . VAL A 1 214 ? -3.723 6.52 26.094 1 95.69 214 VAL A O 1
ATOM 1700 N N . ASP A 1 215 ? -5.391 6.246 24.672 1 95.31 215 ASP A N 1
ATOM 1701 C CA . ASP A 1 215 ? -5.129 4.836 24.406 1 95.31 215 ASP A CA 1
ATOM 1702 C C . ASP A 1 215 ? -5.16 4.547 22.906 1 95.31 215 ASP A C 1
ATOM 1704 O O . ASP A 1 215 ? -6.207 4.195 22.359 1 95.31 215 ASP A O 1
ATOM 1708 N N . LEU A 1 216 ? -3.979 4.621 22.312 1 92.06 216 LEU A N 1
ATOM 1709 C CA . LEU A 1 216 ? -3.863 4.488 20.875 1 92.06 216 LEU A CA 1
ATOM 1710 C C . LEU A 1 216 ? -4.188 3.064 20.422 1 92.06 216 LEU A C 1
ATOM 1712 O O . LEU A 1 216 ? -4.832 2.861 19.391 1 92.06 216 LEU A O 1
ATOM 1716 N N . GLU A 1 217 ? -3.77 2.135 21.188 1 90.12 217 GLU A N 1
ATOM 1717 C CA . GLU A 1 217 ? -3.992 0.736 20.828 1 90.12 217 GLU A CA 1
ATOM 1718 C C . GLU A 1 217 ? -5.48 0.402 20.812 1 90.12 217 GLU A C 1
ATOM 1720 O O . GLU A 1 217 ? -5.961 -0.25 19.875 1 90.12 217 GLU A O 1
ATOM 1725 N N . ARG A 1 218 ? -6.16 0.889 21.766 1 93.06 218 ARG A N 1
ATOM 1726 C CA . ARG A 1 218 ? -7.598 0.648 21.797 1 93.06 218 ARG A CA 1
ATOM 1727 C C . ARG A 1 218 ? -8.305 1.381 20.672 1 93.06 218 ARG A C 1
ATOM 1729 O O . ARG A 1 218 ? -9.281 0.875 20.109 1 93.06 218 ARG A O 1
ATOM 1736 N N . LEU A 1 219 ? -7.832 2.537 20.328 1 93.19 219 LEU A N 1
ATOM 1737 C CA . LEU A 1 219 ? -8.414 3.293 19.219 1 93.19 219 LEU A CA 1
ATOM 1738 C C . LEU A 1 219 ? -8.219 2.562 17.891 1 93.19 219 LEU A C 1
ATOM 1740 O O . LEU A 1 219 ? -9.141 2.49 17.078 1 93.19 219 LEU A O 1
ATOM 1744 N N . ARG A 1 220 ? -7.121 1.947 17.719 1 88.62 220 ARG A N 1
ATOM 1745 C CA . ARG A 1 220 ? -6.75 1.257 16.484 1 88.62 220 ARG A CA 1
ATOM 1746 C C . ARG A 1 220 ? -7.625 0.027 16.266 1 88.62 220 ARG A C 1
ATOM 1748 O O . ARG A 1 220 ? -7.832 -0.396 15.117 1 88.62 220 ARG A O 1
ATOM 1755 N N . HIS A 1 221 ? -8.141 -0.457 17.359 1 87.38 221 HIS A N 1
ATOM 1756 C CA . HIS A 1 221 ? -8.922 -1.691 17.281 1 87.38 221 HIS A CA 1
ATOM 1757 C C . HIS A 1 221 ? -10.367 -1.459 17.688 1 87.38 221 HIS A C 1
ATOM 1759 O O . HIS A 1 221 ? -11.086 -2.41 18 1 87.38 221 HIS A O 1
ATOM 1765 N N . TYR A 1 222 ? -10.68 -0.218 17.688 1 90.56 222 TYR A N 1
ATOM 1766 C CA . TYR A 1 222 ? -12.031 0.111 18.125 1 90.56 222 TYR A CA 1
ATOM 1767 C C . TYR A 1 222 ? -13.078 -0.552 17.234 1 90.56 222 TYR A C 1
ATOM 1769 O O . TYR A 1 222 ? -12.977 -0.5 16.016 1 90.56 222 TYR A O 1
ATOM 1777 N N . GLY A 1 223 ? -13.984 -1.195 17.922 1 83.88 223 GLY A N 1
ATOM 1778 C CA . GLY A 1 223 ? -15.062 -1.846 17.188 1 83.88 223 GLY A CA 1
ATOM 1779 C C . GLY A 1 223 ? -14.789 -3.311 16.906 1 83.88 223 GLY A C 1
ATOM 1780 O O . GLY A 1 223 ? -15.617 -3.994 16.297 1 83.88 223 GLY A O 1
ATOM 1781 N N . GLU A 1 224 ? -13.594 -3.775 17.156 1 77.75 224 GLU A N 1
ATOM 1782 C CA . GLU A 1 224 ? -13.289 -5.188 16.953 1 77.75 224 GLU A CA 1
ATOM 1783 C C . GLU A 1 224 ? -13.852 -6.047 18.078 1 77.75 224 GLU A C 1
ATOM 1785 O O . GLU A 1 224 ? -14.008 -5.574 19.203 1 77.75 224 GLU A O 1
ATOM 1790 N N . MET B 1 1 ? 19.453 -26.422 -0.387 1 83.31 1 MET B N 1
ATOM 1791 C CA . MET B 1 1 ? 19.609 -25.031 -0.82 1 83.31 1 MET B CA 1
ATOM 1792 C C . MET B 1 1 ? 19.188 -24.859 -2.277 1 83.31 1 MET B C 1
ATOM 1794 O O . MET B 1 1 ? 19.531 -25.688 -3.123 1 83.31 1 MET B O 1
ATOM 1798 N N . ILE B 1 2 ? 18.359 -23.797 -2.541 1 90.88 2 ILE B N 1
ATOM 1799 C CA . ILE B 1 2 ? 17.844 -23.625 -3.893 1 90.88 2 ILE B CA 1
ATOM 1800 C C . ILE B 1 2 ? 18.969 -23.219 -4.836 1 90.88 2 ILE B C 1
ATOM 1802 O O . ILE B 1 2 ? 19.875 -22.469 -4.445 1 90.88 2 ILE B O 1
ATOM 1806 N N . ALA B 1 3 ? 18.953 -23.812 -6.012 1 93.5 3 ALA B N 1
ATOM 1807 C CA . ALA B 1 3 ? 19.953 -23.453 -7.016 1 93.5 3 ALA B CA 1
ATOM 1808 C C . ALA B 1 3 ? 19.781 -22 -7.453 1 93.5 3 ALA B C 1
ATOM 1810 O O . ALA B 1 3 ? 18.656 -21.5 -7.543 1 93.5 3 ALA B O 1
ATOM 1811 N N . ALA B 1 4 ? 20.906 -21.375 -7.723 1 92.31 4 ALA B N 1
ATOM 1812 C CA . ALA B 1 4 ? 20.891 -19.953 -8.086 1 92.31 4 ALA B CA 1
ATOM 1813 C C . ALA B 1 4 ? 20.047 -19.719 -9.336 1 92.31 4 ALA B C 1
ATOM 1815 O O . ALA B 1 4 ? 19.266 -18.766 -9.398 1 92.31 4 ALA B O 1
ATOM 1816 N N . ASP B 1 5 ? 20.234 -20.562 -10.305 1 93.31 5 ASP B N 1
ATOM 1817 C CA . ASP B 1 5 ? 19.5 -20.406 -11.555 1 93.31 5 ASP B CA 1
ATOM 1818 C C . ASP B 1 5 ? 18 -20.609 -11.344 1 93.31 5 ASP B C 1
ATOM 1820 O O . ASP B 1 5 ? 17.188 -19.953 -12 1 93.31 5 ASP B O 1
ATOM 1824 N N . TYR B 1 6 ? 17.734 -21.484 -10.461 1 95.06 6 TYR B N 1
ATOM 1825 C CA . TYR B 1 6 ? 16.344 -21.719 -10.141 1 95.06 6 TYR B CA 1
ATOM 1826 C C . TYR B 1 6 ? 15.742 -20.516 -9.414 1 95.06 6 TYR B C 1
ATOM 1828 O O . TYR B 1 6 ? 14.625 -20.094 -9.703 1 95.06 6 TYR B O 1
ATOM 1836 N N . LEU B 1 7 ? 16.453 -19.953 -8.469 1 95.06 7 LEU B N 1
ATOM 1837 C CA . LEU B 1 7 ? 16.016 -18.766 -7.758 1 95.06 7 LEU B CA 1
ATOM 1838 C C . LEU B 1 7 ? 15.703 -17.641 -8.727 1 95.06 7 LEU B C 1
ATOM 1840 O O . LEU B 1 7 ? 14.672 -16.969 -8.609 1 95.06 7 LEU B O 1
ATOM 1844 N N . LYS B 1 8 ? 16.547 -17.469 -9.711 1 93.38 8 LYS B N 1
ATOM 1845 C CA . LYS B 1 8 ? 16.375 -16.406 -10.695 1 93.38 8 LYS B CA 1
ATOM 1846 C C . LYS B 1 8 ? 15.109 -16.625 -11.523 1 93.38 8 LYS B C 1
ATOM 1848 O O . LYS B 1 8 ? 14.492 -15.664 -11.984 1 93.38 8 LYS B O 1
ATOM 1853 N N . ARG B 1 9 ? 14.719 -17.875 -11.633 1 91.75 9 ARG B N 1
ATOM 1854 C CA . ARG B 1 9 ? 13.539 -18.219 -12.414 1 91.75 9 ARG B CA 1
ATOM 1855 C C . ARG B 1 9 ? 12.258 -17.922 -11.633 1 91.75 9 ARG B C 1
ATOM 1857 O O . ARG B 1 9 ? 11.266 -17.469 -12.195 1 91.75 9 ARG B O 1
ATOM 1864 N N . ILE B 1 10 ? 12.312 -18.109 -10.359 1 92.06 10 ILE B N 1
ATOM 1865 C CA . ILE B 1 10 ? 11.07 -18.047 -9.602 1 92.06 10 ILE B CA 1
ATOM 1866 C C . ILE B 1 10 ? 10.969 -16.703 -8.875 1 92.06 10 ILE B C 1
ATOM 1868 O O . ILE B 1 10 ? 9.906 -16.344 -8.367 1 92.06 10 ILE B O 1
ATOM 1872 N N . ALA B 1 11 ? 12.086 -15.938 -8.766 1 94.12 11 ALA B N 1
ATOM 1873 C CA . ALA B 1 11 ? 12.148 -14.688 -8.016 1 94.12 11 ALA B CA 1
ATOM 1874 C C . ALA B 1 11 ? 12.805 -13.578 -8.836 1 94.12 11 ALA B C 1
ATOM 1876 O O . ALA B 1 11 ? 14.023 -13.43 -8.828 1 94.12 11 ALA B O 1
ATOM 1877 N N . VAL B 1 12 ? 12.016 -12.805 -9.438 1 91.81 12 VAL B N 1
ATOM 1878 C CA . VAL B 1 12 ? 12.508 -11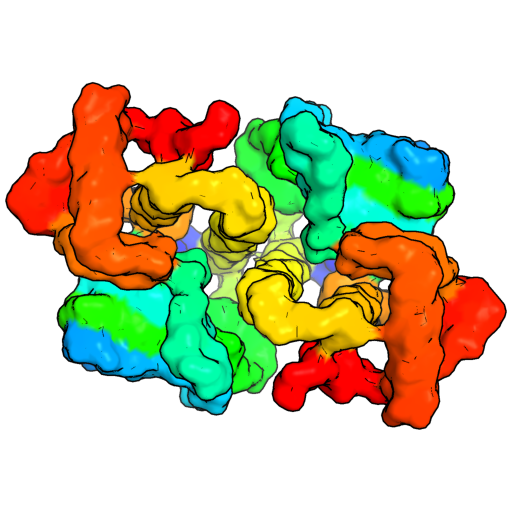.789 -10.359 1 91.81 12 VAL B CA 1
ATOM 1879 C C . VAL B 1 12 ? 13.406 -10.805 -9.625 1 91.81 12 VAL B C 1
ATOM 1881 O O . VAL B 1 12 ? 14.367 -10.281 -10.195 1 91.81 12 VAL B O 1
ATOM 1884 N N . TRP B 1 13 ? 13.148 -10.578 -8.359 1 93.88 13 TRP B N 1
ATOM 1885 C CA . TRP B 1 13 ? 13.945 -9.656 -7.559 1 93.88 13 TRP B CA 1
ATOM 1886 C C . TRP B 1 13 ? 15.391 -10.125 -7.469 1 93.88 13 TRP B C 1
ATOM 1888 O O . TRP B 1 13 ? 16.297 -9.328 -7.215 1 93.88 13 TRP B O 1
ATOM 1898 N N . SER B 1 14 ? 15.648 -11.43 -7.605 1 95.44 14 SER B N 1
ATOM 1899 C CA . SER B 1 14 ? 17 -11.969 -7.473 1 95.44 14 SER B CA 1
ATOM 1900 C C . SER B 1 14 ? 17.891 -11.516 -8.625 1 95.44 14 SER B C 1
ATOM 1902 O O . SER B 1 14 ? 19.125 -11.523 -8.508 1 95.44 14 SER B O 1
ATOM 1904 N N . ARG B 1 15 ? 17.25 -11.109 -9.688 1 92.88 15 ARG B N 1
ATOM 1905 C CA . ARG B 1 15 ? 18 -10.664 -10.859 1 92.88 15 ARG B CA 1
ATOM 1906 C C . ARG B 1 15 ? 18.672 -9.32 -10.602 1 92.88 15 ARG B C 1
ATOM 1908 O O . ARG B 1 15 ? 19.578 -8.922 -11.336 1 92.88 15 ARG B O 1
ATOM 1915 N N . GLU B 1 16 ? 18.234 -8.594 -9.57 1 91.06 16 GLU B N 1
ATOM 1916 C CA . GLU B 1 16 ? 18.781 -7.289 -9.203 1 91.06 16 GLU B CA 1
ATOM 1917 C C . GLU B 1 16 ? 19.922 -7.426 -8.188 1 91.06 16 GLU B C 1
ATOM 1919 O O . GLU B 1 16 ? 20.531 -6.43 -7.801 1 91.06 16 GLU B O 1
ATOM 1924 N N . LEU B 1 17 ? 20.203 -8.656 -7.812 1 95.56 17 LEU B N 1
ATOM 1925 C CA . LEU B 1 17 ? 21.172 -8.883 -6.746 1 95.56 17 LEU B CA 1
ATOM 1926 C C . LEU B 1 17 ? 22.562 -9.141 -7.32 1 95.56 17 LEU B C 1
ATOM 1928 O O . LEU B 1 17 ? 22.688 -9.648 -8.438 1 95.56 17 LEU B O 1
ATOM 1932 N N . THR B 1 18 ? 23.578 -8.781 -6.562 1 95.44 18 THR B N 1
ATOM 1933 C CA . THR B 1 18 ? 24.938 -9.211 -6.871 1 95.44 18 THR B CA 1
ATOM 1934 C C . THR B 1 18 ? 25.109 -10.703 -6.609 1 95.44 18 THR B C 1
ATOM 1936 O O . THR B 1 18 ? 24.266 -11.32 -5.953 1 95.44 18 THR B O 1
ATOM 1939 N N . GLU B 1 19 ? 26.203 -11.242 -7.098 1 95.56 19 GLU B N 1
ATOM 1940 C CA . GLU B 1 19 ? 26.453 -12.656 -6.891 1 95.56 19 GLU B CA 1
ATOM 1941 C C . GLU B 1 19 ? 26.547 -12.992 -5.406 1 95.56 19 GLU B C 1
ATOM 1943 O O . GLU B 1 19 ? 26.031 -14.023 -4.961 1 95.56 19 GLU B O 1
ATOM 1948 N N . ALA B 1 20 ? 27.188 -12.125 -4.688 1 96.38 20 ALA B N 1
ATOM 1949 C CA . ALA B 1 20 ? 27.312 -12.328 -3.248 1 96.38 20 ALA B CA 1
ATOM 1950 C C . ALA B 1 20 ? 25.953 -12.305 -2.568 1 96.38 20 ALA B C 1
ATOM 1952 O O . ALA B 1 20 ? 25.672 -13.109 -1.677 1 96.38 20 ALA B O 1
ATOM 1953 N N . GLU B 1 21 ? 25.062 -11.508 -2.969 1 96.69 21 GLU B N 1
ATOM 1954 C CA . GLU B 1 21 ? 23.719 -11.375 -2.41 1 96.69 21 GLU B CA 1
ATOM 1955 C C . GLU B 1 21 ? 22.844 -12.578 -2.773 1 96.69 21 GLU B C 1
ATOM 1957 O O . GLU B 1 21 ? 22.031 -13.023 -1.972 1 96.69 21 GLU B O 1
ATOM 1962 N N . ILE B 1 22 ? 23.078 -13.07 -3.959 1 97.12 22 ILE B N 1
ATOM 1963 C CA . ILE B 1 22 ? 22.344 -14.242 -4.406 1 97.12 22 ILE B CA 1
ATOM 1964 C C . ILE B 1 22 ? 22.656 -15.438 -3.502 1 97.12 22 ILE B C 1
ATOM 1966 O O . ILE B 1 22 ? 21.766 -16.219 -3.154 1 97.12 22 ILE B O 1
ATOM 1970 N N . GLU B 1 23 ? 23.891 -15.492 -3.162 1 96.94 23 GLU B N 1
ATOM 1971 C CA . GLU B 1 23 ? 24.297 -16.594 -2.293 1 96.94 23 GLU B CA 1
ATOM 1972 C C . GLU B 1 23 ? 23.609 -16.516 -0.937 1 96.94 23 GLU B C 1
ATOM 1974 O O . GLU B 1 23 ? 23.156 -17.531 -0.4 1 96.94 23 GLU B O 1
ATOM 1979 N N . ILE B 1 24 ? 23.453 -15.391 -0.452 1 96.69 24 ILE B N 1
ATOM 1980 C CA . ILE B 1 24 ? 22.766 -15.18 0.812 1 96.69 24 ILE B CA 1
ATOM 1981 C C . ILE B 1 24 ? 21.281 -15.523 0.647 1 96.69 24 ILE B C 1
ATOM 1983 O O . ILE B 1 24 ? 20.703 -16.234 1.473 1 96.69 24 ILE B O 1
ATOM 1987 N N . ALA B 1 25 ? 20.703 -15.07 -0.422 1 97.62 25 ALA B N 1
ATOM 1988 C CA . ALA B 1 25 ? 19.281 -15.281 -0.688 1 97.62 25 ALA B CA 1
ATOM 1989 C C . ALA B 1 25 ? 18.969 -16.766 -0.816 1 97.62 25 ALA B C 1
ATOM 1991 O O . ALA B 1 25 ? 18.031 -17.266 -0.192 1 97.62 25 ALA B O 1
ATOM 1992 N N . ARG B 1 26 ? 19.75 -17.453 -1.622 1 96.75 26 ARG B N 1
ATOM 1993 C CA . ARG B 1 26 ? 19.438 -18.844 -1.913 1 96.75 26 ARG B CA 1
ATOM 1994 C C . ARG B 1 26 ? 19.594 -19.719 -0.669 1 96.75 26 ARG B C 1
ATOM 1996 O O . ARG B 1 26 ? 18.891 -20.719 -0.514 1 96.75 26 ARG B O 1
ATOM 2003 N N . ALA B 1 27 ? 20.453 -19.25 0.256 1 96.56 27 ALA B N 1
ATOM 2004 C CA . ALA B 1 27 ? 20.672 -20 1.493 1 96.56 27 ALA B CA 1
ATOM 2005 C C . ALA B 1 27 ? 19.469 -19.875 2.426 1 96.56 27 ALA B C 1
ATOM 2007 O O . ALA B 1 27 ? 19.266 -20.719 3.299 1 96.56 27 ALA B O 1
ATOM 2008 N N . GLY B 1 28 ? 18.625 -18.891 2.236 1 97.5 28 GLY B N 1
ATOM 2009 C CA . GLY B 1 28 ? 17.531 -18.609 3.156 1 97.5 28 GLY B CA 1
ATOM 2010 C C . GLY B 1 28 ? 16.156 -18.875 2.557 1 97.5 28 GLY B C 1
ATOM 2011 O O . GLY B 1 28 ? 15.133 -18.562 3.164 1 97.5 28 GLY B O 1
ATOM 2012 N N . VAL B 1 29 ? 16.109 -19.484 1.369 1 97.88 29 VAL B N 1
ATOM 2013 C CA . VAL B 1 29 ? 14.836 -19.719 0.69 1 97.88 29 VAL B CA 1
ATOM 2014 C C . VAL B 1 29 ? 14.547 -21.219 0.657 1 97.88 29 VAL B C 1
ATOM 2016 O O . VAL B 1 29 ? 15.43 -22.031 0.344 1 97.88 29 VAL B O 1
ATOM 2019 N N . SER B 1 30 ? 13.406 -21.594 1.046 1 97.44 30 SER B N 1
ATOM 2020 C CA . SER B 1 30 ? 12.891 -22.953 0.938 1 97.44 30 SER B CA 1
ATOM 2021 C C . SER B 1 30 ? 11.539 -22.984 0.231 1 97.44 30 SER B C 1
ATOM 2023 O O . SER B 1 30 ? 10.953 -21.938 -0.024 1 97.44 30 SER B O 1
ATOM 2025 N N . GLU B 1 31 ? 11.062 -24.172 -0.104 1 97.5 31 GLU B N 1
ATOM 2026 C CA . GLU B 1 31 ? 9.781 -24.297 -0.786 1 97.5 31 GLU B CA 1
ATOM 2027 C C . GLU B 1 31 ? 8.812 -25.156 0.011 1 97.5 31 GLU B C 1
ATOM 2029 O O . GLU B 1 31 ? 9.234 -26.078 0.727 1 97.5 31 GLU B O 1
ATOM 2034 N N . LYS B 1 32 ? 7.598 -24.859 -0.079 1 97.62 32 LYS B N 1
ATOM 2035 C CA . LYS B 1 32 ? 6.531 -25.609 0.573 1 97.62 32 LYS B CA 1
ATOM 2036 C C . LYS B 1 32 ? 5.273 -25.641 -0.29 1 97.62 32 LYS B C 1
ATOM 2038 O O . LYS B 1 32 ? 4.934 -24.641 -0.937 1 97.62 32 LYS B O 1
ATOM 2043 N N . SER B 1 33 ? 4.602 -26.75 -0.266 1 98.12 33 SER B N 1
ATOM 2044 C CA . SER B 1 33 ? 3.381 -26.906 -1.052 1 98.12 33 SER B CA 1
ATOM 2045 C C . SER B 1 33 ? 2.145 -26.906 -0.159 1 98.12 33 SER B C 1
ATOM 2047 O O . SER B 1 33 ? 2.191 -27.375 0.978 1 98.12 33 SER B O 1
ATOM 2049 N N . TYR B 1 34 ? 1.1 -26.359 -0.684 1 98.19 34 TYR B N 1
ATOM 2050 C CA . TYR B 1 34 ? -0.218 -26.328 -0.06 1 98.19 34 TYR B CA 1
ATOM 2051 C C . TYR B 1 34 ? -1.282 -26.875 -1.008 1 98.19 34 TYR B C 1
ATOM 2053 O O . TYR B 1 34 ? -1.233 -26.625 -2.215 1 98.19 34 TYR B O 1
ATOM 2061 N N . ARG B 1 35 ? -2.266 -27.562 -0.425 1 97.81 35 ARG B N 1
ATOM 2062 C CA . ARG B 1 35 ? -3.379 -28.062 -1.215 1 97.81 35 ARG B CA 1
ATOM 2063 C C . ARG B 1 35 ? -4.48 -27.031 -1.351 1 97.81 35 ARG B C 1
ATOM 2065 O O . ARG B 1 35 ? -4.512 -26.047 -0.603 1 97.81 35 ARG B O 1
ATOM 2072 N N . ALA B 1 36 ? -5.297 -27.281 -2.275 1 95.19 36 ALA B N 1
ATOM 2073 C CA . ALA B 1 36 ? -6.465 -26.422 -2.465 1 95.19 36 ALA B CA 1
ATOM 2074 C C . ALA B 1 36 ? -7.238 -26.25 -1.159 1 95.19 36 ALA B C 1
ATOM 2076 O O . ALA B 1 36 ? -7.438 -27.219 -0.42 1 95.19 36 ALA B O 1
ATOM 2077 N N . ASN B 1 37 ? -7.477 -24.969 -0.86 1 93.25 37 ASN B N 1
ATOM 2078 C CA . ASN B 1 37 ? -8.328 -24.562 0.25 1 93.25 37 ASN B CA 1
ATOM 2079 C C . ASN B 1 37 ? -7.578 -24.594 1.577 1 93.25 37 ASN B C 1
ATOM 2081 O O . ASN B 1 37 ? -8.156 -24.328 2.631 1 93.25 37 ASN B O 1
ATOM 2085 N N . GLU B 1 38 ? -6.309 -24.891 1.499 1 96.69 38 GLU B N 1
ATOM 2086 C CA . GLU B 1 38 ? -5.508 -24.812 2.719 1 96.69 38 GLU B CA 1
ATOM 2087 C C . GLU B 1 38 ? -5.094 -23.359 3.006 1 96.69 38 GLU B C 1
ATOM 2089 O O . GLU B 1 38 ? -4.746 -22.625 2.09 1 96.69 38 GLU B O 1
ATOM 2094 N N . PHE B 1 39 ? -5.109 -23.016 4.262 1 96.25 39 PHE B N 1
ATOM 2095 C CA . PHE B 1 39 ? -4.551 -21.75 4.691 1 96.25 39 PHE B CA 1
ATOM 2096 C C . PHE B 1 39 ? -3.027 -21.781 4.637 1 96.25 39 PHE B C 1
ATOM 2098 O O . PHE B 1 39 ? -2.395 -22.609 5.281 1 96.25 39 PHE B O 1
ATOM 2105 N N . ILE B 1 40 ? -2.531 -20.969 3.811 1 97.38 40 ILE B N 1
ATOM 2106 C CA . ILE B 1 40 ? -1.092 -20.75 3.895 1 97.38 40 ILE B CA 1
ATOM 2107 C C . ILE B 1 40 ? -0.741 -20.141 5.254 1 97.38 40 ILE B C 1
ATOM 2109 O O . ILE B 1 40 ? 0.145 -20.641 5.953 1 97.38 40 ILE B O 1
ATOM 2113 N N . PHE B 1 41 ? -1.48 -19.094 5.605 1 97.06 41 PHE B N 1
ATOM 2114 C CA . PHE B 1 41 ? -1.519 -18.578 6.969 1 97.06 41 PHE B CA 1
ATOM 2115 C C . PHE B 1 41 ? -2.84 -17.859 7.242 1 97.06 41 PHE B C 1
ATOM 2117 O O . PHE B 1 41 ? -3.533 -17.453 6.312 1 97.06 41 PHE B O 1
ATOM 2124 N N . ALA B 1 42 ? -3.119 -17.781 8.539 1 94.56 42 ALA B N 1
ATOM 2125 C CA . ALA B 1 42 ? -4.312 -17.078 8.992 1 94.56 42 ALA B CA 1
ATOM 2126 C C . ALA B 1 42 ? -3.939 -15.805 9.75 1 94.56 42 ALA B C 1
ATOM 2128 O O . ALA B 1 42 ? -2.814 -15.672 10.234 1 94.56 42 ALA B O 1
ATOM 2129 N N . ARG B 1 43 ? -4.852 -14.922 9.688 1 90.5 43 ARG B N 1
ATOM 2130 C CA . ARG B 1 43 ? -4.676 -13.742 10.531 1 90.5 43 ARG B CA 1
ATOM 2131 C C . ARG B 1 43 ? -4.328 -14.133 11.961 1 90.5 43 ARG B C 1
ATOM 2133 O O . ARG B 1 43 ? -4.957 -15.023 12.539 1 90.5 43 ARG B O 1
ATOM 2140 N N . GLY B 1 44 ? -3.275 -13.516 12.469 1 92.31 44 GLY B N 1
ATOM 2141 C CA . GLY B 1 44 ? -2.861 -13.805 13.828 1 92.31 44 GLY B CA 1
ATOM 2142 C C . GLY B 1 44 ? -1.766 -14.844 13.914 1 92.31 44 GLY B C 1
ATOM 2143 O O . GLY B 1 44 ? -1.173 -15.047 14.977 1 92.31 44 GLY B O 1
ATOM 2144 N N . ASP B 1 45 ? -1.481 -15.523 12.859 1 95.75 45 ASP B N 1
ATOM 2145 C CA . ASP B 1 45 ? -0.425 -16.531 12.844 1 95.75 45 ASP B CA 1
ATOM 2146 C C . ASP B 1 45 ? 0.954 -15.883 12.93 1 95.75 45 ASP B C 1
ATOM 2148 O O . ASP B 1 45 ? 1.152 -14.773 12.438 1 95.75 45 ASP B O 1
ATOM 2152 N N . ASN B 1 46 ? 1.817 -16.609 13.539 1 96.12 46 ASN B N 1
ATOM 2153 C CA . ASN B 1 46 ? 3.234 -16.266 13.461 1 96.12 46 ASN B CA 1
ATOM 2154 C C . ASN B 1 46 ? 3.9 -16.906 12.242 1 96.12 46 ASN B C 1
ATOM 2156 O O . ASN B 1 46 ? 4.395 -18.031 12.312 1 96.12 46 ASN B O 1
ATOM 2160 N N . PHE B 1 47 ? 3.859 -16.344 11.18 1 95.5 47 PHE B N 1
ATOM 2161 C CA . PHE B 1 47 ? 4.418 -16.766 9.898 1 95.5 47 PHE B CA 1
ATOM 2162 C C . PHE B 1 47 ? 5.473 -15.781 9.414 1 95.5 47 PHE B C 1
ATOM 2164 O O . PHE B 1 47 ? 5.164 -14.844 8.68 1 95.5 47 PHE B O 1
ATOM 2171 N N . GLN B 1 48 ? 6.75 -16 9.75 1 96.5 48 GLN B N 1
ATOM 2172 C CA . GLN B 1 48 ? 7.828 -15.039 9.578 1 96.5 48 GLN B CA 1
ATOM 2173 C C . GLN B 1 48 ? 8.633 -15.336 8.312 1 96.5 48 GLN B C 1
ATOM 2175 O O . GLN B 1 48 ? 9.859 -15.43 8.367 1 96.5 48 GLN B O 1
ATOM 2180 N N . TYR B 1 49 ? 7.879 -15.422 7.195 1 97.94 49 TYR B N 1
ATOM 2181 C CA . TYR B 1 49 ? 8.492 -15.633 5.891 1 97.94 49 TYR B CA 1
ATOM 2182 C C . TYR B 1 49 ? 7.98 -14.617 4.875 1 97.94 49 TYR B C 1
ATOM 2184 O O . TYR B 1 49 ? 6.789 -14.297 4.855 1 97.94 49 TYR B O 1
ATOM 2192 N N . TRP B 1 50 ? 8.93 -14.039 4.172 1 98.25 50 TRP B N 1
ATOM 2193 C CA . TRP B 1 50 ? 8.539 -13.398 2.918 1 98.25 50 TRP B CA 1
ATOM 2194 C C . TRP B 1 50 ? 8.297 -14.438 1.83 1 98.25 50 TRP B C 1
ATOM 2196 O O . TRP B 1 50 ? 9.141 -15.305 1.587 1 98.25 50 TRP B O 1
ATOM 2206 N N . THR B 1 51 ? 7.141 -14.398 1.165 1 97.69 51 THR B N 1
ATOM 2207 C CA . THR B 1 51 ? 6.648 -15.578 0.458 1 97.69 51 THR B CA 1
ATOM 2208 C C . THR B 1 51 ? 6.332 -15.242 -0.996 1 97.69 51 THR B C 1
ATOM 2210 O O . THR B 1 51 ? 5.715 -14.211 -1.28 1 97.69 51 THR B O 1
ATOM 2213 N N . GLY B 1 52 ? 6.789 -16.094 -1.849 1 97 52 GLY B N 1
ATOM 2214 C CA . GLY B 1 52 ? 6.461 -16 -3.262 1 97 52 GLY B CA 1
ATOM 2215 C C . GLY B 1 52 ? 5.672 -17.203 -3.768 1 97 52 GLY B C 1
ATOM 2216 O O . GLY B 1 52 ? 5.902 -18.328 -3.332 1 97 52 GLY B O 1
ATOM 2217 N N . ILE B 1 53 ? 4.781 -16.953 -4.668 1 96.88 53 ILE B N 1
ATOM 2218 C CA . ILE B 1 53 ? 4.07 -18.031 -5.336 1 96.88 53 ILE B CA 1
ATOM 2219 C C . ILE B 1 53 ? 4.891 -18.531 -6.523 1 96.88 53 ILE B C 1
ATOM 2221 O O . ILE B 1 53 ? 5.145 -17.781 -7.469 1 96.88 53 ILE B O 1
ATOM 2225 N N . VAL B 1 54 ? 5.293 -19.734 -6.445 1 96.56 54 VAL B N 1
ATOM 2226 C CA . VAL B 1 54 ? 6.016 -20.359 -7.547 1 96.56 54 VAL B CA 1
ATOM 2227 C C . VAL B 1 54 ? 5.027 -20.859 -8.602 1 96.56 54 VAL B C 1
ATOM 2229 O O . VAL B 1 54 ? 5.152 -20.531 -9.781 1 96.56 54 VAL B O 1
ATOM 2232 N N . THR B 1 55 ? 4.074 -21.609 -8.203 1 94.94 55 THR B N 1
ATOM 2233 C CA . THR B 1 55 ? 2.945 -22.062 -9.008 1 94.94 55 THR B CA 1
ATOM 2234 C C . THR B 1 55 ? 1.662 -22.078 -8.18 1 94.94 55 THR B C 1
ATOM 2236 O O . THR B 1 55 ? 1.705 -22.219 -6.961 1 94.94 55 THR B O 1
ATOM 2239 N N . GLY B 1 56 ? 0.578 -21.812 -8.93 1 94.62 56 GLY B N 1
ATOM 2240 C CA . GLY B 1 56 ? -0.713 -21.891 -8.266 1 94.62 56 GLY B CA 1
ATOM 2241 C C . GLY B 1 56 ? -1.412 -20.547 -8.172 1 94.62 56 GLY B C 1
ATOM 2242 O O . GLY B 1 56 ? -1.195 -19.672 -9.008 1 94.62 56 GLY B O 1
ATOM 2243 N N . LEU B 1 57 ? -2.391 -20.5 -7.242 1 94.38 57 LEU B N 1
ATOM 2244 C CA . LEU B 1 57 ? -3.26 -19.344 -7.039 1 94.38 57 LEU B CA 1
ATOM 2245 C C . LEU B 1 57 ? -3.721 -19.266 -5.586 1 94.38 57 LEU B C 1
ATOM 2247 O O . LEU B 1 57 ? -4.145 -20.266 -5.008 1 94.38 57 LEU B O 1
ATOM 2251 N N . ALA B 1 58 ? -3.551 -18.094 -5.055 1 95.25 58 ALA B N 1
ATOM 2252 C CA . ALA B 1 58 ? -4.012 -17.891 -3.686 1 95.25 58 ALA B CA 1
ATOM 2253 C C . ALA B 1 58 ? -4.832 -16.609 -3.576 1 95.25 58 ALA B C 1
ATOM 2255 O O . ALA B 1 58 ? -4.832 -15.781 -4.492 1 95.25 58 ALA B O 1
ATOM 2256 N N . ARG B 1 59 ? -5.535 -16.547 -2.527 1 93.12 59 ARG B N 1
ATOM 2257 C CA . ARG B 1 59 ? -6.367 -15.375 -2.24 1 93.12 59 ARG B CA 1
ATOM 2258 C C . ARG B 1 59 ? -5.977 -14.742 -0.91 1 93.12 59 ARG B C 1
ATOM 2260 O O . ARG B 1 59 ? -5.793 -15.438 0.088 1 93.12 59 ARG B O 1
ATOM 2267 N N . MET B 1 60 ? -5.793 -13.453 -1.02 1 93.19 60 MET B N 1
ATOM 2268 C CA . MET B 1 60 ? -5.582 -12.648 0.179 1 93.19 60 MET B CA 1
ATOM 2269 C C . MET B 1 60 ? -6.887 -12.008 0.639 1 93.19 60 MET B C 1
ATOM 2271 O O . MET B 1 60 ? -7.617 -11.43 -0.167 1 93.19 60 MET B O 1
ATOM 2275 N N . GLY B 1 61 ? -7.195 -12.117 1.945 1 88.75 61 GLY B N 1
ATOM 2276 C CA . GLY B 1 61 ? -8.43 -11.531 2.449 1 88.75 61 GLY B CA 1
ATOM 2277 C C . GLY B 1 61 ? -8.602 -11.695 3.947 1 88.75 61 GLY B C 1
ATOM 2278 O O . GLY B 1 61 ? -7.645 -12.023 4.652 1 88.75 61 GLY B O 1
ATOM 2279 N N . ILE B 1 62 ? -9.758 -11.227 4.379 1 82.12 62 ILE B N 1
ATOM 2280 C CA . ILE B 1 62 ? -10.133 -11.375 5.781 1 82.12 62 ILE B CA 1
ATOM 2281 C C . ILE B 1 62 ? -11.508 -12.031 5.883 1 82.12 62 ILE B C 1
ATOM 2283 O O . ILE B 1 62 ? -12.383 -11.789 5.051 1 82.12 62 ILE B O 1
ATOM 2287 N N . VAL B 1 63 ? -11.555 -12.969 6.734 1 72 63 VAL B N 1
ATOM 2288 C CA . VAL B 1 63 ? -12.859 -13.547 7.062 1 72 63 VAL B CA 1
ATOM 2289 C C . VAL B 1 63 ? -13.461 -12.812 8.258 1 72 63 VAL B C 1
ATOM 2291 O O . VAL B 1 63 ? -12.836 -12.719 9.32 1 72 63 VAL B O 1
ATOM 2294 N N . SER B 1 64 ? -14.57 -12.031 7.961 1 62.19 64 SER B N 1
ATOM 2295 C CA . SER B 1 64 ? -15.227 -11.32 9.055 1 62.19 64 SER B CA 1
ATOM 2296 C C . SER B 1 64 ? -15.727 -12.297 10.117 1 62.19 64 SER B C 1
ATOM 2298 O O . SER B 1 64 ? -15.766 -13.508 9.891 1 62.19 64 SER B O 1
ATOM 2300 N N . ARG B 1 65 ? -16.078 -11.695 11.266 1 60.09 65 ARG B N 1
ATOM 2301 C CA . ARG B 1 65 ? -16.656 -12.484 12.352 1 60.09 65 ARG B CA 1
ATOM 2302 C C . ARG B 1 65 ? -17.938 -13.164 11.906 1 60.09 65 ARG B C 1
ATOM 2304 O O . ARG B 1 65 ? -18.266 -14.258 12.383 1 60.09 65 ARG B O 1
ATOM 2311 N N . GLY B 1 66 ? -18.594 -12.5 11.062 1 61.16 66 GLY B N 1
ATOM 2312 C CA . GLY B 1 66 ? -19.844 -13.086 10.594 1 61.16 66 GLY B CA 1
ATOM 2313 C C . GLY B 1 66 ? -19.641 -14.141 9.523 1 61.16 66 GLY B C 1
ATOM 2314 O O . GLY B 1 66 ? -20.609 -14.68 8.984 1 61.16 66 GLY B O 1
ATOM 2315 N N . GLY B 1 67 ? -18.406 -14.414 9.25 1 62.22 67 GLY B N 1
ATOM 2316 C CA . GLY B 1 67 ? -18.078 -15.469 8.305 1 62.22 67 GLY B CA 1
ATOM 2317 C C . GLY B 1 67 ? -17.984 -14.984 6.875 1 62.22 67 GLY B C 1
ATOM 2318 O O . GLY B 1 67 ? -17.688 -15.766 5.969 1 62.22 67 GLY B O 1
ATOM 2319 N N . LYS B 1 68 ? -18.344 -13.75 6.711 1 65 68 LYS B N 1
ATOM 2320 C CA . LYS B 1 68 ? -18.25 -13.258 5.34 1 65 68 LYS B CA 1
ATOM 2321 C C . LYS B 1 68 ? -16.812 -12.906 4.973 1 65 68 LYS B C 1
ATOM 2323 O O . LYS B 1 68 ? -16.156 -12.141 5.684 1 65 68 LYS B O 1
ATOM 2328 N N . ALA B 1 69 ? -16.328 -13.617 3.818 1 64.5 69 ALA B N 1
ATOM 2329 C CA . ALA B 1 69 ? -14.953 -13.398 3.381 1 64.5 69 ALA B CA 1
ATOM 2330 C C . ALA B 1 69 ? -14.852 -12.188 2.463 1 64.5 69 ALA B C 1
ATOM 2332 O O . ALA B 1 69 ? -15.68 -12.008 1.565 1 64.5 69 ALA B O 1
ATOM 2333 N N . ALA B 1 70 ? -14.094 -11.234 2.865 1 74.88 70 ALA B N 1
ATOM 2334 C CA . ALA B 1 70 ? -13.742 -10.133 1.968 1 74.88 70 ALA B CA 1
ATOM 2335 C C . ALA B 1 70 ? -12.383 -10.367 1.318 1 74.88 70 ALA B C 1
ATOM 2337 O O . ALA B 1 70 ? -11.383 -10.586 2.012 1 74.88 70 ALA B O 1
ATOM 2338 N N . SER B 1 71 ? -12.391 -10.5 -0.006 1 79.5 71 SER B N 1
ATOM 2339 C CA . SER B 1 71 ? -11.156 -10.703 -0.759 1 79.5 71 SER B CA 1
ATOM 2340 C C . SER B 1 71 ? -10.523 -9.367 -1.141 1 79.5 71 SER B C 1
ATOM 2342 O O . SER B 1 71 ? -11.203 -8.469 -1.63 1 79.5 71 SER B O 1
ATOM 2344 N N . PHE B 1 72 ? -9.227 -9.32 -0.885 1 81.38 72 PHE B N 1
ATOM 2345 C CA . PHE B 1 72 ? -8.477 -8.109 -1.22 1 81.38 72 PHE B CA 1
ATOM 2346 C C . PHE B 1 72 ? -7.754 -8.273 -2.553 1 81.38 72 PHE B C 1
ATOM 2348 O O . PHE B 1 72 ? -7.715 -7.348 -3.361 1 81.38 72 PHE B O 1
ATOM 2355 N N . ALA B 1 73 ? -7.176 -9.469 -2.711 1 87.38 73 ALA B N 1
ATOM 2356 C CA . ALA B 1 73 ? -6.316 -9.633 -3.879 1 87.38 73 ALA B CA 1
ATOM 2357 C C . ALA B 1 73 ? -6.102 -11.109 -4.195 1 87.38 73 ALA B C 1
ATOM 2359 O O . ALA B 1 73 ? -6.051 -11.945 -3.289 1 87.38 73 ALA B O 1
ATOM 2360 N N . GLY B 1 74 ? -5.984 -11.359 -5.488 1 91.81 74 GLY B N 1
ATOM 2361 C CA . GLY B 1 74 ? -5.453 -12.641 -5.934 1 91.81 74 GLY B CA 1
ATOM 2362 C C . GLY B 1 74 ? -3.947 -12.641 -6.102 1 91.81 74 GLY B C 1
ATOM 2363 O O . GLY B 1 74 ? -3.365 -11.633 -6.516 1 91.81 74 GLY B O 1
ATOM 2364 N N . LEU B 1 75 ? -3.389 -13.734 -5.758 1 94.19 75 LEU B N 1
ATOM 2365 C CA . LEU B 1 75 ? -1.944 -13.914 -5.867 1 94.19 75 LEU B CA 1
ATOM 2366 C C . LEU B 1 75 ? -1.609 -15.07 -6.801 1 94.19 75 LEU B C 1
ATOM 2368 O O . LEU B 1 75 ? -1.943 -16.219 -6.512 1 94.19 75 LEU B O 1
ATOM 2372 N N . THR B 1 76 ? -1.03 -14.734 -7.922 1 93.12 76 THR B N 1
ATOM 2373 C CA . THR B 1 76 ? -0.646 -15.758 -8.883 1 93.12 76 THR B CA 1
ATOM 2374 C C . THR B 1 76 ? 0.869 -15.945 -8.898 1 93.12 76 THR B C 1
ATOM 2376 O O . THR B 1 76 ? 1.586 -15.312 -8.125 1 93.12 76 THR B O 1
ATOM 2379 N N . ALA B 1 77 ? 1.317 -16.828 -9.758 1 92.75 77 ALA B N 1
ATOM 2380 C CA . ALA B 1 77 ? 2.75 -17.094 -9.883 1 92.75 77 ALA B CA 1
ATOM 2381 C C . ALA B 1 77 ? 3.523 -15.797 -10.094 1 92.75 77 ALA B C 1
ATOM 2383 O O . ALA B 1 77 ? 3.125 -14.945 -10.898 1 92.75 77 ALA B O 1
ATOM 2384 N N . GLY B 1 78 ? 4.617 -15.664 -9.266 1 92.25 78 GLY B N 1
ATOM 2385 C CA . GLY B 1 78 ? 5.434 -14.469 -9.352 1 92.25 78 GLY B CA 1
ATOM 2386 C C . GLY B 1 78 ? 5.145 -13.461 -8.25 1 92.25 78 GLY B C 1
ATOM 2387 O O . GLY B 1 78 ? 5.941 -12.555 -8.016 1 92.25 78 GLY B O 1
ATOM 2388 N N . ALA B 1 79 ? 4.078 -13.648 -7.621 1 94 79 ALA B N 1
ATOM 2389 C CA . ALA B 1 79 ? 3.725 -12.75 -6.523 1 94 79 ALA B CA 1
ATOM 2390 C C . ALA B 1 7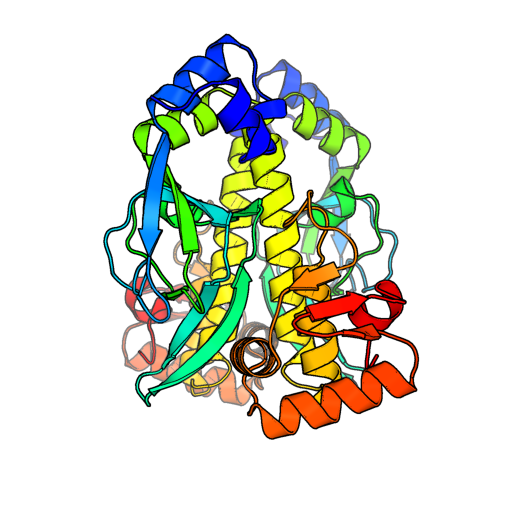9 ? 4.645 -12.969 -5.324 1 94 79 ALA B C 1
ATOM 2392 O O . ALA B 1 79 ? 4.984 -14.102 -4.988 1 94 79 ALA B O 1
ATOM 2393 N N . TRP B 1 80 ? 5.051 -11.914 -4.719 1 96.12 80 TRP B N 1
ATOM 2394 C CA . TRP B 1 80 ? 5.75 -11.93 -3.438 1 96.12 80 TRP B CA 1
ATOM 2395 C C . TRP B 1 80 ? 5.059 -11.023 -2.428 1 96.12 80 TRP B C 1
ATOM 2397 O O . TRP B 1 80 ? 4.617 -9.922 -2.771 1 96.12 80 TRP B O 1
ATOM 2407 N N . PHE B 1 81 ? 4.926 -11.539 -1.165 1 95.38 81 PHE B N 1
ATOM 2408 C CA . PHE B 1 81 ? 4.137 -10.805 -0.186 1 95.38 81 PHE B CA 1
ATOM 2409 C C . PHE B 1 81 ? 4.594 -11.125 1.231 1 95.38 81 PHE B C 1
ATOM 2411 O O . PHE B 1 81 ? 5.27 -12.133 1.458 1 95.38 81 PHE B O 1
ATOM 2418 N N . GLY B 1 82 ? 4.223 -10.188 2.176 1 95.31 82 GLY B N 1
ATOM 2419 C CA . GLY B 1 82 ? 4.477 -10.414 3.592 1 95.31 82 GLY B CA 1
ATOM 2420 C C . GLY B 1 82 ? 5.594 -9.547 4.141 1 95.31 82 GLY B C 1
ATOM 2421 O O . GLY B 1 82 ? 6.094 -9.789 5.242 1 95.31 82 GLY B O 1
ATOM 2422 N N . GLU B 1 83 ? 5.984 -8.516 3.408 1 94.88 83 GLU B N 1
ATOM 2423 C CA . GLU B 1 83 ? 7.109 -7.66 3.777 1 94.88 83 GLU B CA 1
ATOM 2424 C C . GLU B 1 83 ? 6.883 -7.012 5.141 1 94.88 83 GLU B C 1
ATOM 2426 O O . GLU B 1 83 ? 7.785 -6.992 5.98 1 94.88 83 GLU B O 1
ATOM 2431 N N . GLY B 1 84 ? 5.699 -6.516 5.277 1 92.81 84 GLY B N 1
ATOM 2432 C CA . GLY B 1 84 ? 5.41 -5.797 6.508 1 92.81 84 GLY B CA 1
ATOM 2433 C C . GLY B 1 84 ? 5.562 -6.648 7.75 1 92.81 84 GLY B C 1
ATOM 2434 O O . GLY B 1 84 ? 6.203 -6.234 8.719 1 92.81 84 GLY B O 1
ATOM 2435 N N . THR B 1 85 ? 5.023 -7.824 7.738 1 93.19 85 THR B N 1
ATOM 2436 C CA . THR B 1 85 ? 5.094 -8.758 8.852 1 93.19 85 THR B CA 1
ATOM 2437 C C . THR B 1 85 ? 6.543 -9.109 9.18 1 93.19 85 THR B C 1
ATOM 2439 O O . THR B 1 85 ? 6.953 -9.07 10.336 1 93.19 85 THR B O 1
ATOM 2442 N N . VAL B 1 86 ? 7.281 -9.398 8.18 1 95.75 86 VAL B N 1
ATOM 2443 C CA . VAL B 1 86 ? 8.656 -9.844 8.375 1 95.75 86 VAL B CA 1
ATOM 2444 C C . VAL B 1 86 ? 9.508 -8.688 8.883 1 95.75 86 VAL B C 1
ATOM 2446 O O . VAL B 1 86 ? 10.336 -8.867 9.781 1 95.75 86 VAL B O 1
ATOM 2449 N N . LEU B 1 87 ? 9.32 -7.531 8.312 1 93 87 LEU B N 1
ATOM 2450 C CA . LEU B 1 87 ? 10.086 -6.352 8.703 1 93 87 LEU B CA 1
ATOM 2451 C C . LEU B 1 87 ? 9.82 -5.988 10.156 1 93 87 LEU B C 1
ATOM 2453 O O . LEU B 1 87 ? 10.75 -5.66 10.898 1 93 87 LEU B O 1
ATOM 2457 N N . LYS B 1 88 ? 8.617 -6.121 10.594 1 91 88 LYS B N 1
ATOM 2458 C CA . LYS B 1 88 ? 8.211 -5.633 11.906 1 91 88 LYS B CA 1
ATOM 2459 C C . LYS B 1 88 ? 8.172 -6.77 12.93 1 91 88 LYS B C 1
ATOM 2461 O O . LYS B 1 88 ? 7.957 -6.535 14.117 1 91 88 LYS B O 1
ATOM 2466 N N . ASN B 1 89 ? 8.367 -7.934 12.422 1 94 89 ASN B N 1
ATOM 2467 C CA . ASN B 1 89 ? 8.273 -9.109 13.281 1 94 89 ASN B CA 1
ATOM 2468 C C . ASN B 1 89 ? 6.938 -9.164 14.016 1 94 89 ASN B C 1
ATOM 2470 O O . ASN B 1 89 ? 6.902 -9.297 15.242 1 94 89 ASN B O 1
ATOM 2474 N N . GLU B 1 90 ? 5.848 -9.062 13.273 1 92.38 90 GLU B N 1
ATOM 2475 C CA . GLU B 1 90 ? 4.5 -9.055 13.828 1 92.38 90 GLU B CA 1
ATOM 2476 C C . GLU B 1 90 ? 3.688 -10.242 13.328 1 92.38 90 GLU B C 1
ATOM 2478 O O . GLU B 1 90 ? 4.137 -10.984 12.445 1 92.38 90 GLU B O 1
ATOM 2483 N N . LEU B 1 91 ? 2.525 -10.414 13.922 1 94.12 91 LEU B N 1
ATOM 2484 C CA . LEU B 1 91 ? 1.604 -11.453 13.477 1 94.12 91 LEU B CA 1
ATOM 2485 C C . LEU B 1 91 ? 0.931 -11.062 12.164 1 94.12 91 LEU B C 1
ATOM 2487 O O . LEU B 1 91 ? 0.802 -9.875 11.859 1 94.12 91 LEU B O 1
ATOM 2491 N N . ARG B 1 92 ? 0.557 -12.078 11.406 1 94.38 92 ARG B N 1
ATOM 2492 C CA . ARG B 1 92 ? -0.099 -11.812 10.125 1 94.38 92 ARG B CA 1
ATOM 2493 C C . ARG B 1 92 ? -1.418 -11.078 10.328 1 94.38 92 ARG B C 1
ATOM 2495 O O . ARG B 1 92 ? -2.168 -11.383 11.258 1 94.38 92 ARG B O 1
ATOM 2502 N N . ARG B 1 93 ? -1.747 -10.188 9.414 1 86.25 93 ARG B N 1
ATOM 2503 C CA . ARG B 1 93 ? -2.898 -9.297 9.57 1 86.25 93 ARG B CA 1
ATOM 2504 C C . ARG B 1 93 ? -4.047 -9.734 8.672 1 86.25 93 ARG B C 1
ATOM 2506 O O . ARG B 1 93 ? -5.156 -9.203 8.773 1 86.25 93 ARG B O 1
ATOM 2513 N N . TYR B 1 94 ? -3.822 -10.57 7.805 1 89.69 94 TYR B N 1
ATOM 2514 C CA . TYR B 1 94 ? -4.824 -11.078 6.875 1 89.69 94 TYR B CA 1
ATOM 2515 C C . TYR B 1 94 ? -4.602 -12.555 6.594 1 89.69 94 TYR B C 1
ATOM 2517 O O . TYR B 1 94 ? -3.582 -13.125 6.988 1 89.69 94 TYR B O 1
ATOM 2525 N N . ASP B 1 95 ? -5.605 -13.133 5.957 1 93.25 95 ASP B N 1
ATOM 2526 C CA . ASP B 1 95 ? -5.527 -14.539 5.578 1 93.25 95 ASP B CA 1
ATOM 2527 C C . ASP B 1 95 ? -5.004 -14.695 4.152 1 93.25 95 ASP B C 1
ATOM 2529 O O . ASP B 1 95 ? -5.27 -13.852 3.291 1 93.25 95 ASP B O 1
ATOM 2533 N N . VAL B 1 96 ? -4.277 -15.734 3.949 1 96.06 96 VAL B N 1
ATOM 2534 C CA . VAL B 1 96 ? -3.979 -16.188 2.594 1 96.06 96 VAL B CA 1
ATOM 2535 C C . VAL B 1 96 ? -4.328 -17.672 2.457 1 96.06 96 VAL B C 1
ATOM 2537 O O . VAL B 1 96 ? -3.852 -18.5 3.23 1 96.06 96 VAL B O 1
ATOM 2540 N N . VAL B 1 97 ? -5.188 -17.938 1.501 1 95.31 97 VAL B N 1
ATOM 2541 C CA . VAL B 1 97 ? -5.688 -19.281 1.277 1 95.31 97 VAL B CA 1
ATOM 2542 C C . VAL B 1 97 ? -5.367 -19.719 -0.148 1 95.31 97 VAL B C 1
ATOM 2544 O O . VAL B 1 97 ? -5.523 -18.953 -1.095 1 95.31 97 VAL B O 1
ATOM 2547 N N . ALA B 1 98 ? -4.855 -20.984 -0.244 1 96.62 98 ALA B N 1
ATOM 2548 C CA . ALA B 1 98 ? -4.648 -21.547 -1.576 1 96.62 98 ALA B CA 1
ATOM 2549 C C . ALA B 1 98 ? -5.98 -21.891 -2.238 1 96.62 98 ALA B C 1
ATOM 2551 O O . ALA B 1 98 ? -6.789 -22.625 -1.67 1 96.62 98 ALA B O 1
ATOM 2552 N N . LEU B 1 99 ? -6.203 -21.328 -3.41 1 93.19 99 LEU B N 1
ATOM 2553 C CA . LEU B 1 99 ? -7.43 -21.656 -4.129 1 93.19 99 LEU B CA 1
ATOM 2554 C C . LEU B 1 99 ? -7.27 -22.938 -4.934 1 93.19 99 LEU B C 1
ATOM 2556 O O . LEU B 1 99 ? -8.258 -23.531 -5.355 1 93.19 99 LEU B O 1
ATOM 2560 N N . ARG B 1 100 ? -6.074 -23.375 -5.18 1 95.12 100 ARG B N 1
ATOM 2561 C CA . ARG B 1 100 ? -5.656 -24.625 -5.777 1 95.12 100 ARG B CA 1
ATOM 2562 C C . ARG B 1 100 ? -4.297 -25.062 -5.242 1 95.12 100 ARG B C 1
ATOM 2564 O O . ARG B 1 100 ? -3.701 -24.375 -4.41 1 95.12 100 ARG B O 1
ATOM 2571 N N . ASP B 1 101 ? -3.891 -26.234 -5.754 1 97.5 101 ASP B N 1
ATOM 2572 C CA . ASP B 1 101 ? -2.553 -26.641 -5.34 1 97.5 101 ASP B CA 1
ATOM 2573 C C . ASP B 1 101 ? -1.522 -25.562 -5.66 1 97.5 101 ASP B C 1
ATOM 2575 O O . ASP B 1 101 ? -1.419 -25.109 -6.805 1 97.5 101 ASP B O 1
ATOM 2579 N N . THR B 1 102 ? -0.796 -25.078 -4.602 1 97.75 102 THR B N 1
ATOM 2580 C CA . THR B 1 102 ? 0.079 -23.922 -4.699 1 97.75 102 THR B CA 1
ATOM 2581 C C . THR B 1 102 ? 1.443 -24.219 -4.086 1 97.75 102 THR B C 1
ATOM 2583 O O . THR B 1 102 ? 1.529 -24.781 -2.992 1 97.75 102 THR B O 1
ATOM 2586 N N . ARG B 1 103 ? 2.439 -23.953 -4.848 1 98.19 103 ARG B N 1
ATOM 2587 C CA . ARG B 1 103 ? 3.812 -24.062 -4.363 1 98.19 103 ARG B CA 1
ATOM 2588 C C . ARG B 1 103 ? 4.379 -22.688 -4.039 1 98.19 103 ARG B C 1
ATOM 2590 O O . ARG B 1 103 ? 4.281 -21.75 -4.844 1 98.19 103 ARG B O 1
ATOM 2597 N N . LEU B 1 104 ? 5.016 -22.594 -2.836 1 98.06 104 LEU B N 1
ATOM 2598 C CA . LEU B 1 104 ? 5.535 -21.312 -2.357 1 98.06 104 LEU B CA 1
ATOM 2599 C C . LEU B 1 104 ? 7.055 -21.359 -2.238 1 98.06 104 LEU B C 1
ATOM 2601 O O . LEU B 1 104 ? 7.629 -22.406 -1.91 1 98.06 104 LEU B O 1
ATOM 2605 N N . ALA B 1 105 ? 7.672 -20.297 -2.562 1 98.06 105 ALA B N 1
ATOM 2606 C CA . ALA B 1 105 ? 9.023 -20 -2.086 1 98.06 105 ALA B CA 1
ATOM 2607 C C . ALA B 1 105 ? 8.984 -19.141 -0.824 1 98.06 105 ALA B C 1
ATOM 2609 O O . ALA B 1 105 ? 8.297 -18.125 -0.783 1 98.06 105 ALA B O 1
ATOM 2610 N N . MET B 1 106 ? 9.688 -19.547 0.185 1 97.94 106 MET B N 1
ATOM 2611 C CA . MET B 1 106 ? 9.648 -18.891 1.488 1 97.94 106 MET B CA 1
ATOM 2612 C C . MET B 1 106 ? 11.047 -18.438 1.909 1 97.94 106 MET B C 1
ATOM 2614 O O . MET B 1 106 ? 11.953 -19.266 2.068 1 97.94 106 MET B O 1
ATOM 2618 N N . MET B 1 107 ? 11.219 -17.172 2.004 1 98.19 107 MET B N 1
ATOM 2619 C CA . MET B 1 107 ? 12.469 -16.625 2.529 1 98.19 107 MET B CA 1
ATOM 2620 C C . MET B 1 107 ? 12.344 -16.328 4.02 1 98.19 107 MET B C 1
ATOM 2622 O O . MET B 1 107 ? 11.422 -15.633 4.445 1 98.19 107 MET B O 1
ATOM 2626 N N . ASP B 1 108 ? 13.25 -16.812 4.789 1 97.88 108 ASP B N 1
ATOM 2627 C CA . ASP B 1 108 ? 13.188 -16.594 6.234 1 97.88 108 ASP B CA 1
ATOM 2628 C C . ASP B 1 108 ? 13.5 -15.141 6.582 1 97.88 108 ASP B C 1
ATOM 2630 O O . ASP B 1 108 ? 14.094 -14.422 5.781 1 97.88 108 ASP B O 1
ATOM 2634 N N . ARG B 1 109 ? 13.125 -14.727 7.777 1 97.81 109 ARG B N 1
ATOM 2635 C CA . ARG B 1 109 ? 13.227 -13.344 8.219 1 97.81 109 ARG B CA 1
ATOM 2636 C C . ARG B 1 109 ? 14.68 -12.875 8.25 1 97.81 109 ARG B C 1
ATOM 2638 O O . ARG B 1 109 ? 14.984 -11.75 7.844 1 97.81 109 ARG B O 1
ATOM 2645 N N . ARG B 1 110 ? 15.555 -13.711 8.703 1 97.56 110 ARG B N 1
ATOM 2646 C CA . ARG B 1 110 ? 16.953 -13.328 8.812 1 97.56 110 ARG B CA 1
ATOM 2647 C C . ARG B 1 110 ? 17.531 -12.922 7.457 1 97.56 110 ARG B C 1
ATOM 2649 O O . ARG B 1 110 ? 18.172 -11.883 7.332 1 97.56 110 ARG B O 1
ATOM 2656 N N . THR B 1 111 ? 17.281 -13.75 6.492 1 98.06 111 THR B N 1
ATOM 2657 C CA . THR B 1 111 ? 17.75 -13.484 5.141 1 98.06 111 THR B CA 1
ATOM 2658 C C . THR B 1 111 ? 17.109 -12.227 4.574 1 98.06 111 THR B C 1
ATOM 2660 O O . THR B 1 111 ? 17.781 -11.375 3.992 1 98.06 111 THR B O 1
ATOM 2663 N N . PHE B 1 112 ? 15.805 -12.062 4.773 1 98 112 PHE B N 1
ATOM 2664 C CA . PHE B 1 112 ? 15.062 -10.898 4.301 1 98 112 PHE B CA 1
ATOM 2665 C C . PHE B 1 112 ? 15.641 -9.617 4.883 1 98 112 PHE B C 1
ATOM 2667 O O . PHE B 1 112 ? 15.93 -8.672 4.145 1 98 112 PHE B O 1
ATOM 2674 N N . VAL B 1 113 ? 15.852 -9.633 6.18 1 96.88 113 VAL B N 1
ATOM 2675 C CA . VAL B 1 113 ? 16.344 -8.438 6.871 1 96.88 113 VAL B CA 1
ATOM 2676 C C . VAL B 1 113 ? 17.75 -8.109 6.402 1 96.88 113 VAL B C 1
ATOM 2678 O O . VAL B 1 113 ? 18.094 -6.938 6.215 1 96.88 113 VAL B O 1
ATOM 2681 N N . TRP B 1 114 ? 18.531 -9.102 6.207 1 97.25 114 TRP B N 1
ATOM 2682 C CA . TRP B 1 114 ? 19.875 -8.859 5.715 1 97.25 114 TRP B CA 1
ATOM 2683 C C . TRP B 1 114 ? 19.844 -8.172 4.355 1 97.25 114 TRP B C 1
ATOM 2685 O O . TRP B 1 114 ? 20.531 -7.168 4.141 1 97.25 114 TRP B O 1
ATOM 2695 N N . LEU B 1 115 ? 19.062 -8.734 3.428 1 96.69 115 LEU B N 1
ATOM 2696 C CA . LEU B 1 115 ? 18.969 -8.141 2.098 1 96.69 115 LEU B CA 1
ATOM 2697 C C . LEU B 1 115 ? 18.391 -6.73 2.172 1 96.69 115 LEU B C 1
ATOM 2699 O O . LEU B 1 115 ? 18.875 -5.828 1.479 1 96.69 115 LEU B O 1
ATOM 2703 N N . PHE B 1 116 ? 17.438 -6.57 3.014 1 95.94 116 PHE B N 1
ATOM 2704 C CA . PHE B 1 116 ? 16.797 -5.273 3.227 1 95.94 116 PHE B CA 1
ATOM 2705 C C . PHE B 1 116 ? 17.828 -4.238 3.688 1 95.94 116 PHE B C 1
ATOM 2707 O O . PHE B 1 116 ? 17.797 -3.092 3.238 1 95.94 116 PHE B O 1
ATOM 2714 N N . GLU B 1 117 ? 18.719 -4.637 4.449 1 93.62 117 GLU B N 1
ATOM 2715 C CA . GLU B 1 117 ? 19.688 -3.719 5.051 1 93.62 117 GLU B CA 1
ATOM 2716 C C . GLU B 1 117 ? 20.875 -3.49 4.133 1 93.62 117 GLU B C 1
ATOM 2718 O O . GLU B 1 117 ? 21.562 -2.473 4.242 1 93.62 117 GLU B O 1
ATOM 2723 N N . ASN B 1 118 ? 21.078 -4.398 3.186 1 93.19 118 ASN B N 1
ATOM 2724 C CA . ASN B 1 118 ? 22.391 -4.359 2.543 1 93.19 118 ASN B CA 1
ATOM 2725 C C . ASN B 1 118 ? 22.266 -4.254 1.024 1 93.19 118 ASN B C 1
ATOM 2727 O O . ASN B 1 118 ? 23.234 -3.922 0.34 1 93.19 118 ASN B O 1
ATOM 2731 N N . SER B 1 119 ? 21.141 -4.543 0.498 1 94.19 119 SER B N 1
ATOM 2732 C CA . SER B 1 119 ? 21.047 -4.66 -0.954 1 94.19 119 SER B CA 1
ATOM 2733 C C . SER B 1 119 ? 20.203 -3.527 -1.541 1 94.19 119 SER B C 1
ATOM 2735 O O . SER B 1 119 ? 19 -3.447 -1.298 1 94.19 119 SER B O 1
ATOM 2737 N N . VAL B 1 120 ? 20.766 -2.75 -2.393 1 90.19 120 VAL B N 1
ATOM 2738 C CA . VAL B 1 120 ? 20.062 -1.674 -3.076 1 90.19 120 VAL B CA 1
ATOM 2739 C C . VAL B 1 120 ? 19.062 -2.264 -4.066 1 90.19 120 VAL B C 1
ATOM 2741 O O . VAL B 1 120 ? 17.922 -1.816 -4.141 1 90.19 120 VAL B O 1
ATOM 2744 N N . GLY B 1 121 ? 19.562 -3.266 -4.77 1 93 121 GLY B N 1
ATOM 2745 C CA . GLY B 1 121 ? 18.703 -3.908 -5.75 1 93 121 GLY B CA 1
ATOM 2746 C C . GLY B 1 121 ? 17.469 -4.535 -5.133 1 93 121 GLY B C 1
ATOM 2747 O O . GLY B 1 121 ? 16.359 -4.418 -5.672 1 93 121 GLY B O 1
ATOM 2748 N N . PHE B 1 122 ? 17.641 -5.125 -3.984 1 95.75 122 PHE B N 1
ATOM 2749 C CA . PHE B 1 122 ? 16.531 -5.746 -3.277 1 95.75 122 PHE B CA 1
ATOM 2750 C C . PHE B 1 122 ? 15.516 -4.699 -2.848 1 95.75 122 PHE B C 1
ATOM 2752 O O . PHE B 1 122 ? 14.312 -4.879 -3.051 1 95.75 122 PHE B O 1
ATOM 2759 N N . ASN B 1 123 ? 15.969 -3.602 -2.369 1 94.75 123 ASN B N 1
ATOM 2760 C CA . ASN B 1 123 ? 15.086 -2.541 -1.901 1 94.75 123 ASN B CA 1
ATOM 2761 C C . ASN B 1 123 ? 14.344 -1.88 -3.059 1 94.75 123 ASN B C 1
ATOM 2763 O O . ASN B 1 123 ? 13.188 -1.479 -2.912 1 94.75 123 ASN B O 1
ATOM 2767 N N . ARG B 1 124 ? 15 -1.763 -4.141 1 92.38 124 ARG B N 1
ATOM 2768 C CA . ARG B 1 124 ? 14.336 -1.201 -5.312 1 92.38 124 ARG B CA 1
ATOM 2769 C C . ARG B 1 124 ? 13.156 -2.062 -5.734 1 92.38 124 ARG B C 1
ATOM 2771 O O . ARG B 1 124 ? 12.078 -1.541 -6.051 1 92.38 124 ARG B O 1
ATOM 2778 N N . PHE B 1 125 ? 13.375 -3.342 -5.703 1 93.5 125 PHE B N 1
ATOM 2779 C CA . PHE B 1 125 ? 12.281 -4.258 -6.016 1 93.5 125 PHE B CA 1
ATOM 2780 C C . PHE B 1 125 ? 11.148 -4.105 -5.016 1 93.5 125 PHE B C 1
ATOM 2782 O O . PHE B 1 125 ? 9.977 -4.02 -5.402 1 93.5 125 PHE B O 1
ATOM 2789 N N . LEU B 1 126 ? 11.477 -4.055 -3.732 1 95.38 126 LEU B N 1
ATOM 2790 C CA . LEU B 1 126 ? 10.469 -3.947 -2.684 1 95.38 126 LEU B CA 1
ATOM 2791 C C . LEU B 1 126 ? 9.633 -2.682 -2.855 1 95.38 126 LEU B C 1
ATOM 2793 O O . LEU B 1 126 ? 8.406 -2.713 -2.717 1 95.38 126 LEU B O 1
ATOM 2797 N N . VAL B 1 127 ? 10.312 -1.602 -3.166 1 95 127 VAL B N 1
ATOM 2798 C CA . VAL B 1 127 ? 9.609 -0.332 -3.338 1 95 127 VAL B CA 1
ATOM 2799 C C . VAL B 1 127 ? 8.633 -0.434 -4.504 1 95 127 VAL B C 1
ATOM 2801 O O . VAL B 1 127 ? 7.469 -0.044 -4.379 1 95 127 VAL B O 1
ATOM 2804 N N . GLY B 1 128 ? 9.117 -0.996 -5.613 1 92.38 128 GLY B N 1
ATOM 2805 C CA . GLY B 1 128 ? 8.25 -1.183 -6.766 1 92.38 128 GLY B CA 1
ATOM 2806 C C . GLY B 1 128 ? 7.047 -2.061 -6.469 1 92.38 128 GLY B C 1
ATOM 2807 O O . GLY B 1 128 ? 5.918 -1.72 -6.828 1 92.38 128 GLY B O 1
ATOM 2808 N N . GLN B 1 129 ? 7.285 -3.08 -5.805 1 93.12 129 GLN B N 1
ATOM 2809 C CA . GLN B 1 129 ? 6.238 -4.035 -5.453 1 93.12 129 GLN B CA 1
ATOM 2810 C C . GLN B 1 129 ? 5.207 -3.404 -4.523 1 93.12 129 GLN B C 1
ATOM 2812 O O . GLN B 1 129 ? 4.004 -3.516 -4.758 1 93.12 129 GLN B O 1
ATOM 2817 N N . LEU B 1 130 ? 5.66 -2.752 -3.496 1 94.81 130 LEU B N 1
ATOM 2818 C CA . LEU B 1 130 ? 4.777 -2.135 -2.512 1 94.81 130 LEU B CA 1
ATOM 2819 C C . LEU B 1 130 ? 3.959 -1.013 -3.141 1 94.81 130 LEU B C 1
ATOM 2821 O O . LEU B 1 130 ? 2.771 -0.862 -2.844 1 94.81 130 LEU B O 1
ATOM 2825 N N . ASN B 1 131 ? 4.621 -0.284 -3.975 1 93.25 131 ASN B N 1
ATOM 2826 C CA . ASN B 1 131 ? 3.914 0.789 -4.664 1 93.25 131 ASN B CA 1
ATOM 2827 C C . ASN B 1 131 ? 2.779 0.248 -5.531 1 93.25 131 ASN B C 1
ATOM 2829 O O . ASN B 1 131 ? 1.68 0.804 -5.539 1 93.25 131 ASN B O 1
ATOM 2833 N N . GLU B 1 132 ? 3.082 -0.792 -6.246 1 91.88 132 GLU B N 1
ATOM 2834 C CA . GLU B 1 132 ? 2.062 -1.37 -7.121 1 91.88 132 GLU B CA 1
ATOM 2835 C C . GLU B 1 132 ? 0.929 -1.989 -6.309 1 91.88 132 GLU B C 1
ATOM 2837 O O . GLU B 1 132 ? -0.242 -1.862 -6.672 1 91.88 132 GLU B O 1
ATOM 2842 N N . ARG B 1 133 ? 1.259 -2.631 -5.289 1 92.62 133 ARG B N 1
ATOM 2843 C CA . ARG B 1 133 ? 0.246 -3.213 -4.414 1 92.62 133 ARG B CA 1
ATOM 2844 C C . ARG B 1 133 ? -0.619 -2.129 -3.779 1 92.62 133 ARG B C 1
ATOM 2846 O O . ARG B 1 133 ? -1.841 -2.273 -3.693 1 92.62 133 ARG B O 1
ATOM 2853 N N . LEU B 1 134 ? 0.007 -1.113 -3.324 1 91.5 134 LEU B N 1
ATOM 2854 C CA . LEU B 1 134 ? -0.729 0.021 -2.777 1 91.5 134 LEU B CA 1
ATOM 2855 C C . LEU B 1 134 ? -1.709 0.578 -3.805 1 91.5 134 LEU B C 1
ATOM 2857 O O . LEU B 1 134 ? -2.867 0.851 -3.479 1 91.5 134 LEU B O 1
ATOM 2861 N N . GLY B 1 135 ? -1.209 0.73 -5.055 1 88.19 135 GLY B N 1
ATOM 2862 C CA . GLY B 1 135 ? -2.092 1.163 -6.125 1 88.19 135 GLY B CA 1
ATOM 2863 C C . GLY B 1 135 ? -3.311 0.274 -6.293 1 88.19 135 GLY B C 1
ATOM 2864 O O . GLY B 1 135 ? -4.418 0.765 -6.516 1 88.19 135 GLY B O 1
ATOM 2865 N N . GLN B 1 136 ? -3.131 -0.966 -6.199 1 86.75 136 GLN B N 1
ATOM 2866 C CA . GLN B 1 136 ? -4.234 -1.917 -6.297 1 86.75 136 GLN B CA 1
ATOM 2867 C C . GLN B 1 136 ? -5.246 -1.703 -5.176 1 86.75 136 GLN B C 1
ATOM 2869 O O . GLN B 1 136 ? -6.457 -1.741 -5.41 1 86.75 136 GLN B O 1
ATOM 2874 N N . PHE B 1 137 ? -4.809 -1.458 -4.02 1 86.44 137 PHE B N 1
ATOM 2875 C CA . PHE B 1 137 ? -5.707 -1.306 -2.879 1 86.44 137 PHE B CA 1
ATOM 2876 C C . PHE B 1 137 ? -6.418 0.04 -2.93 1 86.44 137 PHE B C 1
ATOM 2878 O O . PHE B 1 137 ? -7.586 0.143 -2.549 1 86.44 137 PHE B O 1
ATOM 2885 N N . ILE B 1 138 ? -5.727 1.054 -3.34 1 84.38 138 ILE B N 1
ATOM 2886 C CA . ILE B 1 138 ? -6.367 2.35 -3.543 1 84.38 138 ILE B CA 1
ATOM 2887 C C . ILE B 1 138 ? -7.508 2.211 -4.551 1 84.38 138 ILE B C 1
ATOM 2889 O O . ILE B 1 138 ? -8.594 2.746 -4.34 1 84.38 138 ILE B O 1
ATOM 2893 N N . ALA B 1 139 ? -7.242 1.439 -5.594 1 81.88 139 ALA B N 1
ATOM 2894 C CA . ALA B 1 139 ? -8.266 1.212 -6.609 1 81.88 139 ALA B CA 1
ATOM 2895 C C . ALA B 1 139 ? -9.469 0.478 -6.027 1 81.88 139 ALA B C 1
ATOM 2897 O O . ALA B 1 139 ? -10.617 0.782 -6.367 1 81.88 139 ALA B O 1
ATOM 2898 N N . LEU B 1 140 ? -9.258 -0.426 -5.184 1 80.56 140 LEU B N 1
ATOM 2899 C CA . LEU B 1 140 ? -10.328 -1.188 -4.547 1 80.56 140 LEU B CA 1
ATOM 2900 C C . LEU B 1 140 ? -11.195 -0.285 -3.674 1 80.56 140 LEU B C 1
ATOM 2902 O O . LEU B 1 140 ? -12.406 -0.48 -3.58 1 80.56 140 LEU B O 1
ATOM 2906 N N . LEU B 1 141 ? -10.578 0.609 -3 1 77.94 141 LEU B N 1
ATOM 2907 C CA . LEU B 1 141 ? -11.312 1.538 -2.143 1 77.94 141 LEU B CA 1
ATOM 2908 C C . LEU B 1 141 ? -12.156 2.496 -2.977 1 77.94 141 LEU B C 1
ATOM 2910 O O . LEU B 1 141 ? -13.234 2.918 -2.545 1 77.94 141 LEU B O 1
ATOM 2914 N N . GLU B 1 142 ? -11.672 2.852 -4.117 1 72.69 142 GLU B N 1
ATOM 2915 C CA . GLU B 1 142 ? -12.383 3.76 -5.012 1 72.69 142 GLU B CA 1
ATOM 2916 C C . GLU B 1 142 ? -13.633 3.098 -5.59 1 72.69 142 GLU B C 1
ATOM 2918 O O . GLU B 1 142 ? -14.703 3.715 -5.645 1 72.69 142 GLU B O 1
ATOM 2923 N N . TYR B 1 143 ? -13.516 1.908 -6.125 1 65.5 143 TYR B N 1
ATOM 2924 C CA . TYR B 1 143 ? -14.57 1.308 -6.938 1 65.5 143 TYR B CA 1
ATOM 2925 C C . TYR B 1 143 ? -15.516 0.479 -6.074 1 65.5 143 TYR B C 1
ATOM 2927 O O . TYR B 1 143 ? -16.672 0.26 -6.441 1 65.5 143 TYR B O 1
ATOM 2935 N N . GLY B 1 144 ? -15.008 -0.082 -5.082 1 59.38 144 GLY B N 1
ATOM 2936 C CA . GLY B 1 144 ? -15.867 -0.962 -4.312 1 59.38 144 GLY B CA 1
ATOM 2937 C C . GLY B 1 144 ? -17.172 -0.302 -3.891 1 59.38 144 GLY B C 1
ATOM 2938 O O . GLY B 1 144 ? -18.203 -0.966 -3.781 1 59.38 144 GLY B O 1
ATOM 2939 N N . ARG B 1 145 ? -17.25 0.931 -4.008 1 60.81 145 ARG B N 1
ATOM 2940 C CA . ARG B 1 145 ? -18.453 1.583 -3.521 1 60.81 145 ARG B CA 1
ATOM 2941 C C . ARG B 1 145 ? -19.359 1.998 -4.68 1 60.81 145 ARG B C 1
ATOM 2943 O O . ARG B 1 145 ? -20.562 2.217 -4.492 1 60.81 145 ARG B O 1
ATOM 2950 N N . THR B 1 146 ? -18.781 1.842 -5.832 1 67.25 146 THR B N 1
ATOM 2951 C CA . THR B 1 146 ? -19.594 2.504 -6.848 1 67.25 146 THR B CA 1
ATOM 2952 C C . THR B 1 146 ? -19.75 1.622 -8.086 1 67.25 146 THR B C 1
ATOM 2954 O O . THR B 1 146 ? -20.594 1.878 -8.938 1 67.25 146 THR B O 1
ATOM 2957 N N . LEU B 1 147 ? -19.031 0.539 -8.133 1 78.38 147 LEU B N 1
ATOM 2958 C CA . LEU B 1 147 ? -19.031 -0.233 -9.367 1 78.38 147 LEU B CA 1
ATOM 2959 C C . LEU B 1 147 ? -20.031 -1.379 -9.305 1 78.38 147 LEU B C 1
ATOM 2961 O O . LEU B 1 147 ? -20.297 -1.918 -8.227 1 78.38 147 LEU B O 1
ATOM 2965 N N . ASP B 1 148 ? -20.531 -1.678 -10.453 1 86.81 148 ASP B N 1
ATOM 2966 C CA . ASP B 1 148 ? -21.375 -2.867 -10.516 1 86.81 148 ASP B CA 1
ATOM 2967 C C . ASP B 1 148 ? -20.531 -4.137 -10.562 1 86.81 148 ASP B C 1
ATOM 2969 O O . ASP B 1 148 ? -19.297 -4.07 -10.57 1 86.81 148 ASP B O 1
ATOM 2973 N N . ALA B 1 149 ? -21.188 -5.277 -10.57 1 86.81 149 ALA B N 1
ATOM 2974 C CA . ALA B 1 149 ? -20.516 -6.574 -10.461 1 86.81 149 ALA B CA 1
ATOM 2975 C C . ALA B 1 149 ? -19.578 -6.809 -11.641 1 86.81 149 ALA B C 1
ATOM 2977 O O . ALA B 1 149 ? -18.469 -7.324 -11.477 1 86.81 149 ALA B O 1
ATOM 2978 N N . THR B 1 150 ? -20.031 -6.395 -12.82 1 93.12 150 THR B N 1
ATOM 2979 C CA . THR B 1 150 ? -19.219 -6.609 -14.016 1 93.12 150 THR B CA 1
ATOM 2980 C C . THR B 1 150 ? -17.953 -5.766 -13.961 1 93.12 150 THR B C 1
ATOM 2982 O O . THR B 1 150 ? -16.859 -6.25 -14.281 1 93.12 150 THR B O 1
ATOM 2985 N N . ALA B 1 151 ? -18.125 -4.582 -13.539 1 91 151 ALA B N 1
ATOM 2986 C CA . ALA B 1 151 ? -16.984 -3.682 -13.43 1 91 151 ALA B CA 1
ATOM 2987 C C . ALA B 1 151 ? -16 -4.164 -12.359 1 91 151 ALA B C 1
ATOM 2989 O O . ALA B 1 151 ? -14.781 -4.129 -12.562 1 91 151 ALA B O 1
ATOM 2990 N N . ARG B 1 152 ? -16.516 -4.617 -11.281 1 86.19 152 ARG B N 1
ATOM 2991 C CA . ARG B 1 152 ? -15.672 -5.133 -10.211 1 86.19 152 ARG B CA 1
ATOM 2992 C C . ARG B 1 152 ? -14.891 -6.355 -10.68 1 86.19 152 ARG B C 1
ATOM 2994 O O . ARG B 1 152 ? -13.695 -6.473 -10.406 1 86.19 152 ARG B O 1
ATOM 3001 N N . LEU B 1 153 ? -15.562 -7.199 -11.344 1 91.19 153 LEU B N 1
ATOM 3002 C CA . LEU B 1 153 ? -14.906 -8.398 -11.852 1 91.19 153 LEU B CA 1
ATOM 3003 C C . LEU B 1 153 ? -13.836 -8.039 -12.875 1 91.19 153 LEU B C 1
ATOM 3005 O O . LEU B 1 153 ? -12.742 -8.602 -12.859 1 91.19 153 LEU B O 1
ATOM 3009 N N . ALA B 1 154 ? -14.172 -7.109 -13.758 1 93.12 154 ALA B N 1
ATOM 3010 C CA . ALA B 1 154 ? -13.219 -6.668 -14.781 1 93.12 154 ALA B CA 1
ATOM 3011 C C . ALA B 1 154 ? -11.938 -6.141 -14.141 1 93.12 154 ALA B C 1
ATOM 3013 O O . ALA B 1 154 ? -10.836 -6.523 -14.547 1 93.12 154 ALA B O 1
ATOM 3014 N N . ARG B 1 155 ? -12.102 -5.402 -13.18 1 89.12 155 ARG B N 1
ATOM 3015 C CA . ARG B 1 155 ? -10.953 -4.801 -12.5 1 89.12 155 ARG B CA 1
ATOM 3016 C C . ARG B 1 155 ? -10.172 -5.848 -11.711 1 89.12 155 ARG B C 1
ATOM 3018 O O . ARG B 1 155 ? -8.945 -5.785 -11.633 1 89.12 155 ARG B O 1
ATOM 3025 N N . SER B 1 156 ? -10.906 -6.738 -11.086 1 88 156 SER B N 1
ATOM 3026 C CA . SER B 1 156 ? -10.258 -7.82 -10.359 1 88 156 SER B CA 1
ATOM 3027 C C . SER B 1 156 ? -9.383 -8.664 -11.281 1 88 156 SER B C 1
ATOM 3029 O O . SER B 1 156 ? -8.242 -8.984 -10.945 1 88 156 SER B O 1
ATOM 3031 N N . ILE B 1 157 ? -9.906 -8.953 -12.43 1 91.06 157 ILE B N 1
ATOM 3032 C CA . ILE B 1 157 ? -9.164 -9.742 -13.398 1 91.06 157 ILE B CA 1
ATOM 3033 C C . ILE B 1 157 ? -7.949 -8.953 -13.883 1 91.06 157 ILE B C 1
ATOM 3035 O O . ILE B 1 157 ? -6.844 -9.492 -13.969 1 91.06 157 ILE B O 1
ATOM 3039 N N . ALA B 1 158 ? -8.188 -7.703 -14.18 1 91.31 158 ALA B N 1
ATOM 3040 C CA . ALA B 1 158 ? -7.098 -6.855 -14.656 1 91.31 158 ALA B CA 1
ATOM 3041 C C . ALA B 1 158 ? -5.945 -6.832 -13.656 1 91.31 158 ALA B C 1
ATOM 3043 O O . ALA B 1 158 ? -4.773 -6.836 -14.047 1 91.31 158 ALA B O 1
ATOM 3044 N N . SER B 1 159 ? -6.281 -6.863 -12.383 1 89.75 159 SER B N 1
ATOM 3045 C CA . SER B 1 159 ? -5.273 -6.758 -11.328 1 89.75 159 SER B CA 1
ATOM 3046 C C . SER B 1 159 ? -4.359 -7.977 -11.32 1 89.75 159 SER B C 1
ATOM 3048 O O . SER B 1 159 ? -3.205 -7.891 -10.898 1 89.75 159 SER B O 1
ATOM 3050 N N . LEU B 1 160 ? -4.812 -9.094 -11.844 1 89.69 160 LEU B N 1
ATOM 3051 C CA . LEU B 1 160 ? -4.031 -10.328 -11.867 1 89.69 160 LEU B CA 1
ATOM 3052 C C . LEU B 1 160 ? -2.988 -10.289 -12.984 1 89.69 160 LEU B C 1
ATOM 3054 O O . LEU B 1 160 ? -2.074 -11.117 -13.008 1 89.69 160 LEU B O 1
ATOM 3058 N N . PHE B 1 161 ? -3.129 -9.289 -13.82 1 88.5 161 PHE B N 1
ATOM 3059 C CA . PHE B 1 161 ? -2.211 -9.188 -14.945 1 88.5 161 PHE B CA 1
ATOM 3060 C C . PHE B 1 161 ? -1.296 -7.977 -14.797 1 88.5 161 PHE B C 1
ATOM 3062 O O . PHE B 1 161 ? -0.769 -7.461 -15.781 1 88.5 161 PHE B O 1
ATOM 3069 N N . ASN B 1 162 ? -1.143 -7.547 -13.547 1 86.81 162 ASN B N 1
ATOM 3070 C CA . ASN B 1 162 ? -0.211 -6.457 -13.273 1 86.81 162 ASN B CA 1
ATOM 3071 C C . ASN B 1 162 ? 1.232 -6.871 -13.539 1 86.81 162 ASN B C 1
ATOM 3073 O O . ASN B 1 162 ? 1.752 -7.785 -12.898 1 86.81 162 ASN B O 1
ATOM 3077 N N . PRO B 1 163 ? 1.92 -6.219 -14.445 1 82.88 163 PRO B N 1
ATOM 3078 C CA . PRO B 1 163 ? 3.238 -6.699 -14.867 1 82.88 163 PRO B CA 1
ATOM 3079 C C . PRO B 1 163 ? 4.305 -6.512 -13.789 1 82.88 163 PRO B C 1
ATOM 3081 O O . PRO B 1 163 ? 5.348 -7.176 -13.828 1 82.88 163 PRO B O 1
ATOM 3084 N N . ILE B 1 164 ? 4.117 -5.66 -12.914 1 83.12 164 ILE B N 1
ATOM 3085 C CA . ILE B 1 164 ? 5.102 -5.43 -11.859 1 83.12 164 ILE B CA 1
ATOM 3086 C C . ILE B 1 164 ? 4.906 -6.457 -10.742 1 83.12 164 ILE B C 1
ATOM 3088 O O . ILE B 1 164 ? 5.879 -7.039 -10.25 1 83.12 164 ILE B O 1
ATOM 3092 N N . LEU B 1 165 ? 3.697 -6.75 -10.445 1 87.94 165 LEU B N 1
ATOM 3093 C CA . LEU B 1 165 ? 3.4 -7.691 -9.375 1 87.94 165 LEU B CA 1
ATOM 3094 C C . LEU B 1 165 ? 3.564 -9.133 -9.844 1 87.94 165 LEU B C 1
ATOM 3096 O O . LEU B 1 165 ? 3.916 -10.008 -9.062 1 87.94 165 LEU B O 1
ATOM 3100 N N . TYR B 1 166 ? 3.277 -9.25 -11.211 1 87.06 166 TYR B N 1
ATOM 3101 C CA . TYR B 1 166 ? 3.342 -10.57 -11.82 1 87.06 166 TYR B CA 1
ATOM 3102 C C . TYR B 1 166 ? 4.121 -10.531 -13.133 1 87.06 166 TYR B C 1
ATOM 3104 O O . TYR B 1 166 ? 3.543 -10.695 -14.211 1 87.06 166 TYR B O 1
ATOM 3112 N N . PRO B 1 167 ? 5.391 -10.336 -13.094 1 77 167 PRO B N 1
ATOM 3113 C CA . PRO B 1 167 ? 6.203 -10.008 -14.266 1 77 167 PRO B CA 1
ATOM 3114 C C . PRO B 1 167 ? 6.207 -11.125 -15.305 1 77 167 PRO B C 1
ATOM 3116 O O . PRO B 1 167 ? 6.398 -10.859 -16.5 1 77 167 PRO B O 1
ATOM 3119 N N . ASP B 1 168 ? 6.105 -12.336 -15.016 1 76.81 168 ASP B N 1
ATOM 3120 C CA . ASP B 1 168 ? 6.266 -13.398 -16 1 76.81 168 ASP B CA 1
ATOM 3121 C C . ASP B 1 168 ? 4.918 -13.82 -16.578 1 76.81 168 ASP B C 1
ATOM 3123 O O . ASP B 1 168 ? 4.848 -14.711 -17.422 1 76.81 168 ASP B O 1
ATOM 3127 N N . LEU B 1 169 ? 3.971 -13.094 -16.172 1 75.19 169 LEU B N 1
ATOM 3128 C CA . LEU B 1 169 ? 2.652 -13.461 -16.672 1 75.19 169 LEU B CA 1
ATOM 3129 C C . LEU B 1 169 ? 2.41 -12.875 -18.062 1 75.19 169 LEU B C 1
ATOM 3131 O O . LEU B 1 169 ? 2.781 -11.727 -18.328 1 75.19 169 LEU B O 1
ATOM 3135 N N . THR B 1 170 ? 1.9 -13.773 -18.875 1 80.19 170 THR B N 1
ATOM 3136 C CA . THR B 1 170 ? 1.472 -13.367 -20.219 1 80.19 170 THR B CA 1
ATOM 3137 C C . THR B 1 170 ? 0.041 -12.836 -20.188 1 80.19 170 THR B C 1
ATOM 3139 O O . THR B 1 170 ? -0.489 -12.523 -19.109 1 80.19 170 THR B O 1
ATOM 3142 N N . ARG B 1 171 ? -0.55 -12.688 -21.312 1 85.44 171 ARG B N 1
ATOM 3143 C CA . ARG B 1 171 ? -1.932 -12.234 -21.422 1 85.44 171 ARG B CA 1
ATOM 3144 C C . ARG B 1 171 ? -2.908 -13.367 -21.125 1 85.44 171 ARG B C 1
ATOM 3146 O O . ARG B 1 171 ? -4.121 -13.203 -21.266 1 85.44 171 ARG B O 1
ATOM 3153 N N . HIS B 1 172 ? -2.336 -14.477 -20.688 1 89.31 172 HIS B N 1
ATOM 3154 C CA . HIS B 1 172 ? -3.168 -15.641 -20.391 1 89.31 172 HIS B CA 1
ATOM 3155 C C . HIS B 1 172 ? -2.977 -16.094 -18.953 1 89.31 172 HIS B C 1
ATOM 3157 O O . HIS B 1 172 ? -1.849 -16.141 -18.453 1 89.31 172 HIS B O 1
ATOM 3163 N N . LEU B 1 173 ? -4.094 -16.328 -18.344 1 88.75 173 LEU B N 1
ATOM 3164 C CA . LEU B 1 173 ? -4.07 -16.859 -16.984 1 88.75 173 LEU B CA 1
ATOM 3165 C C . LEU B 1 173 ? -4.98 -18.062 -16.859 1 88.75 173 LEU B C 1
ATOM 3167 O O . LEU B 1 173 ? -6.148 -18.016 -17.25 1 88.75 173 LEU B O 1
ATOM 3171 N N . GLU B 1 174 ? -4.367 -19.156 -16.469 1 89.88 174 GLU B N 1
ATOM 3172 C CA . GLU B 1 174 ? -5.18 -20.328 -16.109 1 89.88 174 GLU B CA 1
ATOM 3173 C C . GLU B 1 174 ? -5.98 -20.062 -14.836 1 89.88 174 GLU B C 1
ATOM 3175 O O . GLU B 1 174 ? -5.406 -19.938 -13.75 1 89.88 174 GLU B O 1
ATOM 3180 N N . ILE B 1 175 ? -7.289 -19.953 -15.016 1 90.06 175 ILE B N 1
ATOM 3181 C CA . ILE B 1 175 ? -8.156 -19.641 -13.883 1 90.06 175 ILE B CA 1
ATOM 3182 C C . ILE B 1 175 ? -9.594 -20.047 -14.211 1 90.06 175 ILE B C 1
ATOM 3184 O O . ILE B 1 175 ? -10.062 -19.828 -15.328 1 90.06 175 ILE B O 1
ATOM 3188 N N . THR B 1 176 ? -10.227 -20.656 -13.289 1 89.62 176 THR B N 1
ATOM 3189 C CA . THR B 1 176 ? -11.594 -21.109 -13.5 1 89.62 176 THR B CA 1
ATOM 3190 C C . THR B 1 176 ? -12.586 -20 -13.133 1 89.62 176 THR B C 1
ATOM 3192 O O . THR B 1 176 ? -12.219 -19.031 -12.477 1 89.62 176 THR B O 1
ATOM 3195 N N . GLN B 1 177 ? -13.789 -20.156 -13.562 1 89.12 177 GLN B N 1
ATOM 3196 C CA . GLN B 1 177 ? -14.852 -19.219 -13.211 1 89.12 177 GLN B CA 1
ATOM 3197 C C . GLN B 1 177 ? -15.109 -19.219 -11.703 1 89.12 177 GLN B C 1
ATOM 3199 O O . GLN B 1 177 ? -15.461 -18.188 -11.133 1 89.12 177 GLN B O 1
ATOM 3204 N N . GLU B 1 178 ? -14.906 -20.375 -11.188 1 88.88 178 GLU B N 1
ATOM 3205 C CA . GLU B 1 178 ? -15.055 -20.484 -9.734 1 88.88 178 GLU B CA 1
ATOM 3206 C C . GLU B 1 178 ? -14 -19.672 -9.008 1 88.88 178 GLU B C 1
ATOM 3208 O O . GLU B 1 178 ? -14.312 -18.953 -8.055 1 88.88 178 GLU B O 1
ATOM 3213 N N . GLU B 1 179 ? -12.844 -19.781 -9.445 1 89.81 179 GLU B N 1
ATOM 3214 C CA . GLU B 1 179 ? -11.734 -19.031 -8.852 1 89.81 179 GLU B CA 1
ATOM 3215 C C . GLU B 1 179 ? -11.906 -17.531 -9.055 1 89.81 179 GLU B C 1
ATOM 3217 O O . GLU B 1 179 ? -11.656 -16.75 -8.133 1 89.81 179 GLU B O 1
ATOM 3222 N N . ILE B 1 180 ? -12.344 -17.125 -10.188 1 89.31 180 ILE B N 1
ATOM 3223 C CA . IL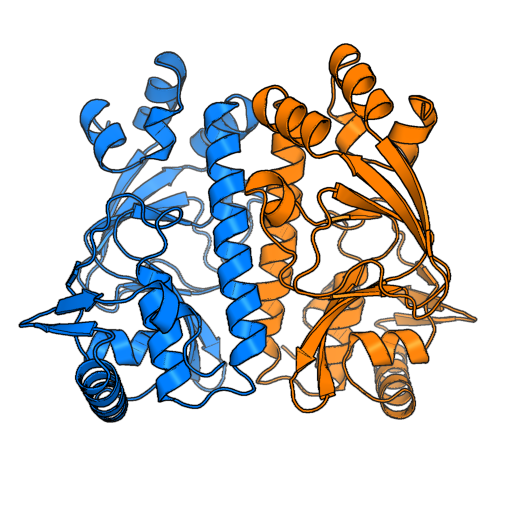E B 1 180 ? -12.594 -15.719 -10.477 1 89.31 180 ILE B CA 1
ATOM 3224 C C . ILE B 1 180 ? -13.695 -15.188 -9.555 1 89.31 180 ILE B C 1
ATOM 3226 O O . ILE B 1 180 ? -13.578 -14.094 -9.008 1 89.31 180 ILE B O 1
ATOM 3230 N N . GLY B 1 181 ? -14.711 -15.961 -9.461 1 87.75 181 GLY B N 1
ATOM 3231 C CA . GLY B 1 181 ? -15.773 -15.594 -8.539 1 87.75 181 GLY B CA 1
ATOM 3232 C C . GLY B 1 181 ? -15.281 -15.398 -7.113 1 87.75 181 GLY B C 1
ATOM 3233 O O . GLY B 1 181 ? -15.617 -14.406 -6.469 1 87.75 181 GLY B O 1
ATOM 3234 N N . ALA B 1 182 ? -14.484 -16.328 -6.664 1 85.12 182 ALA B N 1
ATOM 3235 C CA . ALA B 1 182 ? -13.938 -16.266 -5.312 1 85.12 182 ALA B CA 1
ATOM 3236 C C . ALA B 1 182 ? -13.102 -15 -5.117 1 85.12 182 ALA B C 1
ATOM 3238 O O . ALA B 1 182 ? -13.195 -14.336 -4.078 1 85.12 182 ALA B O 1
ATOM 3239 N N . LEU B 1 183 ? -12.391 -14.602 -6.109 1 85.62 183 LEU B N 1
ATOM 3240 C CA . LEU B 1 183 ? -11.508 -13.438 -6.023 1 85.62 183 LEU B CA 1
ATOM 3241 C C . LEU B 1 183 ? -12.305 -12.141 -6.09 1 85.62 183 LEU B C 1
ATOM 3243 O O . LEU B 1 183 ? -11.891 -11.125 -5.535 1 85.62 183 LEU B O 1
ATOM 3247 N N . SER B 1 184 ? -13.438 -12.203 -6.684 1 84.44 184 SER B N 1
ATOM 3248 C CA . SER B 1 184 ? -14.227 -10.992 -6.898 1 84.44 184 SER B CA 1
ATOM 3249 C C . SER B 1 184 ? -15.367 -10.898 -5.891 1 84.44 184 SER B C 1
ATOM 3251 O O . SER B 1 184 ? -16.156 -9.945 -5.93 1 84.44 184 SER B O 1
ATOM 3253 N N . GLY B 1 185 ? -15.469 -11.883 -5.082 1 80.19 185 GLY B N 1
ATOM 3254 C CA . GLY B 1 185 ? -16.5 -11.875 -4.055 1 80.19 185 GLY B CA 1
ATOM 3255 C C . GLY B 1 185 ? -17.891 -12.094 -4.609 1 80.19 185 GLY B C 1
ATOM 3256 O O . GLY B 1 185 ? -18.859 -11.523 -4.113 1 80.19 185 GLY B O 1
ATOM 3257 N N . ILE B 1 186 ? -18.016 -12.734 -5.707 1 85.06 186 ILE B N 1
ATOM 3258 C CA . ILE B 1 186 ? -19.312 -13.039 -6.293 1 85.06 186 ILE B CA 1
ATOM 3259 C C . ILE B 1 186 ? -19.422 -14.539 -6.578 1 85.06 186 ILE B C 1
ATOM 3261 O O . ILE B 1 186 ? -18.422 -15.258 -6.488 1 85.06 186 ILE B O 1
ATOM 3265 N N . SER B 1 187 ? -20.656 -14.953 -6.816 1 89.38 187 SER B N 1
ATOM 3266 C CA . SER B 1 187 ? -20.859 -16.359 -7.098 1 89.38 187 SER B CA 1
ATOM 3267 C C . SER B 1 187 ? -20.297 -16.75 -8.461 1 89.38 187 SER B C 1
ATOM 3269 O O . SER B 1 187 ? -20.109 -15.891 -9.32 1 89.38 187 SER B O 1
ATOM 3271 N N . ARG B 1 188 ? -20.062 -18.047 -8.648 1 90.25 188 ARG B N 1
ATOM 3272 C CA . ARG B 1 188 ? -19.609 -18.594 -9.922 1 90.25 188 ARG B CA 1
ATOM 3273 C C . ARG B 1 188 ? -20.578 -18.234 -11.047 1 90.25 188 ARG B C 1
ATOM 3275 O O . ARG B 1 188 ? -20.156 -17.875 -12.148 1 90.25 188 ARG B O 1
ATOM 3282 N N . GLN B 1 189 ? -21.812 -18.281 -10.719 1 93.12 189 GLN B N 1
ATOM 3283 C CA . GLN B 1 189 ? -22.844 -17.984 -11.711 1 93.12 189 GLN B CA 1
ATOM 3284 C C . GLN B 1 189 ? -22.766 -16.531 -12.164 1 93.12 189 GLN B C 1
ATOM 3286 O O . GLN B 1 189 ? -22.812 -16.25 -13.359 1 93.12 189 GLN B O 1
ATOM 3291 N N . ASN B 1 190 ? -22.672 -15.68 -11.258 1 93.81 190 ASN B N 1
ATOM 3292 C CA . ASN B 1 190 ? -22.547 -14.258 -11.562 1 93.81 190 ASN B CA 1
ATOM 3293 C C . ASN B 1 190 ? -21.25 -13.961 -12.312 1 93.81 190 ASN B C 1
ATOM 3295 O O . ASN B 1 190 ? -21.234 -13.172 -13.25 1 93.81 190 ASN B O 1
ATOM 3299 N N . ALA B 1 191 ? -20.25 -14.633 -11.867 1 94 191 ALA B N 1
ATOM 3300 C CA . ALA B 1 191 ? -18.953 -14.469 -12.531 1 94 191 ALA B CA 1
ATOM 3301 C C . ALA B 1 191 ? -19.031 -14.859 -14.008 1 94 191 ALA B C 1
ATOM 3303 O O . ALA B 1 191 ? -18.5 -14.156 -14.867 1 94 191 ALA B O 1
ATOM 3304 N N . ASN B 1 192 ? -19.703 -15.93 -14.234 1 94.38 192 ASN B N 1
ATOM 3305 C CA . ASN B 1 192 ? -19.875 -16.391 -15.609 1 94.38 192 ASN B CA 1
ATOM 3306 C C . ASN B 1 192 ? -20.609 -15.367 -16.469 1 94.38 192 ASN B C 1
ATOM 3308 O O . ASN B 1 192 ? -20.234 -15.133 -17.609 1 94.38 192 ASN B O 1
ATOM 3312 N N . GLN B 1 193 ? -21.594 -14.82 -15.875 1 96.25 193 GLN B N 1
ATOM 3313 C CA . GLN B 1 193 ? -22.359 -13.812 -16.594 1 96.25 193 GLN B CA 1
ATOM 3314 C C . GLN B 1 193 ? -21.5 -12.578 -16.906 1 96.25 193 GLN B C 1
ATOM 3316 O O . GLN B 1 193 ? -21.531 -12.062 -18.016 1 96.25 193 GLN B O 1
ATOM 3321 N N . CYS B 1 194 ? -20.812 -12.164 -15.953 1 96.69 194 CYS B N 1
ATOM 3322 C CA . CYS B 1 194 ? -19.938 -11.008 -16.125 1 96.69 194 CYS B CA 1
ATOM 3323 C C . CYS B 1 194 ? -18.875 -11.289 -17.172 1 96.69 194 CYS B C 1
ATOM 3325 O O . CYS B 1 194 ? -18.594 -10.438 -18.016 1 96.69 194 CYS B O 1
ATOM 3327 N N . LEU B 1 195 ? -18.344 -12.461 -17.109 1 96.06 195 LEU B N 1
ATOM 3328 C CA . LEU B 1 195 ? -17.281 -12.836 -18.031 1 96.06 195 LEU B CA 1
ATOM 3329 C C . LEU B 1 195 ? -17.781 -12.883 -19.469 1 96.06 195 LEU B C 1
ATOM 3331 O O . LEU B 1 195 ? -17.094 -12.43 -20.391 1 96.06 195 LEU B O 1
ATOM 3335 N N . LYS B 1 196 ? -18.938 -13.398 -19.641 1 96.69 196 LYS B N 1
ATOM 3336 C CA . LYS B 1 196 ? -19.531 -13.453 -20.969 1 96.69 196 LYS B CA 1
ATOM 3337 C C . LYS B 1 196 ? -19.75 -12.047 -21.531 1 96.69 196 LYS B C 1
ATOM 3339 O O . LYS B 1 196 ? -19.531 -11.805 -22.719 1 96.69 196 LYS B O 1
ATOM 3344 N N . ARG B 1 197 ? -20.188 -11.234 -20.703 1 97.19 197 ARG B N 1
ATOM 3345 C CA . ARG B 1 197 ? -20.391 -9.844 -21.109 1 97.19 197 ARG B CA 1
ATOM 3346 C C . ARG B 1 197 ? -19.062 -9.211 -21.531 1 97.19 197 ARG B C 1
ATOM 3348 O O . ARG B 1 197 ? -18.984 -8.578 -22.594 1 97.19 197 ARG B O 1
ATOM 3355 N N . LEU B 1 198 ? -18.062 -9.383 -20.734 1 97.12 198 LEU B N 1
ATOM 3356 C CA . LEU B 1 198 ? -16.75 -8.82 -21.031 1 97.12 198 LEU B CA 1
ATOM 3357 C C . LEU B 1 198 ? -16.188 -9.406 -22.312 1 97.12 198 LEU B C 1
ATOM 3359 O O . LEU B 1 198 ? -15.516 -8.711 -23.078 1 97.12 198 LEU B O 1
ATOM 3363 N N . GLU B 1 199 ? -16.469 -10.672 -22.531 1 97.25 199 GLU B N 1
ATOM 3364 C CA . GLU B 1 199 ? -16.031 -11.328 -23.766 1 97.25 199 GLU B CA 1
ATOM 3365 C C . GLU B 1 199 ? -16.75 -10.75 -24.969 1 97.25 199 GLU B C 1
ATOM 3367 O O . GLU B 1 199 ? -16.141 -10.469 -26 1 97.25 199 GLU B O 1
ATOM 3372 N N . ARG B 1 200 ? -18.031 -10.562 -24.859 1 97.25 200 ARG B N 1
ATOM 3373 C CA . ARG B 1 200 ? -18.828 -9.984 -25.938 1 97.25 200 ARG B CA 1
ATOM 3374 C C . ARG B 1 200 ? -18.344 -8.578 -26.281 1 97.25 200 ARG B C 1
ATOM 3376 O O . ARG B 1 200 ? -18.359 -8.18 -27.453 1 97.25 200 ARG B O 1
ATOM 3383 N N . GLU B 1 201 ? -17.859 -7.926 -25.297 1 97.25 201 GLU B N 1
ATOM 3384 C CA . GLU B 1 201 ? -17.375 -6.559 -25.484 1 97.25 201 GLU B CA 1
ATOM 3385 C C . GLU B 1 201 ? -15.938 -6.531 -25.984 1 97.25 201 GLU B C 1
ATOM 3387 O O . GLU B 1 201 ? -15.359 -5.461 -26.172 1 97.25 201 GLU B O 1
ATOM 3392 N N . GLY B 1 202 ? -15.344 -7.711 -26.125 1 96.69 202 GLY B N 1
ATOM 3393 C CA . GLY B 1 202 ? -14.031 -7.84 -26.75 1 96.69 202 GLY B CA 1
ATOM 3394 C C . GLY B 1 202 ? -12.891 -7.566 -25.781 1 96.69 202 GLY B C 1
ATOM 3395 O O . GLY B 1 202 ? -11.789 -7.211 -26.203 1 96.69 202 GLY B O 1
ATOM 3396 N N . LEU B 1 203 ? -13.102 -7.715 -24.469 1 96.81 203 LEU B N 1
ATOM 3397 C CA . LEU B 1 203 ? -12.078 -7.352 -23.5 1 96.81 203 LEU B CA 1
ATOM 3398 C C . LEU B 1 203 ? -11.25 -8.57 -23.109 1 96.81 203 LEU B C 1
ATOM 3400 O O . LEU B 1 203 ? -10.094 -8.43 -22.688 1 96.81 203 LEU B O 1
ATOM 3404 N N . LEU B 1 204 ? -11.891 -9.711 -23.172 1 96.62 204 LEU B N 1
ATOM 3405 C CA . LEU B 1 204 ? -11.188 -10.953 -22.859 1 96.62 204 LEU B CA 1
ATOM 3406 C C . LEU B 1 204 ? -11.766 -12.117 -23.656 1 96.62 204 LEU B C 1
ATOM 3408 O O . LEU B 1 204 ? -12.789 -11.977 -24.328 1 96.62 204 LEU B O 1
ATOM 3412 N N . ARG B 1 205 ? -11.016 -13.211 -23.734 1 96.12 205 ARG B N 1
ATOM 3413 C CA . ARG B 1 205 ? -11.453 -14.469 -24.328 1 96.12 205 ARG B CA 1
ATOM 3414 C C . ARG B 1 205 ? -11.445 -15.594 -23.297 1 96.12 205 ARG B C 1
ATOM 3416 O O . ARG B 1 205 ? -10.453 -15.773 -22.578 1 96.12 205 ARG B O 1
ATOM 3423 N N . LEU B 1 206 ? -12.586 -16.203 -23.203 1 93.38 206 LEU B N 1
ATOM 3424 C CA . LEU B 1 206 ? -12.68 -17.359 -22.328 1 93.38 206 LEU B CA 1
ATOM 3425 C C . LEU B 1 206 ? -12.211 -18.625 -23.047 1 93.38 206 LEU B C 1
ATOM 3427 O O . LEU B 1 206 ? -12.625 -18.875 -24.188 1 93.38 206 LEU B O 1
ATOM 3431 N N . GLU B 1 207 ? -11.234 -19.188 -22.516 1 89.12 207 GLU B N 1
ATOM 3432 C CA . GLU B 1 207 ? -10.703 -20.453 -23.047 1 89.12 207 GLU B CA 1
ATOM 3433 C C . GLU B 1 207 ? -10.852 -21.578 -22.031 1 89.12 207 GLU B C 1
ATOM 3435 O O . GLU B 1 207 ? -11.234 -21.344 -20.875 1 89.12 207 GLU B O 1
ATOM 3440 N N . TYR B 1 208 ? -10.594 -22.75 -22.547 1 84.25 208 TYR B N 1
ATOM 3441 C CA . TYR B 1 208 ? -10.664 -23.891 -21.641 1 84.25 208 TYR B CA 1
ATOM 3442 C C . TYR B 1 208 ? -9.633 -23.766 -20.531 1 84.25 208 TYR B C 1
ATOM 3444 O O . TYR B 1 208 ? -8.422 -23.75 -20.797 1 84.25 208 TYR B O 1
ATOM 3452 N N . GLY B 1 209 ? -10.117 -23.516 -19.438 1 82.25 209 GLY B N 1
ATOM 3453 C CA . GLY B 1 209 ? -9.281 -23.516 -18.25 1 82.25 209 GLY B CA 1
ATOM 3454 C C . GLY B 1 209 ? -8.586 -22.188 -18 1 82.25 209 GLY B C 1
ATOM 3455 O O . GLY B 1 209 ? -7.672 -22.109 -17.188 1 82.25 209 GLY B O 1
ATOM 3456 N N . GLY B 1 210 ? -9.031 -21.219 -18.859 1 91.5 210 GLY B N 1
ATOM 3457 C CA . GLY B 1 210 ? -8.312 -19.984 -18.594 1 91.5 210 GLY B CA 1
ATOM 3458 C C . GLY B 1 210 ? -8.945 -18.766 -19.25 1 91.5 210 GLY B C 1
ATOM 3459 O O . GLY B 1 210 ? -10.031 -18.859 -19.828 1 91.5 210 GLY B O 1
ATOM 3460 N N . VAL B 1 211 ? -8.312 -17.641 -19 1 93.31 211 VAL B N 1
ATOM 3461 C CA . VAL B 1 211 ? -8.766 -16.375 -19.547 1 93.31 211 VAL B CA 1
ATOM 3462 C C . VAL B 1 211 ? -7.605 -15.664 -20.25 1 93.31 211 VAL B C 1
ATOM 3464 O O . VAL B 1 211 ? -6.477 -15.664 -19.75 1 93.31 211 VAL B O 1
ATOM 3467 N N . THR B 1 212 ? -7.863 -15.195 -21.453 1 94.75 212 THR B N 1
ATOM 3468 C CA . THR B 1 212 ? -6.902 -14.391 -22.188 1 94.75 212 THR B CA 1
ATOM 3469 C C . THR B 1 212 ? -7.379 -12.945 -22.297 1 94.75 212 THR B C 1
ATOM 3471 O O . THR B 1 212 ? -8.516 -12.688 -22.719 1 94.75 212 THR B O 1
ATOM 3474 N N . ILE B 1 213 ? -6.508 -12.047 -21.891 1 94.19 213 ILE B N 1
ATOM 3475 C CA . ILE B 1 213 ? -6.879 -10.641 -21.922 1 94.19 213 ILE B CA 1
ATOM 3476 C C . ILE B 1 213 ? -6.645 -10.07 -23.312 1 94.19 213 ILE B C 1
ATOM 3478 O O . ILE B 1 213 ? -5.57 -10.25 -23.891 1 94.19 213 ILE B O 1
ATOM 3482 N N . VAL B 1 214 ? -7.609 -9.469 -23.859 1 95.5 214 VAL B N 1
ATOM 3483 C CA . VAL B 1 214 ? -7.539 -8.852 -25.172 1 95.5 214 VAL B CA 1
ATOM 3484 C C . VAL B 1 214 ? -7.188 -7.367 -25.031 1 95.5 214 VAL B C 1
ATOM 3486 O O . VAL B 1 214 ? -6.309 -6.863 -25.719 1 95.5 214 VAL B O 1
ATOM 3489 N N . ASP B 1 215 ? -7.824 -6.664 -24.125 1 95.19 215 ASP B N 1
ATOM 3490 C CA . ASP B 1 215 ? -7.602 -5.242 -23.891 1 95.19 215 ASP B CA 1
ATOM 3491 C C . ASP B 1 215 ? -7.477 -4.949 -22.391 1 95.19 215 ASP B C 1
ATOM 3493 O O . ASP B 1 215 ? -8.469 -4.641 -21.734 1 95.19 215 ASP B O 1
ATOM 3497 N N . LEU B 1 216 ? -6.242 -4.969 -21.938 1 91.94 216 LEU B N 1
ATOM 3498 C CA . LEU B 1 216 ? -5.973 -4.82 -20.516 1 91.94 216 LEU B CA 1
ATOM 3499 C C . LEU B 1 216 ? -6.309 -3.412 -20.031 1 91.94 216 LEU B C 1
ATOM 3501 O O . LEU B 1 216 ? -6.84 -3.232 -18.938 1 91.94 216 LEU B O 1
ATOM 3505 N N . GLU B 1 217 ? -6.008 -2.463 -20.828 1 90.06 217 GLU B N 1
ATOM 3506 C CA . GLU B 1 217 ? -6.25 -1.075 -20.453 1 90.06 217 GLU B CA 1
ATOM 3507 C C . GLU B 1 217 ? -7.742 -0.808 -20.266 1 90.06 217 GLU B C 1
ATOM 3509 O O . GLU B 1 217 ? -8.148 -0.175 -19.281 1 90.06 217 GLU B O 1
ATOM 3514 N N . ARG B 1 218 ? -8.5 -1.314 -21.141 1 92.94 218 ARG B N 1
ATOM 3515 C CA . ARG B 1 218 ? -9.945 -1.139 -21.016 1 92.94 218 ARG B CA 1
ATOM 3516 C C . ARG B 1 218 ? -10.484 -1.901 -19.812 1 92.94 218 ARG B C 1
ATOM 3518 O O . ARG B 1 218 ? -11.414 -1.44 -19.141 1 92.94 218 ARG B O 1
ATOM 3525 N N . LEU B 1 219 ? -9.93 -3.043 -19.516 1 92.94 219 LEU B N 1
ATOM 3526 C CA . LEU B 1 219 ? -10.359 -3.822 -18.359 1 92.94 219 LEU B CA 1
ATOM 3527 C C . LEU B 1 219 ? -10.047 -3.082 -17.062 1 92.94 219 LEU B C 1
ATOM 3529 O O . LEU B 1 219 ? -10.875 -3.053 -16.156 1 92.94 219 LEU B O 1
ATOM 3533 N N . ARG B 1 220 ? -8.953 -2.424 -17 1 88.56 220 ARG B N 1
ATOM 3534 C CA . ARG B 1 220 ? -8.484 -1.716 -15.82 1 88.56 220 ARG B CA 1
ATOM 3535 C C . ARG B 1 220 ? -9.383 -0.527 -15.5 1 88.56 220 ARG B C 1
ATOM 3537 O O . ARG B 1 220 ? -9.484 -0.115 -14.344 1 88.56 220 ARG B O 1
ATOM 3544 N N . HIS B 1 221 ? -10.047 -0.063 -16.531 1 87.44 221 HIS B N 1
ATOM 3545 C CA . HIS B 1 221 ? -10.859 1.136 -16.359 1 87.44 221 HIS B CA 1
ATOM 3546 C C . HIS B 1 221 ? -12.336 0.839 -16.609 1 87.44 221 HIS B C 1
ATOM 3548 O O . HIS B 1 221 ? -13.125 1.757 -16.828 1 87.44 221 HIS B O 1
ATOM 3554 N N . TYR B 1 222 ? -12.586 -0.423 -16.562 1 90.44 222 TYR B N 1
ATOM 3555 C CA . TYR B 1 222 ? -13.961 -0.812 -16.859 1 90.44 222 TYR B CA 1
ATOM 3556 C C . TYR B 1 222 ? -14.93 -0.197 -15.859 1 90.44 222 TYR B C 1
ATOM 3558 O O . TYR B 1 222 ? -14.695 -0.243 -14.648 1 90.44 222 TYR B O 1
ATOM 3566 N N . GLY B 1 223 ? -15.938 0.403 -16.438 1 83.81 223 GLY B N 1
ATOM 3567 C CA . GLY B 1 223 ? -16.953 1.005 -15.586 1 83.81 223 GLY B CA 1
ATOM 3568 C C . GLY B 1 223 ? -16.719 2.48 -15.32 1 83.81 223 GLY B C 1
ATOM 3569 O O . GLY B 1 223 ? -17.5 3.125 -14.617 1 83.81 223 GLY B O 1
ATOM 3570 N N . GLU B 1 224 ? -15.594 3.018 -15.719 1 77.62 224 GLU B N 1
ATOM 3571 C CA . GLU B 1 224 ? -15.32 4.441 -15.547 1 77.62 224 GLU B CA 1
ATOM 3572 C C . GLU B 1 224 ? -16.062 5.273 -16.578 1 77.62 224 GLU B C 1
ATOM 3574 O O . GLU B 1 224 ? -16.328 4.805 -17.688 1 77.62 224 GLU B O 1
#